Protein AF-A0A1B6BK45-F1 (afdb_monomer_lite)

Structure (mmCIF, N/CA/C/O backbone):
data_AF-A0A1B6BK45-F1
#
_entry.id   AF-A0A1B6BK45-F1
#
loop_
_atom_site.group_PDB
_atom_site.id
_atom_site.type_symbol
_atom_site.label_atom_id
_atom_site.label_alt_id
_atom_site.label_comp_id
_atom_site.label_asym_id
_atom_site.label_entity_id
_atom_site.label_seq_id
_atom_site.pdbx_PDB_ins_code
_atom_site.Cartn_x
_atom_site.Cartn_y
_atom_site.Cartn_z
_atom_site.occupancy
_atom_site.B_iso_or_equiv
_atom_site.auth_seq_id
_atom_site.auth_comp_id
_atom_site.auth_asym_id
_atom_site.auth_atom_id
_atom_site.pdbx_PDB_model_num
ATOM 1 N N . MET A 1 1 ? -14.363 -27.869 -18.174 1.00 28.81 1 MET A N 1
ATOM 2 C CA . MET A 1 1 ? -13.785 -28.587 -17.014 1.00 28.81 1 MET A CA 1
ATOM 3 C C . MET A 1 1 ? -13.002 -27.562 -16.216 1.00 28.81 1 MET A C 1
ATOM 5 O O . MET A 1 1 ? -12.400 -26.733 -16.872 1.00 28.81 1 MET A O 1
ATOM 9 N N . LYS A 1 2 ? -12.893 -27.568 -14.889 1.00 20.95 2 LYS A N 1
ATOM 10 C CA . LYS A 1 2 ? -13.693 -28.053 -13.742 1.00 20.95 2 LYS A CA 1
ATOM 11 C C . LYS A 1 2 ? -12.700 -27.973 -12.561 1.00 20.95 2 LYS A C 1
ATOM 13 O O . LYS A 1 2 ? -11.726 -28.710 -12.628 1.00 20.95 2 LYS A O 1
ATOM 18 N N . TYR A 1 3 ? -13.006 -27.188 -11.520 1.00 20.45 3 TYR A N 1
ATOM 19 C CA . TYR A 1 3 ? -12.281 -27.083 -10.230 1.00 20.45 3 TYR A CA 1
ATOM 20 C C . TYR A 1 3 ? -10.893 -26.404 -10.304 1.00 20.45 3 TYR A C 1
ATOM 22 O O . TYR A 1 3 ? -10.112 -26.717 -11.193 1.00 20.45 3 TYR A O 1
ATOM 30 N N . ASN A 1 4 ? -10.643 -25.300 -9.584 1.00 20.81 4 ASN A N 1
ATOM 31 C CA . ASN A 1 4 ? -10.573 -25.043 -8.122 1.00 20.81 4 ASN A CA 1
ATOM 32 C C . ASN A 1 4 ? -9.270 -25.557 -7.489 1.00 20.81 4 ASN A C 1
ATOM 34 O O . ASN A 1 4 ? -9.063 -26.766 -7.470 1.00 20.81 4 ASN A O 1
ATOM 38 N N . LEU A 1 5 ? -8.494 -24.657 -6.875 1.00 20.19 5 LEU A N 1
ATOM 39 C CA . LEU A 1 5 ? -8.232 -24.490 -5.425 1.00 20.19 5 LEU A CA 1
ATOM 40 C C . LEU A 1 5 ? -7.150 -23.366 -5.297 1.00 20.19 5 LEU A C 1
ATOM 42 O O . LEU A 1 5 ? -6.319 -23.261 -6.191 1.00 20.19 5 LEU A O 1
ATOM 46 N N . VAL A 1 6 ? -7.238 -22.357 -4.407 1.00 20.56 6 VAL A N 1
ATOM 47 C CA . VAL A 1 6 ? -7.077 -22.402 -2.925 1.00 20.56 6 VAL A CA 1
ATOM 48 C C . VAL A 1 6 ? -5.662 -22.879 -2.567 1.00 20.56 6 VAL A C 1
ATOM 50 O O . VAL A 1 6 ? -5.278 -23.938 -3.044 1.00 20.56 6 VAL A O 1
ATOM 53 N N . LYS A 1 7 ? -4.869 -22.226 -1.709 1.00 20.98 7 LYS A N 1
ATOM 54 C CA . LYS A 1 7 ? -4.953 -20.975 -0.912 1.00 20.98 7 LYS A CA 1
ATOM 55 C C . LYS A 1 7 ? -3.565 -20.808 -0.236 1.00 20.98 7 LYS A C 1
ATOM 57 O O . LYS A 1 7 ? -2.772 -21.736 -0.309 1.00 20.98 7 LYS A O 1
ATOM 62 N N . ILE A 1 8 ? -3.403 -19.750 0.568 1.00 21.64 8 ILE A N 1
ATOM 63 C CA . ILE A 1 8 ? -2.382 -19.594 1.626 1.00 21.64 8 ILE A CA 1
ATOM 64 C C . ILE A 1 8 ? -0.949 -19.334 1.095 1.00 21.64 8 ILE A C 1
ATOM 66 O O . ILE A 1 8 ? -0.512 -19.949 0.135 1.00 21.64 8 ILE A O 1
ATOM 70 N N . GLY A 1 9 ? -0.179 -18.425 1.690 1.00 22.20 9 GLY A N 1
ATOM 71 C CA . GLY A 1 9 ? -0.650 -17.379 2.594 1.00 22.20 9 GLY A CA 1
ATOM 72 C C . GLY A 1 9 ? 0.383 -16.848 3.564 1.00 22.20 9 GLY A C 1
ATOM 73 O O . GLY A 1 9 ? 0.785 -17.580 4.459 1.00 22.20 9 GLY A O 1
ATOM 74 N N . THR A 1 10 ? 0.584 -15.528 3.425 1.00 23.31 10 THR A N 1
ATOM 75 C CA . THR A 1 10 ? 0.557 -14.516 4.504 1.00 23.31 10 THR A CA 1
ATOM 76 C C . THR A 1 10 ? 1.711 -14.502 5.515 1.00 23.31 10 THR A C 1
ATOM 78 O O . THR A 1 10 ? 2.020 -15.552 6.012 1.00 23.31 10 THR A O 1
ATOM 81 N N . ILE A 1 11 ? 2.263 -13.331 5.916 1.00 25.47 11 ILE A N 1
ATOM 82 C CA . ILE A 1 11 ? 2.801 -13.077 7.286 1.00 25.47 11 ILE A CA 1
ATOM 83 C C . ILE A 1 11 ? 4.417 -12.996 7.532 1.00 25.47 11 ILE A C 1
ATOM 85 O O . ILE A 1 11 ? 5.167 -13.393 6.661 1.00 25.47 11 ILE A O 1
ATOM 89 N N . ALA A 1 12 ? 5.027 -12.444 8.637 1.00 26.62 12 ALA A N 1
ATOM 90 C CA . ALA A 1 12 ? 6.279 -11.604 8.896 1.00 26.62 12 ALA A CA 1
ATOM 91 C C . ALA A 1 12 ? 7.653 -12.000 9.672 1.00 26.62 12 ALA A C 1
ATOM 93 O O . ALA A 1 12 ? 8.203 -13.078 9.512 1.00 26.62 12 ALA A O 1
ATOM 94 N N . MET A 1 13 ? 8.275 -10.978 10.367 1.00 27.94 13 MET A N 1
ATOM 95 C CA . MET A 1 13 ? 9.056 -10.764 11.663 1.00 27.94 13 MET A CA 1
ATOM 96 C C . MET A 1 13 ? 10.599 -10.964 11.987 1.00 27.94 13 MET A C 1
ATOM 98 O O . MET A 1 13 ? 11.037 -12.064 12.289 1.00 27.94 13 MET A O 1
ATOM 102 N N . PHE A 1 14 ? 11.342 -9.820 12.107 1.00 29.84 14 PHE A N 1
ATOM 103 C CA . PHE A 1 14 ? 12.255 -9.230 13.176 1.00 29.84 14 PHE A CA 1
ATOM 104 C C . PHE A 1 14 ? 13.402 -10.024 13.926 1.00 29.84 14 PHE A C 1
ATOM 106 O O . PHE A 1 14 ? 13.420 -11.239 13.916 1.00 29.84 14 PHE A O 1
ATOM 113 N N . ILE A 1 15 ? 14.452 -9.463 14.594 1.00 26.89 15 ILE A N 1
ATOM 114 C CA . ILE A 1 15 ? 14.594 -8.310 15.544 1.00 26.89 15 ILE A CA 1
ATOM 115 C C . ILE A 1 15 ? 15.942 -7.521 15.482 1.00 26.89 15 ILE A C 1
ATOM 117 O O . ILE A 1 15 ? 16.993 -8.059 15.133 1.00 26.89 15 ILE A O 1
ATOM 121 N N . PHE A 1 16 ? 15.839 -6.244 15.914 1.00 26.55 16 PHE A N 1
ATOM 122 C CA . PHE A 1 16 ? 16.766 -5.105 16.186 1.00 26.55 16 PHE A CA 1
ATOM 123 C C . PHE A 1 16 ? 18.072 -5.262 16.997 1.00 26.55 16 PHE A C 1
ATOM 125 O O . PHE A 1 16 ? 18.047 -5.950 18.007 1.00 26.55 16 PHE A O 1
ATOM 132 N N . ILE A 1 17 ? 19.076 -4.401 16.692 1.00 29.70 17 ILE A N 1
ATOM 133 C CA . ILE A 1 17 ? 19.958 -3.552 17.576 1.00 29.70 17 ILE A CA 1
ATOM 134 C C . ILE A 1 17 ? 21.141 -2.987 16.722 1.00 29.70 17 ILE A C 1
ATOM 136 O O . ILE A 1 17 ? 21.536 -3.635 15.759 1.00 29.70 17 ILE A O 1
ATOM 140 N N . LEU A 1 18 ? 21.842 -1.864 16.986 1.00 25.73 18 LEU A N 1
ATOM 141 C CA . LEU A 1 18 ? 21.514 -0.467 17.369 1.00 25.73 18 LEU A CA 1
ATOM 142 C C . LEU A 1 18 ? 22.807 0.411 17.227 1.00 25.73 18 LEU A C 1
ATOM 144 O O . LEU A 1 18 ? 23.912 -0.128 17.212 1.00 25.73 18 LEU A O 1
ATOM 148 N N . SER A 1 19 ? 22.672 1.750 17.235 1.00 28.25 19 SER A N 1
ATOM 149 C CA . SER A 1 19 ? 23.725 2.779 17.505 1.00 28.25 19 SER A CA 1
ATOM 150 C C . SER A 1 19 ? 24.813 3.098 16.440 1.00 28.25 19 SER A C 1
ATOM 152 O O . SER A 1 19 ? 25.286 2.231 15.719 1.00 28.25 19 SER A O 1
ATOM 154 N N . GLY A 1 20 ? 25.299 4.349 16.306 1.00 24.94 20 GLY A N 1
ATOM 155 C CA . GLY A 1 20 ? 25.032 5.544 17.131 1.00 24.94 20 GLY A CA 1
ATOM 156 C C . GLY A 1 20 ? 25.509 6.897 16.552 1.00 24.94 20 GLY A C 1
ATOM 157 O O . GLY A 1 20 ? 25.990 6.992 15.424 1.00 24.94 20 GLY A O 1
ATOM 158 N N . CYS A 1 21 ? 25.317 7.960 17.341 1.00 26.02 21 CYS A N 1
ATOM 159 C CA . CYS A 1 21 ? 25.335 9.372 16.926 1.00 26.02 21 CYS A CA 1
ATOM 160 C C . CYS A 1 21 ? 26.730 10.022 16.797 1.00 26.02 21 CYS A C 1
ATOM 162 O O . CYS A 1 21 ? 27.668 9.661 17.505 1.00 26.02 21 CYS A O 1
ATOM 164 N N . ALA A 1 22 ? 26.821 11.102 16.006 1.00 25.75 22 ALA A N 1
ATOM 165 C CA . ALA A 1 22 ? 27.954 12.033 16.005 1.00 25.75 22 ALA A CA 1
ATOM 166 C C . ALA A 1 22 ? 27.498 13.474 16.311 1.00 25.75 22 ALA A C 1
ATOM 168 O O . ALA A 1 22 ? 26.665 14.044 15.608 1.00 25.75 22 ALA A O 1
ATOM 169 N N . VAL A 1 23 ? 28.066 14.071 17.363 1.00 27.42 23 VAL A N 1
ATOM 170 C CA . VAL A 1 23 ? 27.812 15.458 17.789 1.00 27.42 23 VAL A CA 1
ATOM 171 C C . VAL A 1 23 ? 28.772 16.407 17.071 1.00 27.42 23 VAL A C 1
ATOM 173 O O . VAL A 1 23 ? 29.982 16.203 17.119 1.00 27.42 23 VAL A O 1
ATOM 176 N N . ASN A 1 24 ? 28.254 17.488 16.479 1.00 27.80 24 ASN A N 1
ATOM 177 C CA . ASN A 1 24 ? 29.063 18.567 15.906 1.00 27.80 24 ASN A CA 1
ATOM 178 C C . ASN A 1 24 ? 28.808 19.892 16.640 1.00 27.80 24 ASN A C 1
ATOM 180 O O . ASN A 1 24 ? 27.716 20.449 16.563 1.00 27.80 24 ASN A O 1
ATOM 184 N N . ASN A 1 25 ? 29.845 20.428 17.289 1.00 27.45 25 ASN A N 1
ATOM 185 C CA . ASN A 1 25 ? 29.926 21.840 17.676 1.00 27.45 25 ASN A CA 1
ATOM 186 C C . ASN A 1 25 ? 30.940 22.551 16.755 1.00 27.45 25 ASN A C 1
ATOM 188 O O . ASN A 1 25 ? 31.936 21.936 16.367 1.00 27.45 25 ASN A O 1
ATOM 192 N N . PRO A 1 26 ? 30.709 23.820 16.372 1.00 34.16 26 PRO A N 1
ATOM 193 C CA . PRO A 1 26 ? 31.463 24.473 15.302 1.00 34.16 26 PRO A CA 1
ATOM 194 C C . PRO A 1 26 ? 32.881 24.906 15.724 1.00 34.16 26 PRO A C 1
ATOM 196 O O . PRO A 1 26 ? 33.112 25.230 16.893 1.00 34.16 26 PRO A O 1
ATOM 199 N N . PRO A 1 27 ? 33.836 24.984 14.776 1.00 31.58 27 PRO A N 1
ATOM 200 C CA . PRO A 1 27 ? 35.199 25.418 15.057 1.00 31.58 27 PRO A CA 1
ATOM 201 C C . PRO A 1 27 ? 35.276 26.933 15.268 1.00 31.58 27 PRO A C 1
ATOM 203 O O . PRO A 1 27 ? 34.609 27.709 14.580 1.00 31.58 27 PRO A O 1
ATOM 206 N N . LYS A 1 28 ? 36.168 27.362 16.166 1.00 30.86 28 LYS A N 1
ATOM 207 C CA . LYS A 1 28 ? 36.533 28.770 16.334 1.00 30.86 28 LYS A CA 1
ATOM 208 C C . LYS A 1 28 ? 38.042 28.946 16.167 1.00 30.86 28 LYS A C 1
ATOM 210 O O . LYS A 1 28 ? 38.810 28.329 16.890 1.00 30.86 28 LYS A O 1
ATOM 215 N N . GLU A 1 29 ? 38.380 29.750 15.162 1.00 30.11 29 GLU A N 1
ATOM 216 C CA . GLU A 1 29 ? 39.620 30.496 14.882 1.00 30.11 29 GLU A CA 1
ATOM 217 C C . GLU A 1 29 ? 40.942 30.025 15.521 1.00 30.11 29 GLU A C 1
ATOM 219 O O . GLU A 1 29 ? 41.124 30.004 16.735 1.00 30.11 29 GLU A O 1
ATOM 224 N N . ALA A 1 30 ? 41.920 29.749 14.655 1.00 30.23 30 ALA A N 1
ATOM 225 C CA . ALA A 1 30 ? 43.292 29.451 15.042 1.00 30.23 30 ALA A CA 1
ATOM 226 C C . ALA A 1 30 ? 44.105 30.727 15.308 1.00 30.23 30 ALA A C 1
ATOM 228 O O . ALA A 1 30 ? 44.138 31.609 14.455 1.00 30.23 30 ALA A O 1
ATOM 229 N N . GLU A 1 31 ? 44.878 30.749 16.398 1.00 28.31 31 GLU A N 1
ATOM 230 C CA . GLU A 1 31 ? 46.127 31.517 16.476 1.00 28.31 31 GLU A CA 1
ATOM 231 C C . GLU A 1 31 ? 47.049 30.999 17.603 1.00 28.31 31 GLU A C 1
ATOM 233 O O . GLU A 1 31 ? 46.638 30.914 18.755 1.00 28.31 31 GLU A O 1
ATOM 238 N N . GLY A 1 32 ? 48.320 30.725 17.276 1.00 26.19 32 GLY A N 1
ATOM 239 C CA . GLY A 1 32 ? 49.438 30.944 18.210 1.00 26.19 32 GLY A CA 1
ATOM 240 C C . GLY A 1 32 ? 50.064 29.766 18.989 1.00 26.19 32 GLY A C 1
ATOM 241 O O . GLY A 1 32 ? 49.486 29.232 19.923 1.00 26.19 32 GLY A O 1
ATOM 242 N N . SER A 1 33 ? 51.361 29.568 18.714 1.00 25.88 33 SER A N 1
ATOM 243 C CA . SER A 1 33 ? 52.445 29.223 19.666 1.00 25.88 33 SER A CA 1
ATOM 244 C C . SER A 1 33 ? 52.589 27.813 20.275 1.00 25.88 33 SER A C 1
ATOM 246 O O . SER A 1 33 ? 51.967 27.456 21.267 1.00 25.88 33 SER A O 1
ATOM 248 N N . ASP A 1 34 ? 53.645 27.160 19.778 1.00 27.89 34 ASP A N 1
ATOM 249 C CA . ASP A 1 34 ? 54.721 26.484 20.523 1.00 27.89 34 ASP A CA 1
ATOM 250 C C . ASP A 1 34 ? 54.531 25.115 21.201 1.00 27.89 34 ASP A C 1
ATOM 252 O O . ASP A 1 34 ? 53.542 24.764 21.835 1.00 27.89 34 ASP A O 1
ATOM 256 N N . ALA A 1 35 ? 55.600 24.328 21.066 1.00 27.38 35 ALA A N 1
ATOM 257 C CA . ALA A 1 35 ? 55.766 22.995 21.620 1.00 27.38 35 ALA A CA 1
ATOM 258 C C . ALA A 1 35 ? 56.380 23.040 23.029 1.00 27.38 35 ALA A C 1
ATOM 260 O O . ALA A 1 35 ? 57.292 23.834 23.255 1.00 27.38 35 ALA A O 1
ATOM 261 N N . ASN A 1 36 ? 56.036 22.080 23.903 1.00 28.48 36 ASN A N 1
ATOM 262 C CA . ASN A 1 36 ? 56.979 21.000 24.248 1.00 28.48 36 ASN A CA 1
ATOM 263 C C . ASN A 1 36 ? 56.386 19.878 25.130 1.00 28.48 36 ASN A C 1
ATOM 265 O O . ASN A 1 36 ? 55.528 20.113 25.966 1.00 28.48 36 ASN A O 1
ATOM 269 N N . SER A 1 37 ? 56.997 18.694 25.007 1.00 27.06 37 SER A N 1
ATOM 270 C CA . SER A 1 37 ? 57.306 17.735 26.086 1.00 27.06 37 SER A CA 1
ATOM 271 C C . SER A 1 37 ? 56.230 17.286 27.102 1.00 27.06 37 SER A C 1
ATOM 273 O O . SER A 1 37 ? 56.066 17.878 28.161 1.00 27.06 37 SER A O 1
ATOM 275 N N . ALA A 1 38 ? 55.711 16.081 26.852 1.00 26.66 38 ALA A N 1
ATOM 276 C CA . ALA A 1 38 ? 55.716 14.914 27.753 1.00 26.66 38 ALA A CA 1
ATOM 277 C C . ALA A 1 38 ? 55.313 15.021 29.251 1.00 26.66 38 ALA A C 1
ATOM 279 O O . ALA A 1 38 ? 56.015 15.597 30.077 1.00 26.66 38 ALA A O 1
ATOM 280 N N . SER A 1 39 ? 54.325 14.174 29.582 1.00 26.05 39 SER A N 1
ATOM 281 C CA . SER A 1 39 ? 54.153 13.395 30.827 1.00 26.05 39 SER A CA 1
ATOM 282 C C . SER A 1 39 ? 53.957 14.118 32.166 1.00 26.05 39 SER A C 1
ATOM 284 O O . SER A 1 39 ? 54.924 14.571 32.772 1.00 26.05 39 SER A O 1
ATOM 286 N N . GLN A 1 40 ? 52.758 13.961 32.739 1.00 28.08 40 GLN A N 1
ATOM 287 C CA . GLN A 1 40 ? 52.593 13.177 33.974 1.00 28.08 40 GLN A CA 1
ATOM 288 C C . GLN A 1 40 ? 51.152 12.664 34.141 1.00 28.08 40 GLN A C 1
ATOM 290 O O . GLN A 1 40 ? 50.224 13.194 33.538 1.00 28.08 40 GLN A O 1
ATOM 295 N N . GLU A 1 41 ? 51.006 11.577 34.898 1.00 27.55 41 GLU A N 1
ATOM 296 C CA . GLU A 1 41 ? 49.728 10.942 35.235 1.00 27.55 41 GLU A CA 1
ATOM 297 C C . GLU A 1 41 ? 48.952 11.804 36.240 1.00 27.55 41 GLU A C 1
ATOM 299 O O . GLU A 1 41 ? 49.529 12.242 37.236 1.00 27.55 41 GLU A O 1
ATOM 304 N N . GLU A 1 42 ? 47.640 11.957 36.054 1.00 27.14 42 GLU A N 1
ATOM 305 C CA . GLU A 1 42 ? 46.746 12.328 37.153 1.00 27.14 42 GLU A CA 1
ATOM 306 C C . GLU A 1 42 ? 45.534 11.392 37.185 1.00 27.14 42 GLU A C 1
ATOM 308 O O . GLU A 1 42 ? 44.868 11.148 36.180 1.00 27.14 42 GLU A O 1
ATOM 313 N N . VAL A 1 43 ? 45.306 10.811 38.362 1.00 35.34 43 VAL A N 1
ATOM 314 C CA . VAL A 1 43 ? 44.228 9.860 38.641 1.00 35.34 43 VAL A CA 1
ATOM 315 C C . VAL A 1 43 ? 42.931 10.637 38.827 1.00 35.34 43 VAL A C 1
ATOM 317 O O . VAL A 1 43 ? 42.827 11.428 39.763 1.00 35.34 43 VAL A O 1
ATOM 320 N N . ILE A 1 44 ? 41.925 10.370 37.994 1.00 28.12 44 ILE A N 1
ATOM 321 C CA . ILE A 1 44 ? 40.549 10.828 38.217 1.00 28.12 44 ILE A CA 1
ATOM 322 C C . ILE A 1 44 ? 39.618 9.616 38.138 1.00 28.12 44 ILE A C 1
ATOM 324 O O . ILE A 1 44 ? 39.799 8.734 37.300 1.00 28.12 44 ILE A O 1
ATOM 328 N N . ASN A 1 45 ? 38.680 9.553 39.085 1.00 26.62 45 ASN A N 1
ATOM 329 C CA . ASN A 1 45 ? 37.803 8.410 39.325 1.00 26.62 45 ASN A CA 1
ATOM 330 C C . ASN A 1 45 ? 37.031 7.977 38.073 1.00 26.62 45 ASN A C 1
ATOM 332 O O . ASN A 1 45 ? 36.468 8.811 37.366 1.00 26.62 45 ASN A O 1
ATOM 336 N N . GLN A 1 46 ? 36.892 6.660 37.902 1.00 26.55 46 GLN A N 1
ATOM 337 C CA . GLN A 1 46 ? 35.718 6.109 37.234 1.00 26.55 46 GLN A CA 1
ATOM 338 C C . GLN A 1 46 ? 34.509 6.392 38.127 1.00 26.55 46 GLN A C 1
ATOM 340 O O . GLN A 1 46 ? 34.301 5.725 39.138 1.00 26.55 46 GLN A O 1
ATOM 345 N N . GLU A 1 47 ? 33.749 7.419 37.773 1.00 28.92 47 GLU A N 1
ATOM 346 C CA . GLU A 1 47 ? 32.360 7.530 38.191 1.00 28.92 47 GLU A CA 1
ATOM 347 C C . GLU A 1 47 ? 31.566 6.628 37.238 1.00 28.92 47 GLU A C 1
ATOM 349 O O . GLU A 1 47 ? 31.669 6.772 36.017 1.00 28.92 47 GLU A O 1
ATOM 354 N N . GLU A 1 48 ? 30.865 5.632 37.784 1.00 33.22 48 GLU A N 1
ATOM 355 C CA . GLU A 1 48 ? 30.009 4.726 37.014 1.00 33.22 48 GLU A CA 1
ATOM 356 C C . GLU A 1 48 ? 28.821 5.522 36.462 1.00 33.22 48 GLU A C 1
ATOM 358 O O . GLU A 1 48 ? 27.752 5.583 37.066 1.00 33.22 48 GLU A O 1
ATOM 363 N N . ALA A 1 49 ? 29.012 6.146 35.299 1.00 27.16 49 ALA A N 1
ATOM 364 C CA . ALA A 1 49 ? 27.907 6.526 34.440 1.00 27.16 49 ALA A CA 1
ATOM 365 C C . ALA A 1 49 ? 27.286 5.228 33.919 1.00 27.16 49 ALA A C 1
ATOM 367 O O . ALA A 1 49 ? 27.749 4.646 32.939 1.00 2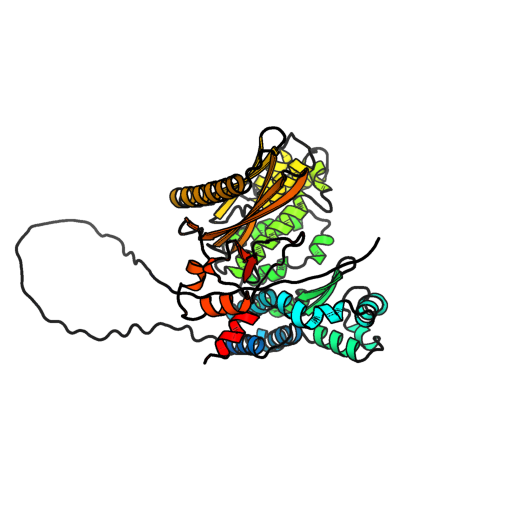7.16 49 ALA A O 1
ATOM 368 N N . SER A 1 50 ? 26.273 4.741 34.632 1.00 28.28 50 SER A N 1
ATOM 369 C CA . SER A 1 50 ? 25.354 3.754 34.095 1.00 28.28 50 SER A CA 1
ATOM 370 C C . SER A 1 50 ? 24.720 4.348 32.842 1.00 28.28 50 SER A C 1
ATOM 372 O O . SER A 1 50 ? 23.925 5.286 32.946 1.00 28.28 50 SER A O 1
ATOM 374 N N . ASP A 1 51 ? 25.062 3.793 31.680 1.00 28.00 51 ASP A N 1
ATOM 375 C CA . ASP A 1 51 ? 24.234 3.899 30.485 1.00 28.00 51 ASP A CA 1
ATOM 376 C C . ASP A 1 51 ? 22.902 3.202 30.799 1.00 28.00 51 ASP A C 1
ATOM 378 O O . ASP A 1 51 ? 22.699 2.021 30.515 1.00 28.00 51 ASP A O 1
ATOM 382 N N . GLU A 1 52 ? 22.000 3.927 31.465 1.00 30.83 52 GLU A N 1
ATOM 383 C CA . GLU A 1 52 ? 20.588 3.581 31.482 1.00 30.83 52 GLU A CA 1
ATOM 384 C C . GLU A 1 52 ? 20.101 3.725 30.042 1.00 30.83 52 GLU A C 1
ATOM 386 O O . GLU A 1 52 ? 19.794 4.823 29.569 1.00 30.83 52 GLU A O 1
ATOM 391 N N . GLU A 1 53 ? 20.065 2.594 29.334 1.00 33.47 53 GLU A N 1
ATOM 392 C CA . GLU A 1 53 ? 19.245 2.440 28.144 1.00 33.47 53 GLU A CA 1
ATOM 393 C C . GLU A 1 53 ? 17.869 3.021 28.461 1.00 33.47 53 GLU A C 1
ATOM 395 O O . GLU A 1 53 ? 17.129 2.483 29.290 1.00 33.47 53 GLU A O 1
ATOM 400 N N . VAL A 1 54 ? 17.517 4.126 27.801 1.00 30.73 54 VAL A N 1
ATOM 401 C CA . VAL A 1 54 ? 16.160 4.663 27.854 1.00 30.73 54 VAL A CA 1
ATOM 402 C C . VAL A 1 54 ? 15.285 3.719 27.037 1.00 30.73 54 VAL A C 1
ATOM 404 O O . VAL A 1 54 ? 14.926 3.997 25.893 1.00 30.73 54 VAL A O 1
ATOM 407 N N . GLN A 1 55 ? 14.952 2.575 27.637 1.00 35.12 55 GLN A N 1
ATOM 408 C CA . GLN A 1 55 ? 13.817 1.772 27.228 1.00 35.12 55 GLN A CA 1
ATOM 409 C C . GLN A 1 55 ? 12.614 2.706 27.288 1.00 35.12 55 GLN A C 1
ATOM 411 O O . GLN A 1 55 ? 12.163 3.087 28.371 1.00 35.12 55 GLN A O 1
ATOM 416 N N . GLN A 1 56 ? 12.123 3.121 26.118 1.00 44.53 56 GLN A N 1
ATOM 417 C CA . GLN A 1 56 ? 10.834 3.784 26.028 1.00 44.53 56 GLN A CA 1
ATOM 418 C C . GLN A 1 56 ? 9.810 2.822 26.620 1.00 44.53 56 GLN A C 1
ATOM 420 O O . GLN A 1 56 ? 9.492 1.790 26.028 1.00 44.53 56 GLN A O 1
ATOM 425 N N . VAL A 1 57 ? 9.342 3.140 27.826 1.00 53.72 57 VAL A N 1
ATOM 426 C CA . VAL A 1 57 ? 8.277 2.393 28.485 1.00 53.72 57 VAL A CA 1
ATOM 427 C C . VAL A 1 57 ? 7.054 2.535 27.589 1.00 53.72 57 VAL A C 1
ATOM 429 O O . VAL A 1 57 ? 6.476 3.619 27.514 1.00 53.72 57 VAL A O 1
ATOM 432 N N . LYS A 1 58 ? 6.710 1.462 26.863 1.00 67.50 58 LYS A N 1
ATOM 433 C CA . LYS A 1 58 ? 5.533 1.450 25.992 1.00 67.50 58 LYS A CA 1
ATOM 434 C C . LYS A 1 58 ? 4.308 1.858 26.801 1.00 67.50 58 LYS A C 1
ATOM 436 O O . LYS A 1 58 ? 4.146 1.447 27.952 1.00 67.50 58 LYS A O 1
ATOM 441 N N . SER A 1 59 ? 3.451 2.658 26.179 1.00 84.88 59 SER A N 1
ATOM 442 C CA . SER A 1 59 ? 2.194 3.074 26.785 1.00 84.88 59 SER A CA 1
ATOM 443 C C . SER A 1 59 ? 1.348 1.861 27.179 1.00 84.88 59 SER A C 1
ATOM 445 O O . SER A 1 59 ? 1.283 0.906 26.399 1.00 84.88 59 SER A O 1
ATOM 447 N N . PRO A 1 60 ? 0.650 1.884 28.331 1.00 86.12 60 PRO A N 1
ATOM 448 C CA . PRO A 1 60 ? -0.281 0.826 28.701 1.00 86.12 60 PRO A CA 1
ATOM 449 C C . PRO A 1 60 ? -1.346 0.546 27.633 1.00 86.12 60 PRO A C 1
ATOM 451 O O . PRO A 1 60 ? -1.754 -0.602 27.501 1.00 86.12 60 PRO A O 1
ATOM 454 N N . LEU A 1 61 ? -1.773 1.551 26.854 1.00 88.81 61 LEU A N 1
ATOM 455 C CA . LEU A 1 61 ? -2.746 1.366 25.766 1.00 88.81 61 LEU A CA 1
ATOM 456 C C . LEU A 1 61 ? -2.169 0.507 24.633 1.00 88.81 61 LEU A C 1
ATOM 458 O O . LEU A 1 61 ? -2.742 -0.520 24.275 1.00 88.81 61 LEU A O 1
ATOM 462 N N . ILE A 1 62 ? -0.985 0.871 24.134 1.00 89.31 62 ILE A N 1
ATOM 463 C CA . ILE A 1 62 ? -0.284 0.122 23.081 1.00 89.31 62 ILE A CA 1
ATOM 464 C C . ILE A 1 62 ? 0.113 -1.272 23.576 1.00 89.31 62 ILE A C 1
ATOM 466 O O . ILE A 1 62 ? -0.075 -2.256 22.870 1.00 89.31 62 ILE A O 1
ATOM 470 N N . GLN A 1 63 ? 0.594 -1.392 24.815 1.00 86.00 63 GLN A N 1
ATOM 471 C CA . GLN A 1 63 ? 0.955 -2.689 25.385 1.00 86.00 63 GLN A CA 1
ATOM 472 C C . GLN A 1 63 ? -0.266 -3.605 25.575 1.00 86.00 63 GLN A C 1
ATOM 474 O O . GLN A 1 63 ? -0.160 -4.808 25.351 1.00 86.00 63 GLN A O 1
ATOM 479 N N . ASN A 1 64 ? -1.430 -3.066 25.948 1.00 88.00 64 ASN A N 1
ATOM 480 C CA . ASN A 1 64 ? -2.669 -3.841 26.025 1.00 88.00 64 ASN A CA 1
ATOM 481 C C . ASN A 1 64 ? -3.174 -4.265 24.638 1.00 88.00 64 ASN A C 1
ATOM 483 O O . ASN A 1 64 ? -3.633 -5.395 24.499 1.00 88.00 64 ASN A O 1
ATOM 487 N N . LEU A 1 65 ? -3.041 -3.411 23.618 1.00 87.19 65 LEU A N 1
ATOM 488 C CA . LEU A 1 65 ? -3.345 -3.756 22.226 1.00 87.19 65 LEU A CA 1
ATOM 489 C C . LEU A 1 65 ? -2.415 -4.865 21.695 1.00 87.19 65 LEU A C 1
ATOM 491 O O . LEU A 1 65 ? -2.880 -5.826 21.088 1.00 87.19 65 LEU A O 1
ATOM 495 N N . GLU A 1 66 ? -1.115 -4.794 21.989 1.00 83.06 66 GLU A N 1
ATOM 496 C CA . GLU A 1 66 ? -0.155 -5.862 21.672 1.00 83.06 66 GLU A CA 1
ATOM 497 C C . GLU A 1 66 ? -0.487 -7.173 22.406 1.00 83.06 66 GLU A C 1
ATOM 499 O O . GLU A 1 66 ? -0.454 -8.244 21.799 1.00 83.06 66 GLU A O 1
ATOM 504 N N . ASN A 1 67 ? -0.867 -7.106 23.687 1.00 82.94 67 ASN A N 1
ATOM 505 C CA . ASN A 1 67 ? -1.321 -8.274 24.453 1.00 82.94 67 ASN A CA 1
ATOM 506 C C . ASN A 1 67 ? -2.611 -8.883 23.875 1.00 82.94 67 ASN A C 1
ATOM 508 O O . ASN A 1 67 ? -2.730 -10.102 23.807 1.00 82.94 67 ASN A O 1
ATOM 512 N N . LEU A 1 68 ? -3.549 -8.060 23.400 1.00 84.81 68 LEU A N 1
ATOM 513 C CA . LEU A 1 68 ? -4.786 -8.522 22.766 1.00 84.81 68 LEU A CA 1
ATOM 514 C C . LEU A 1 68 ? -4.500 -9.347 21.497 1.00 84.81 68 LEU A C 1
ATOM 516 O O . LEU A 1 68 ? -5.112 -10.392 21.287 1.00 84.81 68 LEU A O 1
ATOM 520 N N . LEU A 1 69 ? -3.524 -8.924 20.684 1.00 79.88 69 LEU A N 1
ATOM 521 C CA . LEU A 1 69 ? -3.074 -9.672 19.501 1.00 79.88 69 LEU A CA 1
ATOM 522 C C . LEU A 1 69 ? -2.416 -11.013 19.857 1.00 79.88 69 LEU A C 1
ATOM 524 O O . LEU A 1 69 ? -2.529 -11.976 19.092 1.00 79.88 69 LEU A O 1
ATOM 528 N N . LEU A 1 70 ? -1.731 -11.076 21.002 1.00 73.62 70 LEU A N 1
ATOM 529 C CA . LEU A 1 70 ? -1.109 -12.288 21.542 1.00 73.62 70 LEU A CA 1
ATOM 530 C C . LEU A 1 70 ? -2.160 -13.290 22.045 1.00 73.62 70 LEU A C 1
ATOM 532 O O . LEU A 1 70 ? -2.047 -14.475 21.735 1.00 73.62 70 LEU A O 1
ATOM 536 N N . ASP A 1 71 ? -3.222 -12.810 22.699 1.00 79.00 71 ASP A N 1
ATOM 537 C CA . ASP A 1 71 ? -4.358 -13.596 23.220 1.00 79.00 71 ASP A CA 1
ATOM 538 C C . ASP A 1 71 ? -5.345 -14.087 22.128 1.00 79.00 71 ASP A C 1
ATOM 540 O O . ASP A 1 71 ? -6.500 -14.416 22.400 1.00 79.00 71 ASP A O 1
ATOM 544 N N . ASP A 1 72 ? -4.877 -14.187 20.880 1.00 73.50 72 ASP A N 1
ATOM 545 C CA . ASP A 1 72 ? -5.601 -14.739 19.728 1.00 73.50 72 ASP A CA 1
ATOM 546 C C . ASP A 1 72 ? -6.891 -13.994 19.319 1.00 73.50 72 ASP A C 1
ATOM 548 O O . ASP A 1 72 ? -7.768 -14.570 18.671 1.00 73.50 72 ASP A O 1
ATOM 552 N N . ALA A 1 73 ? -6.974 -12.695 19.631 1.00 80.50 73 ALA A N 1
ATOM 553 C CA . ALA A 1 73 ? -8.067 -11.822 19.205 1.00 80.50 73 ALA A CA 1
ATOM 554 C C . ALA A 1 73 ? -8.227 -11.747 17.675 1.00 80.50 73 ALA A C 1
ATOM 556 O O . ALA A 1 73 ? -7.248 -11.756 16.925 1.00 80.50 73 ALA A O 1
ATOM 557 N N . ASP A 1 74 ? -9.475 -11.625 17.216 1.00 84.38 74 ASP A N 1
ATOM 558 C CA . ASP A 1 74 ? -9.807 -11.390 15.810 1.00 84.38 74 ASP A CA 1
ATOM 559 C C . ASP A 1 74 ? -9.764 -9.894 15.427 1.00 84.38 74 ASP A C 1
ATOM 561 O O . ASP A 1 74 ? -9.544 -9.008 16.258 1.00 84.38 74 ASP A O 1
ATOM 565 N N . SER A 1 75 ? -9.976 -9.597 14.141 1.00 84.06 75 SER A N 1
ATOM 566 C CA . SER A 1 75 ? -9.934 -8.225 13.617 1.00 84.06 75 SER A CA 1
ATOM 567 C C . SER A 1 75 ? -10.988 -7.299 14.235 1.00 84.06 75 SER A C 1
ATOM 569 O O . SER A 1 75 ? -10.736 -6.104 14.367 1.00 84.06 75 SER A O 1
ATOM 571 N N . VAL A 1 76 ? -12.156 -7.832 14.608 1.00 87.94 76 VAL A N 1
ATOM 572 C CA . VAL A 1 76 ? -13.265 -7.066 15.193 1.00 87.94 76 VAL A CA 1
ATOM 573 C C . VAL A 1 76 ? -12.940 -6.713 16.642 1.00 87.94 76 VAL A C 1
ATOM 575 O O . VAL A 1 76 ? -13.090 -5.561 17.035 1.00 87.94 76 VAL A O 1
ATOM 578 N N . MET A 1 77 ? -12.402 -7.659 17.418 1.00 90.25 77 MET A N 1
ATOM 579 C CA . MET A 1 77 ? -11.933 -7.411 18.787 1.00 90.25 77 MET A CA 1
ATOM 580 C C . MET A 1 77 ? -10.845 -6.328 18.843 1.00 90.25 77 MET A C 1
ATOM 582 O O . MET A 1 77 ? -10.879 -5.457 19.711 1.00 90.25 77 MET A O 1
ATOM 586 N N . VAL A 1 78 ? -9.896 -6.360 17.902 1.00 89.50 78 VAL A N 1
ATOM 587 C CA . VAL A 1 78 ? -8.829 -5.353 17.780 1.00 89.50 78 VAL A CA 1
ATOM 588 C C . VAL A 1 78 ? -9.409 -3.980 17.425 1.00 89.50 78 VAL A C 1
ATOM 590 O O . VAL A 1 78 ? -9.083 -2.992 18.080 1.00 89.50 78 VAL A O 1
ATOM 593 N N . ALA A 1 79 ? -10.316 -3.906 16.449 1.00 91.12 79 ALA A N 1
ATOM 594 C CA . ALA A 1 79 ? -10.954 -2.651 16.054 1.00 91.12 79 ALA A CA 1
ATOM 595 C C . ALA A 1 79 ? -11.896 -2.071 17.127 1.00 91.12 79 ALA A C 1
ATOM 597 O O . ALA A 1 79 ? -11.978 -0.853 17.271 1.00 91.12 79 ALA A O 1
ATOM 598 N N . ALA A 1 80 ? -12.573 -2.914 17.912 1.00 92.12 80 ALA A N 1
ATOM 599 C CA . ALA A 1 80 ? -13.374 -2.486 19.058 1.00 92.12 80 ALA A CA 1
ATOM 600 C C . ALA A 1 80 ? -12.488 -1.932 20.191 1.00 92.12 80 ALA A C 1
ATOM 602 O O . ALA A 1 80 ? -12.794 -0.888 20.764 1.00 92.12 80 ALA A O 1
ATOM 603 N N . TYR A 1 81 ? -11.330 -2.554 20.461 1.00 94.19 81 TYR A N 1
ATOM 604 C CA . TYR A 1 81 ? -10.355 -1.990 21.401 1.00 94.19 81 TYR A CA 1
ATOM 605 C C . TYR A 1 81 ? -9.896 -0.591 20.968 1.00 94.19 81 TYR A C 1
ATOM 607 O O . TYR A 1 81 ? -9.800 0.312 21.803 1.00 94.19 81 TYR A O 1
ATOM 615 N N . VAL A 1 82 ? -9.649 -0.398 19.667 1.00 92.81 82 VAL A N 1
ATOM 616 C CA . VAL A 1 82 ? -9.331 0.918 19.101 1.00 92.81 82 VAL A CA 1
ATOM 617 C C . VAL A 1 82 ? -10.472 1.909 19.341 1.00 92.81 82 VAL A C 1
ATOM 619 O O . VAL A 1 82 ? -10.220 2.964 19.920 1.00 92.81 82 VAL A O 1
ATOM 622 N N . GLN A 1 83 ? -11.711 1.560 18.980 1.00 92.44 83 GLN A N 1
ATOM 623 C CA . GLN A 1 83 ? -12.901 2.399 19.179 1.00 92.44 83 GLN A CA 1
ATOM 624 C C . GLN A 1 83 ? -13.034 2.919 20.620 1.00 92.44 83 GLN A C 1
ATOM 626 O O . GLN A 1 83 ? -13.244 4.117 20.841 1.00 92.44 83 GLN A O 1
ATOM 631 N N . ASP A 1 84 ? -12.883 2.018 21.592 1.00 93.50 84 ASP A N 1
ATOM 632 C CA . ASP A 1 84 ? -13.053 2.310 23.016 1.00 93.50 84 ASP A CA 1
ATOM 633 C C . ASP A 1 84 ? -11.967 3.249 23.570 1.00 93.50 84 ASP A C 1
ATOM 635 O O . ASP A 1 84 ? -12.263 4.100 24.411 1.00 93.50 84 ASP A O 1
ATOM 639 N N . HIS A 1 85 ? -10.717 3.122 23.105 1.00 94.00 85 HIS A N 1
ATOM 640 C CA . HIS A 1 85 ? -9.556 3.749 23.756 1.00 94.00 85 HIS A CA 1
ATOM 641 C C . HIS A 1 85 ? -8.915 4.895 22.964 1.00 94.00 85 HIS A C 1
ATOM 643 O O . HIS A 1 85 ? -8.191 5.700 23.550 1.00 94.00 85 HIS A O 1
ATOM 649 N N . ILE A 1 86 ? -9.178 5.032 21.660 1.00 93.06 86 ILE A N 1
ATOM 650 C CA . ILE A 1 86 ? -8.480 6.017 20.814 1.00 93.06 86 ILE A CA 1
ATOM 651 C C . ILE A 1 86 ? -8.697 7.469 21.270 1.00 93.06 86 ILE A C 1
ATOM 653 O O . ILE A 1 86 ? -7.817 8.303 21.106 1.00 93.06 86 ILE A O 1
ATOM 657 N N . LYS A 1 87 ? -9.829 7.788 21.916 1.00 92.50 87 LYS A N 1
ATOM 658 C CA . LYS A 1 87 ? -10.093 9.126 22.492 1.00 92.50 87 LYS A CA 1
ATOM 659 C C . LYS A 1 87 ? -9.262 9.446 23.744 1.00 92.50 87 LYS A C 1
ATOM 661 O O . LYS A 1 87 ? -9.233 10.606 24.153 1.00 92.50 87 LYS A O 1
ATOM 666 N N . GLU A 1 88 ? -8.649 8.443 24.370 1.00 92.75 88 GLU A N 1
ATOM 667 C CA . GLU A 1 88 ? -7.822 8.585 25.577 1.00 92.75 88 GLU A CA 1
ATOM 668 C C . GLU A 1 88 ? -6.314 8.593 25.267 1.00 92.75 88 GLU A C 1
ATOM 670 O O . GLU A 1 88 ? -5.516 8.980 26.123 1.00 92.75 88 GLU A O 1
ATOM 675 N N . ALA A 1 89 ? -5.940 8.195 24.049 1.00 92.06 89 ALA A N 1
ATOM 676 C CA . ALA A 1 89 ? -4.572 8.111 23.555 1.00 92.06 89 ALA A CA 1
ATOM 677 C C . ALA A 1 89 ? -3.944 9.492 23.266 1.00 92.06 89 ALA A C 1
ATOM 679 O O . ALA A 1 89 ? -4.636 10.462 22.939 1.00 92.06 89 ALA A O 1
ATOM 680 N N . SER A 1 90 ? -2.611 9.582 23.338 1.00 92.50 90 SER A N 1
ATOM 681 C CA . SER A 1 90 ? -1.857 10.679 22.711 1.00 92.50 90 SER A CA 1
ATOM 682 C C . SER A 1 90 ? -1.977 10.613 21.179 1.00 92.50 90 SER A C 1
ATOM 684 O O . SER A 1 90 ? -2.317 9.559 20.641 1.00 92.50 90 SER A O 1
ATOM 686 N N . PRO A 1 91 ? -1.659 11.692 20.441 1.00 92.19 91 PRO A N 1
ATOM 687 C CA . PRO A 1 91 ? -1.661 11.658 18.979 1.00 92.19 91 PRO A CA 1
ATOM 688 C C . PRO A 1 91 ? -0.773 10.561 18.388 1.00 92.19 91 PRO A C 1
ATOM 690 O O . PRO A 1 91 ? -1.183 9.851 17.479 1.00 92.19 91 PRO A O 1
ATOM 693 N N . GLU A 1 92 ? 0.422 10.377 18.942 1.00 90.25 92 GLU A N 1
ATOM 694 C CA . GLU A 1 92 ? 1.376 9.354 18.513 1.00 90.25 92 GLU A CA 1
ATOM 695 C C . GLU A 1 92 ? 0.904 7.935 18.866 1.00 90.25 92 GLU A C 1
ATOM 697 O O . GLU A 1 92 ? 1.167 6.992 18.123 1.00 90.25 92 GLU A O 1
ATOM 702 N N . GLU A 1 93 ? 0.191 7.775 19.983 1.00 91.31 93 GLU A N 1
ATOM 703 C CA . GLU A 1 93 ? -0.444 6.511 20.365 1.00 91.31 93 GLU A CA 1
ATOM 704 C C . GLU A 1 93 ? -1.651 6.199 19.462 1.00 91.31 93 GLU A C 1
ATOM 706 O O . GLU A 1 93 ? -1.805 5.061 19.029 1.00 91.31 93 GLU A O 1
ATOM 711 N N . ALA A 1 94 ? -2.477 7.192 19.117 1.00 92.44 94 ALA A N 1
ATOM 712 C CA . ALA A 1 94 ? -3.618 7.030 18.215 1.00 92.44 94 ALA A CA 1
ATOM 713 C C . ALA A 1 94 ? -3.175 6.649 16.790 1.00 92.44 94 ALA A C 1
ATOM 715 O O . ALA A 1 94 ? -3.729 5.711 16.213 1.00 92.44 94 ALA A O 1
ATOM 716 N N . ASP A 1 95 ? -2.136 7.309 16.262 1.00 90.69 95 ASP A N 1
ATOM 717 C CA . ASP A 1 95 ? -1.458 6.918 15.019 1.00 90.69 95 ASP A CA 1
ATOM 718 C C . ASP A 1 95 ? -1.029 5.434 15.074 1.00 90.69 95 ASP A C 1
ATOM 720 O O . ASP A 1 95 ? -1.361 4.658 14.176 1.00 90.69 95 ASP A O 1
ATOM 724 N N . GLN A 1 96 ? -0.343 5.016 16.150 1.00 88.81 96 GLN A N 1
ATOM 725 C CA . GLN A 1 96 ? 0.125 3.632 16.337 1.00 88.81 96 GLN A CA 1
ATOM 726 C C . GLN A 1 96 ? -1.020 2.618 16.452 1.00 88.81 96 GLN A C 1
ATOM 728 O O . GLN A 1 96 ? -0.909 1.504 15.945 1.00 88.81 96 GLN A O 1
ATOM 733 N N . MET A 1 97 ? -2.131 2.978 17.098 1.00 91.88 97 MET A N 1
ATOM 734 C CA . MET A 1 97 ? -3.303 2.106 17.218 1.00 91.88 97 MET A CA 1
ATOM 735 C C . MET A 1 97 ? -3.930 1.798 15.851 1.00 91.88 97 MET A C 1
ATOM 737 O O . MET A 1 97 ? -4.315 0.653 15.607 1.00 91.88 97 MET A O 1
ATOM 741 N N . ILE A 1 98 ? -3.991 2.781 14.943 1.00 90.25 98 ILE A N 1
ATOM 742 C CA . ILE A 1 98 ? -4.480 2.565 13.572 1.00 90.25 98 ILE A CA 1
ATOM 743 C C . ILE A 1 98 ? -3.432 1.871 12.695 1.00 90.25 98 ILE A C 1
ATOM 745 O O . ILE A 1 98 ? -3.796 0.982 11.929 1.00 90.25 98 ILE A O 1
ATOM 749 N N . GLU A 1 99 ? -2.144 2.193 12.839 1.00 87.25 99 GLU A N 1
ATOM 750 C CA . GLU A 1 99 ? -1.054 1.458 12.179 1.00 87.25 99 GLU A CA 1
ATOM 751 C C . GLU A 1 99 ? -1.122 -0.049 12.494 1.00 87.25 99 GLU A C 1
ATOM 753 O O . GLU A 1 99 ? -1.137 -0.877 11.581 1.00 87.25 99 GLU A O 1
ATOM 758 N N . ILE A 1 100 ? -1.247 -0.407 13.777 1.00 85.62 100 ILE A N 1
ATOM 759 C CA . ILE A 1 100 ? -1.385 -1.798 14.228 1.00 85.62 100 ILE A CA 1
ATOM 760 C C . ILE A 1 100 ? -2.662 -2.435 13.664 1.00 85.62 100 ILE A C 1
ATOM 762 O O . ILE A 1 100 ? -2.613 -3.569 13.182 1.00 85.62 100 ILE A O 1
ATOM 766 N N . LEU A 1 101 ? -3.797 -1.724 13.688 1.00 87.31 101 LEU A N 1
ATOM 767 C CA . LEU A 1 101 ? -5.050 -2.218 13.112 1.00 87.31 101 LEU A CA 1
ATOM 768 C C . LEU A 1 101 ? -4.872 -2.567 11.627 1.00 87.31 101 LEU A C 1
ATOM 770 O O . LEU A 1 101 ? -5.206 -3.680 11.231 1.00 87.31 101 LEU A O 1
ATOM 774 N N . LEU A 1 102 ? -4.305 -1.664 10.824 1.00 84.62 102 LEU A N 1
ATOM 775 C CA . LEU A 1 102 ? -4.130 -1.846 9.379 1.00 84.62 102 LEU A CA 1
ATOM 776 C C . LEU A 1 102 ? -3.136 -2.966 9.040 1.00 84.62 102 LEU A C 1
ATOM 778 O O . LEU A 1 102 ? -3.436 -3.817 8.203 1.00 84.62 102 LEU A O 1
ATOM 782 N N . GLN A 1 103 ? -1.987 -3.022 9.723 1.00 77.12 103 GLN A N 1
ATOM 783 C CA . GLN A 1 103 ? -0.978 -4.069 9.507 1.00 77.12 103 GLN A CA 1
ATOM 784 C C . GLN A 1 103 ? -1.514 -5.474 9.830 1.00 77.12 103 GLN A C 1
ATOM 786 O O . GLN A 1 103 ? -1.167 -6.447 9.156 1.00 77.12 103 GLN A O 1
ATOM 791 N N . MET A 1 104 ? -2.370 -5.589 10.851 1.00 75.12 104 MET A N 1
ATOM 792 C CA . MET A 1 104 ? -2.858 -6.875 11.357 1.00 75.12 104 MET A CA 1
ATOM 793 C C . MET A 1 104 ? -4.201 -7.302 10.754 1.00 75.12 104 MET A C 1
ATOM 795 O O . MET A 1 104 ? -4.475 -8.500 10.681 1.00 75.12 104 MET A O 1
ATOM 799 N N . GLN A 1 105 ? -5.032 -6.364 10.288 1.00 78.56 105 GLN A N 1
ATOM 800 C CA . GLN A 1 105 ? -6.384 -6.612 9.774 1.00 78.56 105 GLN A CA 1
ATOM 801 C C . GLN A 1 105 ? -6.433 -7.755 8.752 1.00 78.56 105 GLN A C 1
ATOM 803 O O . GLN A 1 105 ? -7.162 -8.723 8.964 1.00 78.56 105 GLN A O 1
ATOM 808 N N . THR A 1 106 ? -5.622 -7.704 7.690 1.00 72.25 106 THR A N 1
ATOM 809 C CA . THR A 1 106 ? -5.609 -8.736 6.634 1.00 72.25 106 THR A CA 1
ATOM 810 C C . THR A 1 106 ? -5.286 -10.129 7.183 1.00 72.25 106 THR A C 1
ATOM 812 O O . THR A 1 106 ? -5.957 -11.105 6.843 1.00 72.25 106 THR A O 1
ATOM 815 N N . ALA A 1 107 ? -4.290 -10.223 8.066 1.00 67.19 107 ALA A N 1
ATOM 816 C CA . ALA A 1 107 ? -3.877 -11.468 8.708 1.00 67.19 107 ALA A CA 1
ATOM 817 C C . ALA A 1 107 ? -4.990 -12.057 9.587 1.00 67.19 107 ALA A C 1
ATOM 819 O O . ALA A 1 107 ? -5.347 -13.233 9.475 1.00 67.19 107 ALA A O 1
ATOM 820 N N . LEU A 1 108 ? -5.581 -11.210 10.430 1.00 71.31 108 LEU A N 1
ATOM 821 C CA . LEU A 1 108 ? -6.646 -11.595 11.345 1.00 71.31 108 LEU A CA 1
ATOM 822 C C . LEU A 1 108 ? -7.910 -12.011 10.587 1.00 71.31 108 LEU A C 1
ATOM 824 O O . LEU A 1 108 ? -8.495 -13.039 10.925 1.00 71.31 108 LEU A O 1
ATOM 828 N N . ILE A 1 109 ? -8.297 -11.294 9.527 1.00 73.81 109 ILE A N 1
ATOM 829 C CA . ILE A 1 109 ? -9.427 -11.657 8.655 1.00 73.81 109 ILE A CA 1
ATOM 830 C C . ILE A 1 109 ? -9.197 -13.016 8.000 1.00 73.81 109 ILE A C 1
ATOM 832 O O . ILE A 1 109 ? -10.108 -13.845 7.996 1.00 73.81 109 ILE A O 1
ATOM 836 N N . GLN A 1 110 ? -7.996 -13.283 7.481 1.00 69.88 110 GLN A N 1
ATOM 837 C CA . GLN A 1 110 ? -7.693 -14.584 6.885 1.00 69.88 110 GLN A CA 1
ATOM 838 C C . GLN A 1 110 ? -7.817 -15.726 7.901 1.00 69.88 110 GLN A C 1
ATOM 840 O O . GLN A 1 110 ? -8.420 -16.756 7.600 1.00 69.88 110 GLN A O 1
ATOM 845 N N . LYS A 1 111 ? -7.332 -15.517 9.132 1.00 67.38 111 LYS A N 1
ATOM 846 C CA . LYS A 1 111 ? -7.426 -16.498 10.223 1.00 67.38 111 LYS A CA 1
ATOM 847 C C . LYS A 1 111 ? -8.861 -16.734 10.718 1.00 67.38 111 LYS A C 1
ATOM 849 O O . LYS A 1 111 ? -9.232 -17.879 10.970 1.00 67.38 111 LYS A O 1
ATOM 854 N N . SER A 1 112 ? -9.644 -15.670 10.908 1.00 65.00 112 SER A N 1
ATOM 855 C CA . SER A 1 112 ? -10.919 -15.710 11.652 1.00 65.00 112 SER A CA 1
ATOM 856 C C . SER A 1 112 ? -12.174 -15.640 10.777 1.00 65.00 112 SER A C 1
ATOM 858 O O . SER A 1 112 ? -13.193 -16.238 11.123 1.00 65.00 112 SER A O 1
ATOM 860 N N . HIS A 1 113 ? -12.112 -14.962 9.629 1.00 67.31 113 HIS A N 1
ATOM 861 C CA . HIS A 1 113 ? -13.298 -14.549 8.874 1.00 67.31 113 HIS A CA 1
ATOM 862 C C . HIS A 1 113 ? -13.355 -15.071 7.434 1.00 67.31 113 HIS A C 1
ATOM 864 O O . HIS A 1 113 ? -14.456 -15.229 6.916 1.00 67.31 113 HIS A O 1
ATOM 870 N N . GLU A 1 114 ? -12.241 -15.427 6.788 1.00 69.31 114 GLU A N 1
ATOM 871 C CA . GLU A 1 114 ? -12.238 -15.831 5.368 1.00 69.31 114 GLU A CA 1
ATOM 872 C C . GLU A 1 114 ? -13.229 -16.969 5.055 1.00 69.31 114 GLU A C 1
ATOM 874 O O . GLU A 1 114 ? -13.913 -16.941 4.039 1.00 69.31 114 GLU A O 1
ATOM 879 N N . GLY A 1 115 ? -13.359 -17.964 5.940 1.00 71.06 115 GLY A N 1
ATOM 880 C CA . GLY A 1 115 ? -14.336 -19.048 5.772 1.00 71.06 115 GLY A CA 1
ATOM 881 C C . GLY A 1 115 ? -15.799 -18.631 5.980 1.00 71.06 115 GLY A C 1
ATOM 882 O O . GLY A 1 115 ? -16.687 -19.259 5.411 1.00 71.06 115 GLY A O 1
ATOM 883 N N . LEU A 1 116 ? -16.048 -17.589 6.779 1.00 77.56 116 LEU A N 1
ATOM 884 C CA . LEU A 1 116 ? -17.385 -17.075 7.100 1.00 77.56 116 LEU A CA 1
ATOM 885 C C . LEU A 1 116 ? -17.888 -16.100 6.030 1.00 77.56 116 LEU A C 1
ATOM 887 O O . LEU A 1 116 ? -19.048 -16.171 5.639 1.00 77.56 116 LEU A O 1
ATOM 891 N N . LEU A 1 117 ? -17.016 -15.231 5.512 1.00 77.19 117 LEU A N 1
ATOM 892 C CA . LEU A 1 117 ? -17.383 -14.202 4.531 1.00 77.19 117 LEU A CA 1
ATOM 893 C C . LEU A 1 117 ? -17.875 -14.789 3.198 1.00 77.19 117 LEU A C 1
ATOM 895 O O . LEU A 1 117 ? -18.747 -14.203 2.563 1.00 77.19 117 LEU A O 1
ATOM 899 N N . TYR A 1 118 ? -17.367 -15.960 2.797 1.00 80.06 118 TYR A N 1
ATOM 900 C CA . TYR A 1 118 ? -17.837 -16.685 1.609 1.00 80.06 118 TYR A CA 1
ATOM 901 C C . TYR A 1 118 ? -19.000 -17.657 1.883 1.00 80.06 118 TYR A C 1
ATOM 903 O O . TYR A 1 118 ? -19.472 -18.310 0.947 1.00 80.06 118 TYR A O 1
ATOM 911 N N . ASP A 1 119 ? -19.481 -17.785 3.126 1.00 87.75 119 ASP A N 1
ATOM 912 C CA . ASP A 1 119 ? -20.685 -18.571 3.400 1.00 87.75 119 ASP A CA 1
ATOM 913 C C . ASP A 1 119 ? -21.929 -17.863 2.841 1.00 87.75 119 ASP A C 1
ATOM 915 O O . ASP A 1 119 ? -22.099 -16.643 2.938 1.00 87.75 119 ASP A O 1
ATOM 919 N N . SER A 1 120 ? -22.828 -18.654 2.251 1.00 87.31 120 SER A N 1
ATOM 920 C CA . SER A 1 120 ? -24.037 -18.154 1.595 1.00 87.31 120 SER A CA 1
ATOM 921 C C . SER A 1 120 ? -24.911 -17.283 2.496 1.00 87.31 120 SER A C 1
ATOM 923 O O . SER A 1 120 ? -25.470 -16.312 2.005 1.00 87.31 120 SER A O 1
ATOM 925 N N . ALA A 1 121 ? -25.022 -17.574 3.796 1.00 90.12 121 ALA A N 1
ATOM 926 C CA . ALA A 1 121 ? -25.892 -16.811 4.687 1.00 90.12 121 ALA A CA 1
ATOM 927 C C . ALA A 1 121 ? -25.343 -15.403 4.975 1.00 90.12 121 ALA A C 1
ATOM 929 O O . ALA A 1 121 ? -26.121 -14.459 5.109 1.00 90.12 121 ALA A O 1
ATOM 930 N N . TYR A 1 122 ? -24.016 -15.254 5.028 1.00 90.12 122 TYR A N 1
ATOM 931 C CA . TYR A 1 122 ? -23.349 -13.963 5.200 1.00 90.12 122 TYR A CA 1
ATOM 932 C C . TYR A 1 122 ? -23.423 -13.150 3.903 1.00 90.12 122 TYR A C 1
ATOM 934 O O . TYR A 1 122 ? -23.898 -12.014 3.913 1.00 90.12 122 TYR A O 1
ATOM 942 N N . MET A 1 123 ? -23.081 -13.758 2.760 1.00 88.25 123 MET A N 1
ATOM 943 C CA . MET A 1 123 ? -23.196 -13.091 1.458 1.00 88.25 123 MET A CA 1
ATOM 944 C C . MET A 1 123 ? -24.638 -12.704 1.102 1.00 88.25 123 MET A C 1
ATOM 946 O O . MET A 1 123 ? -24.860 -11.619 0.568 1.00 88.25 123 MET A O 1
ATOM 950 N N . GLU A 1 124 ? -25.637 -13.541 1.396 1.00 90.25 124 GLU A N 1
ATOM 951 C CA . GLU A 1 124 ? -27.046 -13.196 1.167 1.00 90.25 124 GLU A CA 1
ATOM 952 C C . GLU A 1 124 ? -27.512 -12.049 2.071 1.00 90.25 124 GLU A C 1
ATOM 954 O O . GLU A 1 124 ? -28.241 -11.182 1.593 1.00 90.25 124 GLU A O 1
ATOM 959 N N . ALA A 1 125 ? -27.063 -11.984 3.329 1.00 91.69 125 ALA A N 1
ATOM 960 C CA . ALA A 1 125 ? -27.355 -10.854 4.209 1.00 91.69 125 ALA A CA 1
ATOM 961 C C . ALA A 1 125 ? -26.725 -9.547 3.688 1.00 91.69 125 ALA A C 1
ATOM 963 O O . ALA A 1 125 ? -27.422 -8.541 3.543 1.00 91.69 125 ALA A O 1
ATOM 964 N N . LEU A 1 126 ? -25.438 -9.559 3.324 1.00 90.25 126 LEU A N 1
ATOM 965 C CA . LEU A 1 126 ? -24.777 -8.382 2.751 1.00 90.25 126 LEU A CA 1
ATOM 966 C C . LEU A 1 126 ? -25.456 -7.925 1.453 1.00 90.25 126 LEU A C 1
ATOM 968 O O . LEU A 1 126 ? -25.755 -6.743 1.294 1.00 90.25 126 LEU A O 1
ATOM 972 N N . ASN A 1 127 ? -25.747 -8.849 0.538 1.00 88.50 127 ASN A N 1
ATOM 973 C CA . ASN A 1 127 ? -26.224 -8.512 -0.803 1.00 88.50 127 ASN A CA 1
ATOM 974 C C . ASN A 1 127 ? -27.723 -8.207 -0.856 1.00 88.50 127 ASN A C 1
ATOM 976 O O . ASN A 1 127 ? -28.117 -7.191 -1.426 1.00 88.50 127 ASN A O 1
ATOM 980 N N . ASN A 1 128 ? -28.559 -9.077 -0.285 1.00 89.00 128 ASN A N 1
ATOM 981 C CA . ASN A 1 128 ? -30.014 -9.000 -0.442 1.00 89.00 128 ASN A CA 1
ATOM 982 C C . ASN A 1 128 ? -30.670 -8.110 0.616 1.00 89.00 128 ASN A C 1
ATOM 984 O O . ASN A 1 128 ? -31.681 -7.477 0.319 1.00 89.00 128 ASN A O 1
ATOM 988 N N . THR A 1 129 ? -30.116 -8.072 1.833 1.00 90.25 129 THR A N 1
ATOM 989 C CA . THR A 1 129 ? -30.621 -7.212 2.910 1.00 90.25 129 THR A CA 1
ATOM 990 C C . THR A 1 129 ? -29.959 -5.841 2.834 1.00 90.25 129 THR A C 1
ATOM 992 O O . THR A 1 129 ? -30.650 -4.838 2.679 1.00 90.25 129 THR A O 1
ATOM 995 N N . MET A 1 130 ? -28.624 -5.777 2.884 1.00 91.00 130 MET A N 1
ATOM 996 C CA . MET A 1 130 ? -27.914 -4.500 3.055 1.00 91.00 130 MET A CA 1
ATOM 997 C C . MET A 1 130 ? -27.606 -3.770 1.734 1.00 91.00 130 MET A C 1
ATOM 999 O O . MET A 1 130 ? -27.665 -2.541 1.696 1.00 91.00 130 MET A O 1
ATOM 1003 N N . GLY A 1 131 ? -27.444 -4.501 0.625 1.00 87.38 131 GLY A N 1
ATOM 1004 C CA . GLY A 1 131 ? -27.255 -3.949 -0.725 1.00 87.38 131 GLY A CA 1
ATOM 1005 C C . GLY A 1 131 ? -25.812 -3.990 -1.242 1.00 87.38 131 GLY A C 1
ATOM 1006 O O . GLY A 1 131 ? -25.476 -3.249 -2.162 1.00 87.38 131 GLY A O 1
ATOM 1007 N N . GLY A 1 132 ? -24.961 -4.840 -0.660 1.00 86.88 132 GLY A N 1
ATOM 1008 C CA . GLY A 1 132 ? -23.546 -5.003 -1.016 1.00 86.88 132 GLY A CA 1
ATOM 1009 C C . GLY A 1 132 ? -22.574 -4.180 -0.162 1.00 86.88 132 GLY A C 1
ATOM 1010 O O . GLY A 1 132 ? -21.366 -4.309 -0.330 1.00 86.88 132 GLY A O 1
ATOM 1011 N N . VAL A 1 133 ? -23.079 -3.368 0.765 1.00 89.44 133 VAL A N 1
ATOM 1012 C CA . VAL A 1 133 ? -22.303 -2.612 1.762 1.00 89.44 133 VAL A CA 1
ATOM 1013 C C . VAL A 1 133 ? -22.974 -2.807 3.118 1.00 89.44 133 VAL A C 1
ATOM 1015 O O . VAL A 1 133 ? -24.195 -2.950 3.168 1.00 89.44 133 VAL A O 1
ATOM 1018 N N . LEU A 1 134 ? -22.198 -2.849 4.200 1.00 90.56 134 LEU A N 1
ATOM 1019 C CA . LEU A 1 134 ? -22.705 -2.929 5.567 1.00 90.56 134 LEU A CA 1
ATOM 1020 C C . LEU A 1 134 ? -23.631 -1.745 5.868 1.00 90.56 134 LEU A C 1
ATOM 1022 O O . LEU A 1 134 ? -23.217 -0.591 5.800 1.00 90.56 134 LEU A O 1
ATOM 1026 N N . ASP A 1 135 ? -24.879 -2.046 6.220 1.00 92.38 135 ASP A N 1
ATOM 1027 C CA . ASP A 1 135 ? -25.892 -1.050 6.559 1.00 92.38 135 ASP A CA 1
ATOM 1028 C C . ASP A 1 135 ? -26.417 -1.315 7.981 1.00 92.38 135 ASP A C 1
ATOM 1030 O O . ASP A 1 135 ? -27.231 -2.230 8.171 1.00 92.38 135 ASP A O 1
ATOM 1034 N N . PRO A 1 136 ? -25.972 -0.530 8.985 1.00 92.00 136 PRO A N 1
ATOM 1035 C CA . PRO A 1 136 ? -26.396 -0.682 10.374 1.00 92.00 136 PRO A CA 1
ATOM 1036 C C . PRO A 1 136 ? -27.915 -0.647 10.575 1.00 92.00 136 PRO A C 1
ATOM 1038 O O . PRO A 1 136 ? -28.431 -1.332 11.461 1.00 92.00 136 PRO A O 1
ATOM 1041 N N . GLU A 1 137 ? -28.656 0.110 9.756 1.00 94.25 137 GLU A N 1
ATOM 1042 C CA . GLU A 1 137 ? -30.110 0.238 9.906 1.00 94.25 137 GLU A CA 1
ATOM 1043 C C . GLU A 1 137 ? -30.832 -1.077 9.572 1.00 94.25 137 GLU A C 1
ATOM 1045 O O . GLU A 1 137 ? -31.889 -1.368 10.141 1.00 94.25 137 GLU A O 1
ATOM 1050 N N . LYS A 1 138 ? -30.238 -1.908 8.703 1.00 95.06 138 LYS A N 1
ATOM 1051 C CA . LYS A 1 138 ? -30.846 -3.145 8.191 1.00 95.06 138 LYS A CA 1
ATOM 1052 C C . LYS A 1 138 ? -30.366 -4.434 8.865 1.00 95.06 138 LYS A C 1
ATOM 1054 O O . LYS A 1 138 ? -30.924 -5.495 8.592 1.00 95.06 138 LYS A O 1
ATOM 1059 N N . ILE A 1 139 ? -29.399 -4.388 9.787 1.00 93.06 139 ILE A N 1
ATOM 1060 C CA . ILE A 1 139 ? -28.900 -5.592 10.494 1.00 93.06 139 ILE A CA 1
ATOM 1061 C C . ILE A 1 139 ? -30.032 -6.354 11.203 1.00 93.06 139 ILE A C 1
ATOM 1063 O O . ILE A 1 139 ? -30.079 -7.584 11.181 1.00 93.06 139 ILE A O 1
ATOM 1067 N N . ASN A 1 140 ? -31.004 -5.634 11.767 1.00 93.94 140 ASN A N 1
ATOM 1068 C CA . ASN A 1 140 ? -32.163 -6.229 12.438 1.00 93.94 140 ASN A CA 1
ATOM 1069 C C . ASN A 1 140 ? -33.099 -7.019 11.495 1.00 93.94 140 ASN A C 1
ATOM 1071 O O . ASN A 1 140 ? -33.911 -7.811 11.975 1.00 93.94 140 ASN A O 1
ATOM 1075 N N . GLU A 1 141 ? -32.989 -6.836 10.176 1.00 95.06 141 GLU A N 1
ATOM 1076 C CA . GLU A 1 141 ? -33.762 -7.571 9.165 1.00 95.06 141 GLU A CA 1
ATOM 1077 C C . GLU A 1 141 ? -33.150 -8.949 8.834 1.00 95.06 141 GLU A C 1
ATOM 1079 O O . GLU A 1 141 ? -33.829 -9.812 8.280 1.00 95.06 141 GLU A O 1
ATOM 1084 N N . ILE A 1 142 ? -31.886 -9.193 9.207 1.00 94.25 142 ILE A N 1
ATOM 1085 C CA . ILE A 1 142 ? -31.188 -10.469 8.992 1.00 94.25 142 ILE A CA 1
ATOM 1086 C C . ILE A 1 142 ? -31.811 -11.541 9.895 1.00 94.25 142 ILE A C 1
ATOM 1088 O O . ILE A 1 142 ? -31.732 -11.432 11.117 1.00 94.25 142 ILE A O 1
ATOM 1092 N N . GLU A 1 143 ? -32.418 -12.594 9.335 1.00 92.62 143 GLU A N 1
ATOM 1093 C CA . GLU A 1 143 ? -33.109 -13.634 10.125 1.00 92.62 143 GLU A CA 1
ATOM 1094 C C . GLU A 1 143 ? -32.162 -14.538 10.938 1.00 92.62 143 GLU A C 1
ATOM 1096 O O . GLU A 1 143 ? -32.522 -14.992 12.027 1.00 92.62 143 GLU A O 1
ATOM 1101 N N . ASN A 1 144 ? -30.964 -14.820 10.416 1.00 94.69 144 ASN A N 1
ATOM 1102 C CA . ASN A 1 144 ? -29.995 -15.712 11.052 1.00 94.69 144 ASN A CA 1
ATOM 1103 C C . ASN A 1 144 ? -29.237 -14.982 12.171 1.00 94.69 144 ASN A C 1
ATOM 1105 O O . ASN A 1 144 ? -28.433 -14.094 11.897 1.00 94.69 144 ASN A O 1
ATOM 1109 N N . GLU A 1 145 ? -29.454 -15.401 13.420 1.00 94.62 145 GLU A N 1
ATOM 1110 C CA . GLU A 1 145 ? -28.851 -14.781 14.605 1.00 94.62 145 GLU A CA 1
ATOM 1111 C C . GLU A 1 145 ? -27.317 -14.746 14.555 1.00 94.62 145 GLU A C 1
ATOM 1113 O O . GLU A 1 145 ? -26.740 -13.719 14.877 1.00 94.62 145 GLU A O 1
ATOM 1118 N N . ALA A 1 146 ? -26.641 -15.805 14.095 1.00 92.50 146 ALA A N 1
ATOM 1119 C CA . ALA A 1 146 ? -25.173 -15.824 14.050 1.00 92.50 146 ALA A CA 1
ATOM 1120 C C . ALA A 1 146 ? -24.607 -14.818 13.031 1.00 92.50 146 ALA A C 1
ATOM 1122 O O . ALA A 1 146 ? -23.593 -14.170 13.285 1.00 92.50 146 ALA A O 1
ATOM 1123 N N . VAL A 1 147 ? -25.297 -14.655 11.898 1.00 92.56 147 VAL A N 1
ATOM 1124 C CA . VAL A 1 147 ? -24.953 -13.668 10.863 1.00 92.56 147 VAL A CA 1
ATOM 1125 C C . VAL A 1 147 ? -25.247 -12.254 11.369 1.00 92.56 147 VAL A C 1
ATOM 1127 O O . VAL A 1 147 ? -24.409 -11.366 11.234 1.00 92.56 147 VAL A O 1
ATOM 1130 N N . ARG A 1 148 ? -26.400 -12.056 12.024 1.00 95.00 148 ARG A N 1
ATOM 1131 C CA . ARG A 1 148 ? -26.791 -10.790 12.657 1.00 95.00 148 ARG A CA 1
ATOM 1132 C C . ARG A 1 148 ? -25.791 -10.358 13.731 1.00 95.00 148 ARG A C 1
ATOM 1134 O O . ARG A 1 148 ? -25.328 -9.227 13.682 1.00 95.00 148 ARG A O 1
ATOM 1141 N N . SER A 1 149 ? -25.441 -11.239 14.673 1.00 93.62 149 SER A N 1
ATOM 1142 C CA . SER A 1 149 ? -24.485 -10.939 15.747 1.00 93.62 149 SER A CA 1
ATOM 1143 C C . SER A 1 149 ? -23.107 -10.575 15.199 1.00 93.62 149 SER A C 1
ATOM 1145 O O . SER A 1 149 ? -22.489 -9.645 15.701 1.00 93.62 149 SER A O 1
ATOM 1147 N N . PHE A 1 150 ? -22.648 -11.262 14.149 1.00 91.75 150 PHE A N 1
ATOM 1148 C CA . PHE A 1 150 ? -21.393 -10.925 13.485 1.00 91.75 150 PHE A CA 1
ATOM 1149 C C . PHE A 1 150 ? -21.444 -9.534 12.837 1.00 91.75 150 PHE A C 1
ATOM 1151 O O . PHE A 1 150 ? -20.606 -8.694 13.152 1.00 91.75 150 PHE A O 1
ATOM 1158 N N . TYR A 1 151 ? -22.449 -9.236 12.007 1.00 92.94 151 TYR A N 1
ATOM 1159 C CA . TYR A 1 151 ? -22.559 -7.901 11.405 1.00 92.94 151 TYR A CA 1
ATOM 1160 C C . TYR A 1 151 ? -22.740 -6.792 12.442 1.00 92.94 151 TYR A C 1
ATOM 1162 O O . TYR A 1 151 ? -22.173 -5.717 12.274 1.00 92.94 151 TYR A O 1
ATOM 1170 N N . GLN A 1 152 ? -23.460 -7.065 13.533 1.00 94.44 152 GLN A N 1
ATOM 1171 C CA . GLN A 1 152 ? -23.558 -6.141 14.657 1.00 94.44 152 GLN A CA 1
ATOM 1172 C C . GLN A 1 152 ? -22.185 -5.903 15.298 1.00 94.44 152 GLN A C 1
ATOM 1174 O O . GLN A 1 152 ? -21.826 -4.754 15.499 1.00 94.44 152 GLN A O 1
ATOM 1179 N N . SER A 1 153 ? -21.376 -6.946 15.526 1.00 92.44 153 SER A N 1
ATOM 1180 C CA . SER A 1 153 ? -20.016 -6.768 16.058 1.00 92.44 153 SER A CA 1
ATOM 1181 C C . SER A 1 153 ? -19.090 -5.982 15.123 1.00 92.44 153 SER A C 1
ATOM 1183 O O . SER A 1 153 ? -18.254 -5.233 15.609 1.00 92.44 153 SER A O 1
ATOM 1185 N N . VAL A 1 154 ? -19.267 -6.082 13.798 1.00 91.75 154 VAL A N 1
ATOM 1186 C CA . VAL A 1 154 ? -18.528 -5.241 12.838 1.00 91.75 154 VAL A CA 1
ATOM 1187 C C . VAL A 1 154 ? -18.951 -3.772 12.970 1.00 91.75 154 VAL A C 1
ATOM 1189 O O . VAL A 1 154 ? -18.082 -2.909 12.996 1.00 91.75 154 VAL A O 1
ATOM 1192 N N . VAL A 1 155 ? -20.252 -3.484 13.115 1.00 90.69 155 VAL A N 1
ATOM 1193 C CA . VAL A 1 155 ? -20.771 -2.121 13.368 1.00 90.69 155 VAL A CA 1
ATOM 1194 C C . VAL A 1 155 ? -20.341 -1.565 14.727 1.00 90.69 155 VAL A C 1
ATOM 1196 O O . VAL A 1 155 ? -20.060 -0.374 14.836 1.00 90.69 155 VAL A O 1
ATOM 1199 N N . ASP A 1 156 ? -20.251 -2.418 15.743 1.00 89.94 156 ASP A N 1
ATOM 1200 C CA . ASP A 1 156 ? -19.764 -2.092 17.087 1.00 89.94 156 ASP A CA 1
ATOM 1201 C C . ASP A 1 156 ? -18.211 -2.097 17.145 1.00 89.94 156 ASP A C 1
ATOM 1203 O O . ASP A 1 156 ? -17.615 -2.469 18.157 1.00 89.94 156 ASP A O 1
ATOM 1207 N N . SER A 1 157 ? -17.552 -1.745 16.032 1.00 88.94 157 SER A N 1
ATOM 1208 C CA . SER A 1 157 ? -16.095 -1.639 15.886 1.00 88.94 157 SER A CA 1
ATOM 1209 C C . SER A 1 157 ? -15.723 -0.603 14.810 1.00 88.94 157 SER A C 1
ATOM 1211 O O . SER A 1 157 ? -16.573 -0.189 14.024 1.00 88.94 157 SER A O 1
ATOM 1213 N N . GLU A 1 158 ? -14.449 -0.206 14.697 1.00 88.50 158 GLU A N 1
ATOM 1214 C CA . GLU A 1 158 ? -13.970 0.673 13.603 1.00 88.50 158 GLU A CA 1
ATOM 1215 C C . GLU A 1 158 ? -13.815 -0.057 12.239 1.00 88.50 158 GLU A C 1
ATOM 1217 O O . GLU A 1 158 ? -12.917 0.252 11.452 1.00 88.50 158 GLU A O 1
ATOM 1222 N N . LEU A 1 159 ? -14.671 -1.043 11.938 1.00 90.62 159 LEU A N 1
ATOM 1223 C CA . LEU A 1 159 ? -14.667 -1.810 10.685 1.00 90.62 159 LEU A CA 1
ATOM 1224 C C . LEU A 1 159 ? -15.953 -1.616 9.870 1.00 90.62 159 LEU A C 1
ATOM 1226 O O . LEU A 1 159 ? -17.003 -1.221 10.369 1.00 90.62 159 LEU A O 1
ATOM 1230 N N . THR A 1 160 ? -15.865 -1.911 8.578 1.00 90.88 160 THR A N 1
ATOM 1231 C CA . THR A 1 160 ? -16.991 -1.953 7.644 1.00 90.88 160 THR A CA 1
ATOM 1232 C C . THR A 1 160 ? -16.857 -3.143 6.698 1.00 90.88 160 THR A C 1
ATOM 1234 O O . THR A 1 160 ? -15.803 -3.772 6.616 1.00 90.88 160 THR A O 1
ATOM 1237 N N . MET A 1 161 ? -17.929 -3.480 5.982 1.00 88.06 161 MET A N 1
ATOM 1238 C CA . MET A 1 161 ? -17.900 -4.536 4.974 1.00 88.06 161 MET A CA 1
ATOM 1239 C C . MET A 1 161 ? -18.421 -4.041 3.635 1.00 88.06 161 MET A C 1
ATOM 1241 O O . MET A 1 161 ? -19.549 -3.557 3.543 1.00 88.06 161 MET A O 1
ATOM 1245 N N . VAL A 1 162 ? -17.616 -4.216 2.593 1.00 85.62 162 VAL A N 1
ATOM 1246 C CA . VAL A 1 162 ? -17.904 -3.760 1.231 1.00 85.62 162 VAL A CA 1
ATOM 1247 C C . VAL A 1 162 ? -17.719 -4.925 0.266 1.00 85.62 162 VAL A C 1
ATOM 1249 O O . VAL A 1 162 ? -16.725 -5.647 0.318 1.00 85.62 162 VAL A O 1
ATOM 1252 N N . ARG A 1 163 ? -18.683 -5.135 -0.634 1.00 82.38 163 ARG A N 1
ATOM 1253 C CA . ARG A 1 163 ? -18.555 -6.084 -1.743 1.00 82.38 163 ARG A CA 1
ATOM 1254 C C . ARG A 1 163 ? -17.922 -5.392 -2.946 1.00 82.38 163 ARG A C 1
ATOM 1256 O O . ARG A 1 163 ? -18.602 -4.691 -3.696 1.00 82.38 163 ARG A O 1
ATOM 1263 N N . TYR A 1 164 ? -16.637 -5.653 -3.157 1.00 80.38 164 TYR A N 1
ATOM 1264 C CA . TYR A 1 164 ? -15.931 -5.283 -4.378 1.00 80.38 164 TYR A CA 1
ATOM 1265 C C . TYR A 1 164 ? -16.167 -6.367 -5.436 1.00 80.38 164 TYR A C 1
ATOM 1267 O O . TYR A 1 164 ? -15.727 -7.506 -5.290 1.00 80.38 164 TYR A O 1
ATOM 1275 N N . GLU A 1 165 ? -16.910 -6.017 -6.487 1.00 75.88 165 GLU A N 1
ATOM 1276 C CA . GLU A 1 165 ? -17.410 -6.944 -7.513 1.00 75.88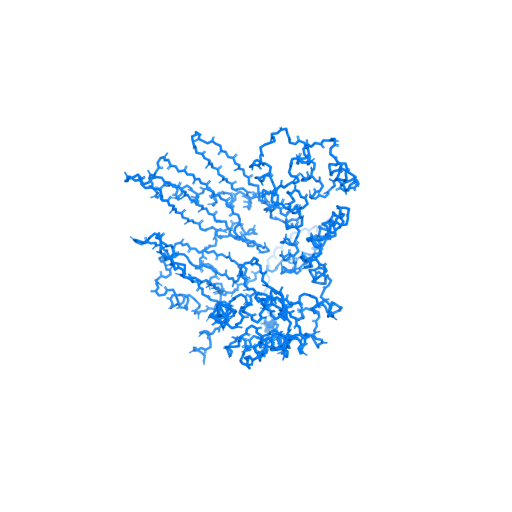 165 GLU A CA 1
ATOM 1277 C C . GLU A 1 165 ? -18.173 -8.140 -6.924 1.00 75.88 165 GLU A C 1
ATOM 1279 O O . GLU A 1 165 ? -19.338 -7.988 -6.577 1.00 75.88 165 GLU A O 1
ATOM 1284 N N . GLU A 1 166 ? -17.545 -9.313 -6.810 1.00 71.06 166 GLU A N 1
ATOM 1285 C CA . GLU A 1 166 ? -18.121 -10.537 -6.231 1.00 71.06 166 GLU A CA 1
ATOM 1286 C C . GLU A 1 166 ? -17.539 -10.887 -4.847 1.00 71.06 166 GLU A C 1
ATOM 1288 O O . GLU A 1 166 ? -18.001 -11.834 -4.212 1.00 71.06 166 GLU A O 1
ATOM 1293 N N . THR A 1 167 ? -16.559 -10.122 -4.361 1.00 77.19 167 THR A N 1
ATOM 1294 C CA . THR A 1 167 ? -15.786 -10.429 -3.152 1.00 77.19 167 THR A CA 1
ATOM 1295 C C . THR A 1 167 ? -16.194 -9.518 -1.989 1.00 77.19 167 THR A C 1
ATOM 1297 O O . THR A 1 167 ? -15.981 -8.307 -2.072 1.00 77.19 167 THR A O 1
ATOM 1300 N N . PRO A 1 168 ? -16.757 -10.052 -0.889 1.00 81.69 168 PRO A N 1
ATOM 1301 C CA . PRO A 1 168 ? -16.927 -9.294 0.346 1.00 81.69 168 PRO A CA 1
ATOM 1302 C C . PRO A 1 168 ? -15.569 -9.087 1.029 1.00 81.69 168 PRO A C 1
ATOM 1304 O O . PRO A 1 168 ? -14.847 -10.047 1.302 1.00 81.69 168 PRO A O 1
ATOM 1307 N N . VAL A 1 169 ? -15.239 -7.835 1.331 1.00 83.69 169 VAL A N 1
ATOM 1308 C CA . VAL A 1 169 ? -14.033 -7.430 2.056 1.00 83.69 169 VAL A CA 1
ATOM 1309 C C . VAL A 1 169 ? -14.455 -6.771 3.364 1.00 83.69 169 VAL A C 1
ATOM 1311 O O . VAL A 1 169 ? -15.327 -5.903 3.376 1.00 83.69 169 VAL A O 1
ATOM 1314 N N . LEU A 1 170 ? -13.858 -7.223 4.465 1.00 86.12 170 LEU A N 1
ATOM 1315 C CA . LEU A 1 170 ? -13.926 -6.580 5.775 1.00 86.12 170 LEU A CA 1
ATOM 1316 C C . LEU A 1 170 ? -12.729 -5.623 5.858 1.00 86.12 170 LEU A C 1
ATOM 1318 O O . LEU A 1 170 ? -11.596 -6.056 5.679 1.00 86.12 170 LEU A O 1
ATOM 1322 N N . GLU A 1 171 ? -12.975 -4.336 6.066 1.00 86.81 171 GLU A N 1
ATOM 1323 C CA . GLU A 1 171 ? -11.950 -3.285 5.991 1.00 86.81 171 GLU A CA 1
ATOM 1324 C C . GLU A 1 171 ? -12.182 -2.201 7.046 1.00 86.81 171 GLU A C 1
ATOM 1326 O O . GLU A 1 171 ? -13.201 -2.188 7.737 1.00 86.81 171 GLU A O 1
ATOM 1331 N N . THR A 1 172 ? -11.218 -1.298 7.204 1.00 88.50 172 THR A N 1
ATOM 1332 C CA . THR A 1 172 ? -11.285 -0.209 8.185 1.00 88.50 172 THR A CA 1
ATOM 1333 C C . THR A 1 172 ? -12.346 0.826 7.807 1.00 88.50 172 THR A C 1
ATOM 1335 O O . THR A 1 172 ? -12.394 1.303 6.673 1.00 88.50 172 THR A O 1
ATOM 1338 N N . ASN A 1 173 ? -13.184 1.223 8.767 1.00 88.94 173 ASN A N 1
ATOM 1339 C CA . ASN A 1 173 ? -14.214 2.238 8.562 1.00 88.94 173 ASN A CA 1
ATOM 1340 C C . ASN A 1 173 ? -13.630 3.655 8.679 1.00 88.94 173 ASN A C 1
ATOM 1342 O O . ASN A 1 173 ? -13.707 4.302 9.724 1.00 88.94 173 ASN A O 1
ATOM 1346 N N . TRP A 1 174 ? -13.054 4.149 7.583 1.00 86.88 174 TRP A N 1
ATOM 1347 C CA . TRP A 1 174 ? -12.449 5.482 7.522 1.00 86.88 174 TRP A CA 1
ATOM 1348 C C . TRP A 1 174 ? -13.424 6.634 7.828 1.00 86.88 174 TRP A C 1
ATOM 1350 O O . TRP A 1 174 ? -13.005 7.630 8.415 1.00 86.88 174 TRP A O 1
ATOM 1360 N N . GLU A 1 175 ? -14.718 6.495 7.511 1.00 84.75 175 GLU A N 1
ATOM 1361 C CA . GLU A 1 175 ? -15.748 7.494 7.855 1.00 84.75 175 GLU A CA 1
ATOM 1362 C C . GLU A 1 175 ? -15.953 7.582 9.378 1.00 84.75 175 GLU A C 1
ATOM 1364 O O . GLU A 1 175 ? -16.043 8.678 9.934 1.00 84.75 175 GLU A O 1
ATOM 1369 N N . SER A 1 176 ? -15.944 6.440 10.073 1.00 87.06 176 SER A N 1
ATOM 1370 C CA . SER A 1 176 ? -15.974 6.398 11.540 1.00 87.06 176 SER A CA 1
ATOM 1371 C C . SER A 1 176 ? -14.683 6.963 12.148 1.00 87.06 176 SER A C 1
ATOM 1373 O O . SER A 1 176 ? -14.743 7.839 13.016 1.00 87.06 176 SER A O 1
ATOM 1375 N N . ILE A 1 177 ? -13.511 6.583 11.619 1.00 88.94 177 ILE A N 1
ATOM 1376 C CA . ILE A 1 177 ? -12.208 7.117 12.057 1.00 88.94 177 ILE A CA 1
ATOM 1377 C C . ILE A 1 177 ? -12.125 8.646 11.902 1.00 88.94 177 ILE A C 1
ATOM 1379 O O . ILE A 1 177 ? -11.538 9.319 12.755 1.00 88.94 177 ILE A O 1
ATOM 1383 N N . GLN A 1 178 ? -12.758 9.230 10.880 1.00 88.56 178 GLN A N 1
ATOM 1384 C CA . GLN A 1 178 ? -12.780 10.683 10.683 1.00 88.56 178 GLN A CA 1
ATOM 1385 C C . GLN A 1 178 ? -13.406 11.440 11.872 1.00 88.56 178 GLN A C 1
ATOM 1387 O O . GLN A 1 178 ? -12.992 12.561 12.173 1.00 88.56 178 GLN A O 1
ATOM 1392 N N . ALA A 1 179 ? -14.314 10.822 12.638 1.00 88.38 179 ALA A N 1
ATOM 1393 C CA . ALA A 1 179 ? -14.862 11.417 13.863 1.00 88.38 179 ALA A CA 1
ATOM 1394 C C . ALA A 1 179 ? -13.807 11.650 14.969 1.00 88.38 179 ALA A C 1
ATOM 1396 O O . ALA A 1 179 ? -14.047 12.426 15.899 1.00 88.38 179 ALA A O 1
ATOM 1397 N N . TYR A 1 180 ? -12.641 11.006 14.865 1.00 89.94 180 TYR A N 1
ATOM 1398 C CA . TYR A 1 180 ? -11.510 11.116 15.787 1.00 89.94 180 TYR A CA 1
ATOM 1399 C C . TYR A 1 180 ? -10.336 11.911 15.203 1.00 89.94 180 TYR A C 1
ATOM 1401 O O . TYR A 1 180 ? -9.295 11.989 15.848 1.00 89.94 180 TYR A O 1
ATOM 1409 N N . GLN A 1 181 ? -10.479 12.522 14.018 1.00 89.06 181 GLN A N 1
ATOM 1410 C CA . GLN A 1 181 ? -9.386 13.188 13.296 1.00 89.06 181 GLN A CA 1
ATOM 1411 C C . GLN A 1 181 ? -8.532 14.099 14.199 1.00 89.06 181 GLN A C 1
ATOM 1413 O O . GLN A 1 181 ? -7.312 14.000 14.202 1.00 89.06 181 GLN A O 1
ATOM 1418 N N . ALA A 1 182 ? -9.161 14.928 15.036 1.00 89.81 182 ALA A N 1
ATOM 1419 C CA . ALA A 1 182 ? -8.464 15.864 15.923 1.00 89.81 182 ALA A CA 1
ATOM 1420 C C . ALA A 1 182 ? -7.566 15.215 17.003 1.00 89.81 182 ALA A C 1
ATOM 1422 O O . ALA A 1 182 ? -6.818 15.938 17.663 1.00 89.81 182 ALA A O 1
ATOM 1423 N N . THR A 1 183 ? -7.643 13.896 17.206 1.00 92.88 183 THR A N 1
ATOM 1424 C CA . THR A 1 183 ? -6.750 13.145 18.097 1.00 92.88 183 THR A CA 1
ATOM 1425 C C . THR A 1 183 ? -5.389 12.880 17.452 1.00 92.88 183 THR A C 1
ATOM 1427 O O . THR A 1 183 ? -4.385 12.949 18.145 1.00 92.88 183 THR A O 1
ATOM 1430 N N . PHE A 1 184 ? -5.342 12.590 16.149 1.00 91.50 184 PHE A N 1
ATOM 1431 C CA . PHE A 1 184 ? -4.151 12.100 15.439 1.00 91.50 184 PHE A CA 1
ATOM 1432 C C . PHE A 1 184 ? -3.069 13.164 15.212 1.00 91.50 184 PHE A C 1
ATOM 1434 O O . PHE A 1 184 ? -3.331 14.366 15.322 1.00 91.50 184 PHE A O 1
ATOM 1441 N N . THR A 1 185 ? -1.859 12.747 14.821 1.00 90.06 185 THR A N 1
ATOM 1442 C CA . THR A 1 185 ? -0.821 13.695 14.378 1.00 90.06 185 THR A CA 1
ATOM 1443 C C . THR A 1 185 ? -1.185 14.349 13.037 1.00 90.06 185 THR A C 1
ATOM 1445 O O . THR A 1 185 ? -1.899 13.768 12.223 1.00 90.06 185 THR A O 1
ATOM 1448 N N . GLU A 1 186 ? -0.678 15.559 12.761 1.00 87.06 186 GLU A N 1
ATOM 1449 C CA . GLU A 1 186 ? -0.962 16.296 11.512 1.00 87.06 186 GLU A CA 1
ATOM 1450 C C . GLU A 1 186 ? -0.718 15.466 10.224 1.00 87.06 186 GLU A C 1
ATOM 1452 O O . GLU A 1 186 ? -1.586 15.485 9.352 1.00 87.06 186 GLU A O 1
ATOM 1457 N N . PRO A 1 187 ? 0.374 14.681 10.073 1.00 82.19 187 PRO A N 1
ATOM 1458 C CA . PRO A 1 187 ? 0.531 13.776 8.930 1.00 82.19 187 PRO A CA 1
ATOM 1459 C C . PRO A 1 187 ? -0.571 12.717 8.799 1.00 82.19 187 PRO A C 1
ATOM 1461 O O . PRO A 1 187 ? -1.016 12.435 7.688 1.00 82.19 187 PRO A O 1
ATOM 1464 N N . PHE A 1 188 ? -1.018 12.134 9.913 1.00 86.94 188 PHE A N 1
ATOM 1465 C CA . PHE A 1 188 ? -1.995 11.044 9.921 1.00 86.94 188 PHE A CA 1
ATOM 1466 C C . PHE A 1 188 ? -3.434 11.562 9.748 1.00 86.94 188 PHE A C 1
ATOM 1468 O O . PHE A 1 188 ? -4.237 10.941 9.054 1.00 86.94 188 PHE A O 1
ATOM 1475 N N . GLN A 1 189 ? -3.738 12.766 10.250 1.00 88.06 189 GLN A N 1
ATOM 1476 C CA . GLN A 1 189 ? -4.983 13.485 9.941 1.00 88.06 189 GLN A CA 1
ATOM 1477 C C . GLN A 1 189 ? -5.225 13.604 8.434 1.00 88.06 189 GLN A C 1
ATOM 1479 O O . GLN A 1 189 ? -6.369 13.507 7.990 1.00 88.06 189 GLN A O 1
ATOM 1484 N N . MET A 1 190 ? -4.155 13.774 7.652 1.00 80.31 190 MET A N 1
ATOM 1485 C CA . MET A 1 190 ? -4.257 13.882 6.199 1.00 80.31 190 MET A CA 1
ATOM 1486 C C . MET A 1 190 ? -4.360 12.519 5.507 1.00 80.31 190 MET A C 1
ATOM 1488 O O . MET A 1 190 ? -5.065 12.425 4.509 1.00 80.31 190 MET A O 1
ATOM 1492 N N . VAL A 1 191 ? -3.770 11.443 6.052 1.00 85.38 191 VAL A N 1
ATOM 1493 C CA . VAL A 1 191 ? -4.081 10.066 5.599 1.00 85.38 191 VAL A CA 1
ATOM 1494 C C . VAL A 1 191 ? -5.593 9.828 5.668 1.00 85.38 191 VAL A C 1
ATOM 1496 O O . VAL A 1 191 ? -6.188 9.387 4.689 1.00 85.38 191 VAL A O 1
ATOM 1499 N N . ILE A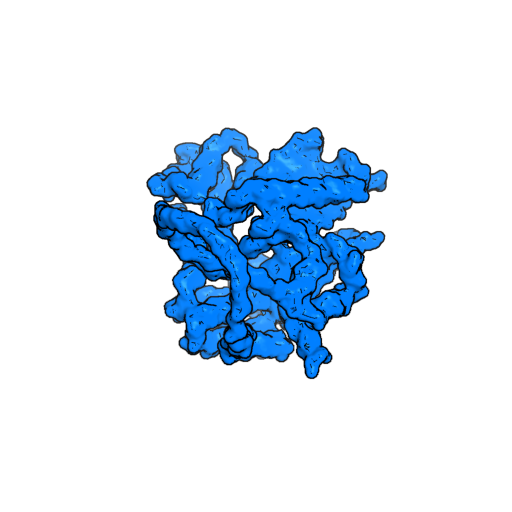 1 192 ? -6.225 10.212 6.781 1.00 85.88 192 ILE A N 1
ATOM 1500 C CA . ILE A 1 192 ? -7.675 10.082 6.990 1.00 85.88 192 ILE A CA 1
ATOM 1501 C C . ILE A 1 192 ? -8.474 10.932 5.979 1.00 85.88 192 ILE A C 1
ATOM 1503 O O . ILE A 1 192 ? -9.415 10.423 5.376 1.00 85.88 192 ILE A O 1
ATOM 1507 N N . ASP A 1 193 ? -8.081 12.187 5.716 1.00 80.62 193 ASP A N 1
ATOM 1508 C CA . ASP A 1 193 ? -8.748 13.059 4.721 1.00 80.62 193 ASP A CA 1
ATOM 1509 C C . ASP A 1 193 ? -8.628 12.579 3.258 1.00 80.62 193 ASP A C 1
ATOM 1511 O O . ASP A 1 193 ? -9.436 12.963 2.396 1.00 80.62 193 ASP A O 1
ATOM 1515 N N . PHE A 1 194 ? -7.596 11.785 2.953 1.00 77.94 194 PHE A N 1
ATOM 1516 C CA . PHE A 1 194 ? -7.320 11.263 1.612 1.00 77.94 194 PHE A CA 1
ATOM 1517 C C . PHE A 1 194 ? -7.790 9.813 1.398 1.00 77.94 194 PHE A C 1
ATOM 1519 O O . PHE A 1 194 ? -7.958 9.421 0.246 1.00 77.94 194 PHE A O 1
ATOM 1526 N N . GLN A 1 195 ? -8.075 9.044 2.456 1.00 77.56 195 GLN A N 1
ATOM 1527 C CA . GLN A 1 195 ? -8.557 7.652 2.363 1.00 77.56 195 GLN A CA 1
ATOM 1528 C C . GLN A 1 195 ? -10.013 7.491 1.877 1.00 77.56 195 GLN A C 1
ATOM 1530 O O . GLN A 1 195 ? -10.501 6.371 1.728 1.00 77.56 195 GLN A O 1
ATOM 1535 N N . ASP A 1 196 ? -10.729 8.578 1.568 1.00 67.44 196 ASP A N 1
ATOM 1536 C CA . ASP A 1 196 ? -12.068 8.493 0.971 1.00 67.44 196 ASP A CA 1
ATOM 1537 C C . ASP A 1 196 ? -12.022 8.082 -0.517 1.00 67.44 196 ASP A C 1
ATOM 1539 O O . ASP A 1 196 ? -12.173 8.878 -1.457 1.00 67.44 196 ASP A O 1
ATOM 1543 N N . TYR A 1 197 ? -11.853 6.776 -0.721 1.00 52.47 197 TYR A N 1
ATOM 1544 C CA . TYR A 1 197 ? -11.862 6.118 -2.024 1.00 52.47 197 TYR A CA 1
ATOM 1545 C C . TYR A 1 197 ? -13.219 6.229 -2.748 1.00 52.47 197 TYR A C 1
ATOM 1547 O O . TYR A 1 197 ? -13.291 6.189 -3.980 1.00 52.47 197 TYR A O 1
ATOM 1555 N N . ASN A 1 198 ? -14.319 6.430 -2.017 1.00 47.44 198 ASN A N 1
ATOM 1556 C CA . ASN A 1 198 ? -15.642 6.591 -2.618 1.00 47.44 198 ASN A CA 1
ATOM 1557 C C . ASN A 1 198 ? -15.820 7.976 -3.252 1.00 47.44 198 ASN A C 1
ATOM 1559 O O . ASN A 1 198 ? -16.439 8.085 -4.315 1.00 47.44 198 ASN A O 1
ATOM 1563 N N . ASN A 1 199 ? -15.233 9.025 -2.670 1.00 50.53 199 ASN A N 1
ATOM 1564 C CA . ASN A 1 199 ? -15.158 10.333 -3.316 1.00 50.53 199 ASN A CA 1
ATOM 1565 C C . ASN A 1 199 ? -14.213 10.332 -4.530 1.00 50.53 199 ASN A C 1
ATOM 1567 O O . ASN A 1 199 ? -14.544 10.961 -5.533 1.00 50.53 199 ASN A O 1
ATOM 1571 N N . LEU A 1 200 ? -13.121 9.555 -4.530 1.00 52.66 200 LEU A N 1
ATOM 1572 C CA . LEU A 1 200 ? -12.266 9.350 -5.718 1.00 52.66 200 LEU A CA 1
ATOM 1573 C C . LEU A 1 200 ? -13.034 8.824 -6.947 1.00 52.66 200 LEU A C 1
ATOM 1575 O O . LEU A 1 200 ? -12.753 9.220 -8.079 1.00 52.66 200 LEU A O 1
ATOM 1579 N N . LEU A 1 201 ? -14.010 7.933 -6.742 1.00 47.41 201 LEU A N 1
ATOM 1580 C CA . LEU A 1 201 ? -14.852 7.392 -7.817 1.00 47.41 201 LEU A CA 1
ATOM 1581 C C . LEU A 1 201 ? -15.953 8.362 -8.281 1.00 47.41 201 LEU A C 1
ATOM 1583 O O . LEU A 1 201 ? -16.501 8.178 -9.369 1.00 47.41 201 LEU A O 1
ATOM 1587 N N . ARG A 1 202 ? -16.280 9.376 -7.469 1.00 45.69 202 ARG A N 1
ATOM 1588 C CA . ARG A 1 202 ? -17.360 10.356 -7.695 1.00 45.69 202 ARG A CA 1
ATOM 1589 C C . ARG A 1 202 ? -16.863 11.758 -8.059 1.00 45.69 202 ARG A C 1
ATOM 1591 O O . ARG A 1 202 ? -17.676 12.609 -8.410 1.00 45.69 202 ARG A O 1
ATOM 1598 N N . ALA A 1 203 ? -15.559 12.010 -7.975 1.00 51.81 203 ALA A N 1
ATOM 1599 C CA . ALA A 1 203 ? -14.951 13.295 -8.290 1.00 51.81 203 ALA A CA 1
ATOM 1600 C C . ALA A 1 203 ? -15.041 13.598 -9.797 1.00 51.81 203 ALA A C 1
ATOM 1602 O O . ALA A 1 203 ? -14.214 13.162 -10.597 1.00 51.81 203 ALA A O 1
ATOM 1603 N N . GLU A 1 204 ? -16.063 14.366 -10.183 1.00 55.94 204 GLU A N 1
ATOM 1604 C CA . GLU A 1 204 ? -16.237 14.857 -11.556 1.00 55.94 204 GLU A CA 1
ATOM 1605 C C . GLU A 1 204 ? -15.294 16.025 -11.901 1.00 55.94 204 GLU A C 1
ATOM 1607 O O . GLU A 1 204 ? -15.130 16.341 -13.087 1.00 55.94 204 GLU A O 1
ATOM 1612 N N . ASP A 1 205 ? -14.660 16.661 -10.902 1.00 75.06 205 ASP A N 1
ATOM 1613 C CA . ASP A 1 205 ? -13.698 17.737 -11.139 1.00 75.06 205 ASP A CA 1
ATOM 1614 C C . ASP A 1 205 ? -12.235 17.326 -10.971 1.00 75.06 205 ASP A C 1
ATOM 1616 O O . ASP A 1 205 ? -11.803 16.741 -9.980 1.00 75.06 205 ASP A O 1
ATOM 1620 N N . VAL A 1 206 ? -11.467 17.692 -11.991 1.00 78.25 206 VAL A N 1
ATOM 1621 C CA . VAL A 1 206 ? -10.032 17.444 -12.111 1.00 78.25 206 VAL A CA 1
ATOM 1622 C C . VAL A 1 206 ? -9.258 18.397 -11.206 1.00 78.25 206 VAL A C 1
ATOM 1624 O O . VAL A 1 206 ? -8.249 17.999 -10.638 1.00 78.25 206 VAL A O 1
ATOM 1627 N N . GLU A 1 207 ? -9.738 19.633 -11.044 1.00 81.94 207 GLU A N 1
ATOM 1628 C CA . GLU A 1 207 ? -9.064 20.661 -10.244 1.00 81.94 207 GLU A CA 1
ATOM 1629 C C . GLU A 1 207 ? -8.961 20.243 -8.767 1.00 81.94 207 GLU A C 1
ATOM 1631 O O . GLU A 1 207 ? -7.870 20.257 -8.201 1.00 81.94 207 GLU A O 1
ATOM 1636 N N . ASP A 1 208 ? -10.052 19.749 -8.172 1.00 79.94 208 ASP A N 1
ATOM 1637 C CA . ASP A 1 208 ? -10.059 19.234 -6.794 1.00 79.94 208 ASP A CA 1
ATOM 1638 C C . ASP A 1 208 ? -9.127 18.025 -6.611 1.00 79.94 208 ASP A C 1
ATOM 1640 O O . ASP A 1 208 ? -8.411 17.937 -5.612 1.00 79.94 208 ASP A O 1
ATOM 1644 N N . LEU A 1 209 ? -9.098 17.098 -7.575 1.00 81.06 209 LEU A N 1
ATOM 1645 C CA . LEU A 1 209 ? -8.209 15.933 -7.528 1.00 81.06 209 LEU A CA 1
ATOM 1646 C C . LEU A 1 209 ? -6.730 16.334 -7.608 1.00 81.06 209 LEU A C 1
ATOM 1648 O O . LEU A 1 209 ? -5.915 15.818 -6.845 1.00 81.06 209 LEU A O 1
ATOM 1652 N N . VAL A 1 210 ? -6.386 17.277 -8.487 1.00 86.56 210 VAL A N 1
ATOM 1653 C CA . VAL A 1 210 ? -5.017 17.793 -8.632 1.00 86.56 210 VAL A CA 1
ATOM 1654 C C . VAL A 1 210 ? -4.590 18.597 -7.397 1.00 86.56 210 VAL A C 1
ATOM 1656 O O . VAL A 1 210 ? -3.485 18.399 -6.892 1.00 86.56 210 VAL A O 1
ATOM 1659 N N . ASN A 1 211 ? -5.481 19.411 -6.826 1.00 84.81 211 ASN A N 1
ATOM 1660 C CA . ASN A 1 211 ? -5.227 20.124 -5.571 1.00 84.81 211 ASN A CA 1
ATOM 1661 C C . ASN A 1 211 ? -4.963 19.161 -4.397 1.00 84.81 211 ASN A C 1
ATOM 1663 O O . ASN A 1 211 ? -4.055 19.401 -3.598 1.00 84.81 211 ASN A O 1
ATOM 1667 N N . ARG A 1 212 ? -5.700 18.041 -4.312 1.00 84.25 212 ARG A N 1
ATOM 1668 C CA . ARG A 1 212 ? -5.432 16.971 -3.331 1.00 84.25 212 ARG A CA 1
ATOM 1669 C C . ARG A 1 212 ? -4.060 16.327 -3.546 1.00 84.25 212 ARG A C 1
ATOM 1671 O O . ARG A 1 212 ? -3.346 16.107 -2.571 1.00 84.25 212 ARG A O 1
ATOM 1678 N N . VAL A 1 213 ? -3.657 16.086 -4.797 1.00 86.69 213 VAL A N 1
ATOM 1679 C CA . VAL A 1 213 ? -2.307 15.589 -5.115 1.00 86.69 213 VAL A CA 1
ATOM 1680 C C . VAL A 1 213 ? -1.230 16.556 -4.625 1.00 86.69 213 VAL A C 1
ATOM 1682 O O . VAL A 1 213 ? -0.326 16.123 -3.916 1.00 86.69 213 VAL A O 1
ATOM 1685 N N . TYR A 1 214 ? -1.345 17.859 -4.893 1.00 86.69 214 TYR A N 1
ATOM 1686 C CA . TYR A 1 214 ? -0.368 18.842 -4.402 1.00 86.69 214 TYR A CA 1
ATOM 1687 C C . TYR A 1 214 ? -0.320 18.953 -2.874 1.00 86.69 214 TYR A C 1
ATOM 1689 O O . TYR A 1 214 ? 0.766 19.089 -2.309 1.00 86.69 214 TYR A O 1
ATOM 1697 N N . ALA A 1 215 ? -1.459 18.828 -2.191 1.00 84.81 215 ALA A N 1
ATOM 1698 C CA . ALA A 1 215 ? -1.486 18.763 -0.732 1.00 84.81 215 ALA A CA 1
ATOM 1699 C C . ALA A 1 215 ? -0.750 17.515 -0.195 1.00 84.81 215 ALA A C 1
ATOM 1701 O O . ALA A 1 215 ? 0.024 17.629 0.757 1.00 84.81 215 ALA A O 1
ATOM 1702 N N . MET A 1 216 ? -0.903 16.348 -0.837 1.00 85.12 216 MET A N 1
ATOM 1703 C CA . MET A 1 216 ? -0.122 15.148 -0.501 1.00 85.12 216 MET A CA 1
ATOM 1704 C C . MET A 1 216 ? 1.381 15.338 -0.755 1.00 85.12 216 MET A C 1
ATOM 1706 O O . MET A 1 216 ? 2.186 14.977 0.102 1.00 85.12 216 MET A O 1
ATOM 1710 N N . GLU A 1 217 ? 1.781 15.953 -1.874 1.00 82.69 217 GLU A N 1
ATOM 1711 C CA . GLU A 1 217 ? 3.193 16.258 -2.164 1.00 82.69 217 GLU A CA 1
ATOM 1712 C C . GLU A 1 217 ? 3.835 17.142 -1.082 1.00 82.69 217 GLU A C 1
ATOM 1714 O O . GLU A 1 217 ? 4.928 16.847 -0.591 1.00 82.69 217 GLU A O 1
ATOM 1719 N N . GLU A 1 218 ? 3.139 18.203 -0.662 1.00 82.81 218 GLU A N 1
ATOM 1720 C CA . GLU A 1 218 ? 3.596 19.071 0.423 1.00 82.81 218 GLU A CA 1
ATOM 1721 C C . GLU A 1 218 ? 3.769 18.331 1.755 1.00 82.81 218 GLU A C 1
ATOM 1723 O O . GLU A 1 218 ? 4.634 18.702 2.551 1.00 82.81 218 GLU A O 1
ATOM 1728 N N . MET A 1 219 ? 2.957 17.306 2.018 1.00 80.25 219 MET A N 1
ATOM 1729 C CA . MET A 1 219 ? 3.010 16.527 3.256 1.00 80.25 219 MET A CA 1
ATOM 1730 C C . MET A 1 219 ? 4.054 15.419 3.233 1.00 80.25 219 MET A C 1
ATOM 1732 O O . MET A 1 219 ? 4.719 15.201 4.245 1.00 80.25 219 MET A O 1
ATOM 1736 N N . LEU A 1 220 ? 4.286 14.781 2.085 1.00 79.50 220 LEU A N 1
ATOM 1737 C CA . LEU A 1 220 ? 5.374 13.813 1.907 1.00 79.50 220 LEU A CA 1
ATOM 1738 C C . LEU A 1 220 ? 6.757 14.441 2.164 1.00 79.50 220 LEU A C 1
ATOM 1740 O O . LEU A 1 220 ? 7.667 13.755 2.636 1.00 79.50 220 LEU A O 1
ATOM 1744 N N . LEU A 1 221 ? 6.886 15.751 1.922 1.00 74.88 221 LEU A N 1
ATOM 1745 C CA . LEU A 1 221 ? 8.059 16.567 2.255 1.00 74.88 221 LEU A CA 1
ATOM 1746 C C . LEU A 1 221 ? 8.182 16.935 3.745 1.00 74.88 221 LEU A C 1
ATOM 1748 O O . LEU A 1 221 ? 9.290 17.197 4.209 1.00 74.88 221 LEU A O 1
ATOM 1752 N N . LYS A 1 222 ? 7.069 16.997 4.489 1.00 75.81 222 LYS A N 1
ATOM 1753 C CA . LYS A 1 222 ? 7.027 17.423 5.904 1.00 75.81 222 LYS A CA 1
ATOM 1754 C C . LYS A 1 222 ? 6.995 16.245 6.885 1.00 75.81 222 LYS A C 1
ATOM 1756 O O . LYS A 1 222 ? 7.443 16.395 8.018 1.00 75.81 222 LYS A O 1
ATOM 1761 N N . SER A 1 223 ? 6.452 15.096 6.476 1.00 71.69 223 SER A N 1
ATOM 1762 C CA . SER A 1 223 ? 6.212 13.958 7.366 1.00 71.69 223 SER A CA 1
ATOM 1763 C C . SER A 1 223 ? 7.502 13.239 7.769 1.00 71.69 223 SER A C 1
ATOM 1765 O O . SER A 1 223 ? 8.250 12.739 6.924 1.00 71.69 223 SER A O 1
ATOM 1767 N N . SER A 1 224 ? 7.712 13.140 9.082 1.00 67.88 224 SER A N 1
ATOM 1768 C CA . SER A 1 224 ? 8.720 12.293 9.728 1.00 67.88 224 SER A CA 1
ATOM 1769 C C . SER A 1 224 ? 8.163 10.948 10.215 1.00 67.88 224 SER A C 1
ATOM 1771 O O . SER A 1 224 ? 8.949 10.053 10.522 1.00 67.88 224 SER A O 1
ATOM 1773 N N . ASN A 1 225 ? 6.834 10.778 10.277 1.00 71.50 225 ASN A N 1
ATOM 1774 C CA . ASN A 1 225 ? 6.204 9.497 10.599 1.00 71.50 225 ASN A CA 1
ATOM 1775 C C . ASN A 1 225 ? 6.310 8.579 9.366 1.00 71.50 225 ASN A C 1
ATOM 1777 O O . ASN A 1 225 ? 5.712 8.855 8.323 1.00 71.50 225 ASN A O 1
ATOM 1781 N N . GLY A 1 226 ? 7.092 7.500 9.487 1.00 71.00 226 GLY A N 1
ATOM 1782 C CA . GLY A 1 226 ? 7.366 6.561 8.396 1.00 71.00 226 GLY A CA 1
ATOM 1783 C C . GLY A 1 226 ? 6.119 5.843 7.877 1.00 71.00 226 GLY A C 1
ATOM 1784 O O . GLY A 1 226 ? 5.974 5.709 6.663 1.00 71.00 226 GLY A O 1
ATOM 1785 N N . PHE A 1 227 ? 5.198 5.459 8.766 1.00 75.62 227 PHE A N 1
ATOM 1786 C CA . PHE A 1 227 ? 3.943 4.812 8.386 1.00 75.62 227 PHE A CA 1
ATOM 1787 C C . PHE A 1 227 ? 3.027 5.788 7.641 1.00 75.62 227 PHE A C 1
ATOM 1789 O O . PHE A 1 227 ? 2.681 5.544 6.488 1.00 75.62 227 PHE A O 1
ATOM 1796 N N . ALA A 1 228 ? 2.745 6.960 8.222 1.00 78.50 228 ALA A N 1
ATOM 1797 C CA . ALA A 1 228 ? 1.922 7.977 7.559 1.00 78.50 228 ALA A CA 1
ATOM 1798 C C . ALA A 1 228 ? 2.527 8.433 6.214 1.00 78.50 228 ALA A C 1
ATOM 1800 O O . ALA A 1 228 ? 1.803 8.692 5.258 1.00 78.50 228 ALA A O 1
ATOM 1801 N N . LYS A 1 229 ? 3.863 8.492 6.097 1.00 77.75 229 LYS A N 1
ATOM 1802 C CA . LYS A 1 229 ? 4.558 8.776 4.828 1.00 77.75 229 LYS A CA 1
ATOM 1803 C C . LYS A 1 229 ? 4.401 7.643 3.802 1.00 77.75 229 LYS A C 1
ATOM 1805 O O . LYS A 1 229 ? 4.346 7.935 2.607 1.00 77.75 229 LYS A O 1
ATOM 1810 N N . SER A 1 230 ? 4.321 6.385 4.242 1.00 76.25 230 SER A N 1
ATOM 1811 C CA . SER A 1 230 ? 4.022 5.228 3.386 1.00 76.25 230 SER A CA 1
ATOM 1812 C C . SER A 1 230 ? 2.593 5.306 2.846 1.00 76.25 230 SER A C 1
ATOM 1814 O O . SER A 1 230 ? 2.415 5.359 1.630 1.00 76.25 230 SER A O 1
ATOM 1816 N N . GLU A 1 231 ? 1.601 5.448 3.729 1.00 80.25 231 GLU A N 1
ATOM 1817 C CA . GLU A 1 231 ? 0.181 5.582 3.365 1.00 80.25 231 GLU A CA 1
ATOM 1818 C C . GLU A 1 231 ? -0.054 6.765 2.411 1.00 80.25 231 GLU A C 1
ATOM 1820 O O . GLU A 1 231 ? -0.644 6.606 1.344 1.00 80.25 231 GLU A O 1
ATOM 1825 N N . LEU A 1 232 ? 0.499 7.948 2.717 1.00 81.31 232 LEU A N 1
ATOM 1826 C CA . LEU A 1 232 ? 0.436 9.111 1.821 1.00 81.31 232 LEU A CA 1
ATOM 1827 C C . LEU A 1 232 ? 1.128 8.865 0.468 1.00 81.31 232 LEU A C 1
ATOM 1829 O O . LEU A 1 232 ? 0.730 9.466 -0.528 1.00 81.31 232 LEU A O 1
ATOM 1833 N N . THR A 1 233 ? 2.151 8.005 0.399 1.00 78.25 233 THR A N 1
ATOM 1834 C CA . THR A 1 233 ? 2.820 7.658 -0.870 1.00 78.25 233 THR A CA 1
ATOM 1835 C C . THR A 1 233 ? 1.949 6.723 -1.712 1.00 78.25 233 THR A C 1
ATOM 1837 O O . THR A 1 233 ? 1.881 6.889 -2.931 1.00 78.25 233 THR A O 1
ATOM 1840 N N . GLU A 1 234 ? 1.258 5.767 -1.088 1.00 77.69 234 GLU A N 1
ATOM 1841 C CA . GLU A 1 234 ? 0.317 4.870 -1.767 1.00 77.69 234 GLU A CA 1
ATOM 1842 C C . GLU A 1 234 ? -0.938 5.614 -2.247 1.00 77.69 234 GLU A C 1
ATOM 1844 O O . GLU A 1 234 ? -1.348 5.464 -3.404 1.00 77.69 234 GLU A O 1
ATOM 1849 N N . LEU A 1 235 ? -1.480 6.505 -1.413 1.00 81.56 235 LEU A N 1
ATOM 1850 C CA . LEU A 1 235 ? -2.561 7.420 -1.778 1.00 81.56 235 LEU A CA 1
ATOM 1851 C C . LEU A 1 235 ? -2.142 8.337 -2.932 1.00 81.56 235 LEU A C 1
ATOM 1853 O O . LEU A 1 235 ? -2.829 8.370 -3.952 1.00 81.56 235 LEU A O 1
ATOM 1857 N N . TYR A 1 236 ? -0.981 8.998 -2.848 1.00 82.56 236 TYR A N 1
ATOM 1858 C CA . TYR A 1 236 ? -0.431 9.800 -3.949 1.00 82.56 236 TYR A CA 1
ATOM 1859 C C . TYR A 1 236 ? -0.342 8.984 -5.248 1.00 82.56 236 TYR A C 1
ATOM 1861 O O . TYR A 1 236 ? -0.892 9.393 -6.268 1.00 82.56 236 TYR A O 1
ATOM 1869 N N . SER A 1 237 ? 0.265 7.792 -5.202 1.00 77.81 237 SER A N 1
ATOM 1870 C CA . SER A 1 237 ? 0.396 6.883 -6.353 1.00 77.81 237 SER A CA 1
ATOM 1871 C C . SER A 1 237 ? -0.962 6.507 -6.963 1.00 77.81 237 SER A C 1
ATOM 1873 O O . SER A 1 237 ? -1.125 6.489 -8.187 1.00 77.81 237 SER A O 1
ATOM 1875 N N . THR A 1 238 ? -1.967 6.273 -6.116 1.00 78.44 238 THR A N 1
ATOM 1876 C CA . THR A 1 238 ? -3.341 5.942 -6.517 1.00 78.44 238 THR A CA 1
ATOM 1877 C C . THR A 1 238 ? -4.051 7.128 -7.168 1.00 78.44 238 THR A C 1
ATOM 1879 O O . THR A 1 238 ? -4.612 6.978 -8.255 1.00 78.44 238 THR A O 1
ATOM 1882 N N . TYR A 1 239 ? -3.991 8.318 -6.561 1.00 82.00 239 TYR A N 1
ATOM 1883 C CA . TYR A 1 239 ? -4.573 9.544 -7.115 1.00 82.00 239 TYR A CA 1
ATOM 1884 C C . TYR A 1 239 ? -3.911 9.927 -8.446 1.00 82.00 239 TYR A C 1
ATOM 1886 O O . TYR A 1 239 ? -4.614 10.157 -9.429 1.00 82.00 239 TYR A O 1
ATOM 1894 N N . VAL A 1 240 ? -2.575 9.933 -8.516 1.00 82.88 240 VAL A N 1
ATOM 1895 C CA . VAL A 1 240 ? -1.818 10.221 -9.747 1.00 82.88 240 VAL A CA 1
ATOM 1896 C C . VAL A 1 240 ? -2.191 9.241 -10.855 1.00 82.88 240 VAL A C 1
ATOM 1898 O O . VAL A 1 240 ? -2.564 9.669 -11.946 1.00 82.88 240 VAL A O 1
ATOM 1901 N N . SER A 1 241 ? -2.188 7.935 -10.571 1.00 78.56 241 SER A N 1
ATOM 1902 C CA . SER A 1 241 ? -2.620 6.913 -11.531 1.00 78.56 241 SER A CA 1
ATOM 1903 C C . SER A 1 241 ? -4.059 7.148 -12.001 1.00 78.56 241 SER A C 1
ATOM 1905 O O . SER A 1 241 ? -4.345 7.103 -13.198 1.00 78.56 241 SER A O 1
ATOM 1907 N N . ARG A 1 242 ? -4.977 7.491 -11.088 1.00 80.06 242 ARG A N 1
ATOM 1908 C CA . ARG A 1 242 ? -6.384 7.743 -11.423 1.00 80.06 242 ARG A CA 1
ATOM 1909 C C . ARG A 1 242 ? -6.585 8.997 -12.274 1.00 80.06 242 ARG A C 1
ATOM 1911 O O . ARG A 1 242 ? -7.456 8.979 -13.140 1.00 80.06 242 ARG A O 1
ATOM 1918 N N . ILE A 1 243 ? -5.799 10.052 -12.067 1.00 84.31 243 ILE A N 1
ATOM 1919 C CA . ILE A 1 243 ? -5.858 11.282 -12.870 1.00 84.31 243 ILE A CA 1
ATOM 1920 C C . ILE A 1 243 ? -5.174 11.070 -14.232 1.00 84.31 243 ILE A C 1
ATOM 1922 O O . ILE A 1 243 ? -5.709 11.472 -15.259 1.00 84.31 243 ILE A O 1
ATOM 1926 N N . LEU A 1 244 ? -4.028 10.387 -14.289 1.00 83.88 244 LEU A N 1
ATOM 1927 C CA . LEU A 1 244 ? -3.305 10.203 -15.552 1.00 83.88 244 LEU A CA 1
ATOM 1928 C C . LEU A 1 244 ? -3.922 9.116 -16.447 1.00 83.88 244 LEU A C 1
ATOM 1930 O O . LEU A 1 244 ? -4.076 9.316 -17.653 1.00 83.88 244 LEU A O 1
ATOM 1934 N N . ALA A 1 245 ? -4.307 7.974 -15.877 1.00 81.56 245 ALA A N 1
ATOM 1935 C CA . ALA A 1 245 ? -4.884 6.863 -16.628 1.00 81.56 245 ALA A CA 1
ATOM 1936 C C . ALA A 1 245 ? -6.416 6.911 -16.704 1.00 81.56 245 ALA A C 1
ATOM 1938 O O . ALA A 1 245 ? -6.986 6.553 -17.735 1.00 81.56 245 ALA A O 1
ATOM 1939 N N . GLY A 1 246 ? -7.101 7.370 -15.655 1.00 77.69 246 GLY A N 1
ATOM 1940 C CA . GLY A 1 246 ? -8.558 7.249 -15.546 1.00 77.69 246 GLY A CA 1
ATOM 1941 C C . GLY A 1 246 ? -9.029 5.806 -15.303 1.00 77.69 246 GLY A C 1
ATOM 1942 O O . GLY A 1 246 ? -8.220 4.877 -15.229 1.00 77.69 246 GLY A O 1
ATOM 1943 N N . PRO A 1 247 ? -10.351 5.577 -15.184 1.00 74.56 247 PRO A N 1
ATOM 1944 C CA . PRO A 1 247 ? -10.903 4.224 -15.188 1.00 74.56 247 PRO A CA 1
ATOM 1945 C C . PRO A 1 247 ? -10.484 3.486 -16.467 1.00 74.56 247 PRO A C 1
ATOM 1947 O O . PRO A 1 247 ? -10.633 4.036 -17.559 1.00 74.56 247 PRO A O 1
ATOM 1950 N N . GLU A 1 248 ? -9.946 2.270 -16.329 1.00 71.38 248 GLU A N 1
ATOM 1951 C CA . GLU A 1 248 ? -9.535 1.387 -17.440 1.00 71.38 248 GLU A CA 1
ATOM 1952 C C . GLU A 1 248 ? -8.579 2.035 -18.475 1.00 71.38 248 GLU A C 1
ATOM 1954 O O . GLU A 1 248 ? -8.539 1.637 -19.637 1.00 71.38 248 GLU A O 1
ATOM 1959 N N . GLY A 1 249 ? -7.801 3.054 -18.085 1.00 75.75 249 GLY A N 1
ATOM 1960 C CA . GLY A 1 249 ? -6.901 3.764 -19.006 1.00 75.75 249 GLY A CA 1
ATOM 1961 C C . GLY A 1 249 ? -7.601 4.754 -19.956 1.00 75.75 249 GLY A C 1
ATOM 1962 O O . GLY A 1 249 ? -6.991 5.235 -20.914 1.00 75.75 249 GLY A O 1
ATOM 1963 N N . SER A 1 250 ? -8.876 5.078 -19.711 1.00 81.31 250 SER A N 1
ATOM 1964 C CA . SER A 1 250 ? -9.703 5.946 -20.569 1.00 81.31 250 SER A CA 1
ATOM 1965 C C . SER A 1 250 ? -9.199 7.388 -20.748 1.00 81.31 250 SER A C 1
ATOM 1967 O O . SER A 1 250 ? -9.621 8.059 -21.694 1.00 81.31 250 SER A O 1
ATOM 1969 N N . TYR A 1 251 ? -8.302 7.888 -19.891 1.00 84.38 251 TYR A N 1
ATOM 1970 C CA . TYR A 1 251 ? -7.742 9.244 -19.988 1.00 84.38 251 TYR A CA 1
ATOM 1971 C C . TYR A 1 251 ? -6.389 9.304 -20.713 1.00 84.38 251 TYR A C 1
ATOM 1973 O O . TYR A 1 251 ? -6.044 10.367 -21.233 1.00 84.38 251 TYR A O 1
ATOM 1981 N N . LEU A 1 252 ? -5.681 8.176 -20.866 1.00 81.44 252 LEU A N 1
ATOM 1982 C CA . LEU A 1 252 ? -4.340 8.116 -21.474 1.00 81.44 252 LEU A CA 1
ATOM 1983 C C . LEU A 1 252 ? -4.298 8.761 -22.872 1.00 81.44 252 LEU A C 1
ATOM 1985 O O . LEU A 1 252 ? -3.422 9.565 -23.179 1.00 81.44 252 LEU A O 1
ATOM 1989 N N . TYR A 1 253 ? -5.292 8.470 -23.716 1.00 78.94 253 TYR A N 1
ATOM 1990 C CA . TYR A 1 253 ? -5.394 9.060 -25.057 1.00 78.94 253 TYR A CA 1
ATOM 1991 C C . TYR A 1 253 ? -5.822 10.532 -25.059 1.00 78.94 253 TYR A C 1
ATOM 1993 O O . TYR A 1 253 ? -5.471 11.266 -25.982 1.00 78.94 253 TYR A O 1
ATOM 2001 N N . ARG A 1 254 ? -6.560 10.964 -24.032 1.00 86.06 254 ARG A N 1
ATOM 2002 C CA . ARG A 1 254 ? -7.099 12.326 -23.897 1.00 86.06 254 ARG A CA 1
ATOM 2003 C C . ARG A 1 254 ? -6.007 13.311 -23.486 1.00 86.06 254 ARG A C 1
ATOM 2005 O O . ARG A 1 254 ? -5.956 14.417 -24.010 1.00 86.06 254 ARG A O 1
ATOM 2012 N N . LEU A 1 255 ? -5.082 12.876 -22.627 1.00 82.62 255 LEU A N 1
ATOM 2013 C CA . LEU A 1 255 ? -3.854 13.611 -22.293 1.00 82.62 255 LEU A CA 1
ATOM 2014 C C . LEU A 1 255 ? -2.896 13.783 -23.479 1.00 82.62 255 LEU A C 1
ATOM 2016 O O . LEU A 1 255 ? -2.079 14.696 -23.471 1.00 82.62 255 LEU A O 1
ATOM 2020 N N . GLY A 1 256 ? -3.016 12.951 -24.515 1.00 77.56 256 GLY A N 1
ATOM 2021 C CA . GLY A 1 256 ? -2.269 13.111 -25.759 1.00 77.56 256 GLY A CA 1
ATOM 2022 C C . GLY A 1 256 ? -2.935 14.033 -26.790 1.00 77.56 256 GLY A C 1
ATOM 2023 O O . GLY A 1 256 ? -2.374 14.209 -27.872 1.00 77.56 256 GLY A O 1
ATOM 2024 N N . ASP A 1 257 ? -4.131 14.579 -26.545 1.00 84.62 257 ASP A N 1
ATOM 2025 C CA . ASP A 1 257 ? -4.866 15.401 -27.517 1.00 84.62 257 ASP A CA 1
ATOM 2026 C C . ASP A 1 257 ? -5.112 16.818 -26.985 1.00 84.62 257 ASP A C 1
ATOM 2028 O O . ASP A 1 257 ? -6.036 17.066 -26.213 1.00 84.62 257 ASP A O 1
ATOM 2032 N N . ALA A 1 258 ? -4.329 17.779 -27.483 1.00 85.81 258 ALA A N 1
ATOM 2033 C CA . ALA A 1 258 ? -4.452 19.196 -27.136 1.00 85.81 258 ALA A CA 1
ATOM 2034 C C . ALA A 1 258 ? -5.824 19.828 -27.470 1.00 85.81 258 ALA A C 1
ATOM 2036 O O . ALA A 1 258 ? -6.103 20.960 -27.063 1.00 85.81 258 ALA A O 1
ATOM 2037 N N . SER A 1 259 ? -6.682 19.131 -28.223 1.00 86.56 259 SER A N 1
ATOM 2038 C CA . SER A 1 259 ? -8.056 19.544 -28.505 1.00 86.56 259 SER A CA 1
ATOM 2039 C C . SER A 1 259 ? -9.100 18.981 -27.530 1.00 86.56 259 SER A C 1
ATOM 2041 O O . SER A 1 259 ? -10.199 19.541 -27.481 1.00 86.56 259 SER A O 1
ATOM 2043 N N . ASP A 1 260 ? -8.775 17.972 -26.710 1.00 89.44 260 ASP A N 1
ATOM 2044 C CA . ASP A 1 260 ? -9.663 17.439 -25.664 1.00 89.44 260 ASP A CA 1
ATOM 2045 C C . ASP A 1 260 ? -9.799 18.444 -24.503 1.00 89.44 260 ASP A C 1
ATOM 2047 O O . ASP A 1 260 ? -8.878 19.191 -24.165 1.00 89.44 260 ASP A O 1
ATOM 2051 N N . ASP A 1 261 ? -10.973 18.497 -23.879 1.00 89.50 261 ASP A N 1
ATOM 2052 C CA . ASP A 1 261 ? -11.216 19.360 -22.722 1.00 89.50 261 ASP A CA 1
ATOM 2053 C C . ASP A 1 261 ? -10.506 18.857 -21.454 1.00 89.50 261 ASP A C 1
ATOM 2055 O O . ASP A 1 261 ? -10.156 19.666 -20.596 1.00 89.50 261 ASP A O 1
ATOM 2059 N N . TYR A 1 262 ? -10.212 17.555 -21.355 1.00 87.88 262 TYR A N 1
ATOM 2060 C CA . TYR A 1 262 ? -9.404 16.977 -20.278 1.00 87.88 262 TYR A CA 1
ATOM 2061 C C . TYR A 1 262 ? -7.964 17.487 -20.320 1.00 87.88 262 TYR A C 1
ATOM 2063 O O . TYR A 1 262 ? -7.448 17.944 -19.305 1.00 87.88 262 TYR A O 1
ATOM 2071 N N . TYR A 1 263 ? -7.352 17.504 -21.510 1.00 89.88 263 TYR A N 1
ATOM 2072 C CA . TYR A 1 263 ? -6.032 18.095 -21.721 1.00 89.88 263 TYR A CA 1
ATOM 2073 C C . TYR A 1 263 ? -6.000 19.552 -21.253 1.00 89.88 263 TYR A C 1
ATOM 2075 O O . TYR A 1 263 ? -5.123 19.944 -20.490 1.00 89.88 263 TYR A O 1
ATOM 2083 N N . LYS A 1 264 ? -6.985 20.360 -21.671 1.00 91.00 264 LYS A N 1
ATOM 2084 C CA . LYS A 1 264 ? -7.057 21.788 -21.314 1.00 91.00 264 LYS A CA 1
ATOM 2085 C C . LYS A 1 264 ? -7.236 21.991 -19.811 1.00 91.00 264 LYS A C 1
ATOM 2087 O O . LYS A 1 264 ? -6.549 22.838 -19.249 1.00 91.00 264 LYS A O 1
ATOM 2092 N N . LYS A 1 265 ? -8.116 21.210 -19.166 1.00 90.69 265 LYS A N 1
ATOM 2093 C CA . LYS A 1 265 ? -8.270 21.204 -17.702 1.00 90.69 265 LYS A CA 1
ATOM 2094 C C . LYS A 1 265 ? -6.944 20.881 -17.015 1.00 90.69 265 LYS A C 1
ATOM 2096 O O . LYS A 1 265 ? -6.538 21.616 -16.127 1.00 90.69 265 LYS A O 1
ATOM 2101 N N . MET A 1 266 ? -6.250 19.838 -17.467 1.00 90.12 266 MET A N 1
ATOM 2102 C CA . MET A 1 266 ? -4.965 19.427 -16.903 1.00 90.12 266 MET A CA 1
ATOM 2103 C C . MET A 1 266 ? -3.861 20.471 -17.102 1.00 90.12 266 MET A C 1
ATOM 2105 O O . MET A 1 266 ? -3.111 20.719 -16.168 1.00 90.12 266 MET A O 1
ATOM 2109 N N . VAL A 1 267 ? -3.784 21.142 -18.259 1.00 91.06 267 VAL A N 1
ATOM 2110 C CA . VAL A 1 267 ? -2.826 22.245 -18.479 1.00 91.06 267 VAL A CA 1
ATOM 2111 C C . VAL A 1 267 ? -3.057 23.396 -17.500 1.00 91.06 267 VAL A C 1
ATOM 2113 O O . VAL A 1 267 ? -2.088 23.928 -16.970 1.00 91.06 267 VAL A O 1
ATOM 2116 N N . VAL A 1 268 ? -4.317 23.762 -17.240 1.00 91.44 268 VAL A N 1
ATOM 2117 C CA . VAL A 1 268 ? -4.658 24.799 -16.250 1.00 91.44 268 VAL A CA 1
ATOM 2118 C C . VAL A 1 268 ? -4.347 24.323 -14.830 1.00 91.44 268 VAL A C 1
ATOM 2120 O O . VAL A 1 268 ? -3.757 25.067 -14.057 1.00 91.44 268 VAL A O 1
ATOM 2123 N N . ALA A 1 269 ? -4.688 23.076 -14.495 1.00 89.31 269 ALA A N 1
ATOM 2124 C CA . ALA A 1 269 ? -4.497 22.524 -13.155 1.00 89.31 269 ALA A CA 1
ATOM 2125 C C . ALA A 1 269 ? -3.016 22.404 -12.743 1.00 89.31 269 ALA A C 1
ATOM 2127 O O . ALA A 1 269 ? -2.726 22.435 -11.553 1.00 89.31 269 ALA A O 1
ATOM 2128 N N . ILE A 1 270 ? -2.084 22.295 -13.702 1.00 90.25 270 ILE A N 1
ATOM 2129 C CA . ILE A 1 270 ? -0.634 22.251 -13.430 1.00 90.25 270 ILE A CA 1
ATOM 2130 C C . ILE A 1 270 ? 0.086 23.607 -13.574 1.00 90.25 270 ILE A C 1
ATOM 2132 O O . ILE A 1 270 ? 1.295 23.685 -13.333 1.00 90.25 270 ILE A O 1
ATOM 2136 N N . GLU A 1 271 ? -0.613 24.674 -13.978 1.00 89.50 271 GLU A N 1
ATOM 2137 C CA . GLU A 1 271 ? -0.031 26.011 -14.1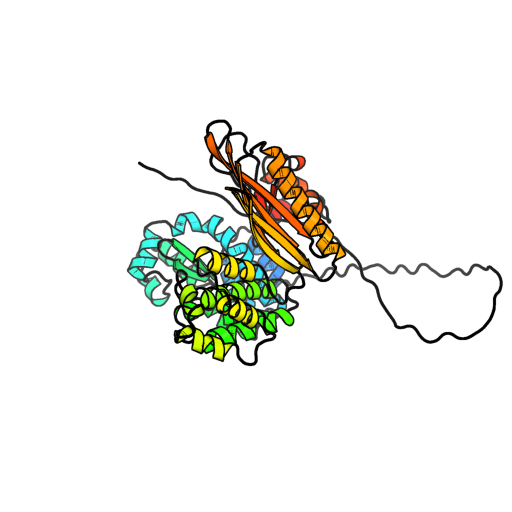66 1.00 89.50 271 GLU A CA 1
ATOM 2138 C C . GLU A 1 271 ? 0.365 26.632 -12.812 1.00 89.50 271 GLU A C 1
ATOM 2140 O O . GLU A 1 271 ? -0.422 26.660 -11.870 1.00 89.50 271 GLU A O 1
ATOM 2145 N N . GLY A 1 272 ? 1.604 27.122 -12.682 1.00 84.25 272 GLY A N 1
ATOM 2146 C CA . GLY A 1 272 ? 2.148 27.636 -11.417 1.00 84.25 272 GLY A CA 1
ATOM 2147 C C . GLY A 1 272 ? 2.664 26.562 -10.448 1.00 84.25 272 GLY A C 1
ATOM 2148 O O . GLY A 1 272 ? 3.265 26.902 -9.424 1.00 84.25 272 GLY A O 1
ATOM 2149 N N . HIS A 1 273 ? 2.489 25.280 -10.780 1.00 85.62 273 HIS A N 1
ATOM 2150 C CA . HIS A 1 273 ? 2.958 24.133 -10.000 1.00 85.62 273 HIS A CA 1
ATOM 2151 C C . HIS A 1 273 ? 4.137 23.406 -10.675 1.00 85.62 273 HIS A C 1
ATOM 2153 O O . HIS A 1 273 ? 4.407 22.253 -10.372 1.00 85.62 273 HIS A O 1
ATOM 2159 N N . GLU A 1 274 ? 4.919 24.047 -11.553 1.00 82.31 274 GLU A N 1
ATOM 2160 C CA . GLU A 1 274 ? 5.904 23.375 -12.433 1.00 82.31 274 GLU A CA 1
ATOM 2161 C C . GLU A 1 274 ? 7.070 22.687 -11.692 1.00 82.31 274 GLU A C 1
ATOM 2163 O O . GLU A 1 274 ? 7.838 21.915 -12.271 1.00 82.31 274 GLU A O 1
ATOM 2168 N N . LYS A 1 275 ? 7.234 22.970 -10.396 1.00 77.62 275 LYS A N 1
ATOM 2169 C CA . LYS A 1 275 ? 8.194 22.277 -9.525 1.00 77.62 275 LYS A CA 1
ATOM 2170 C C . LYS A 1 275 ? 7.666 20.966 -8.955 1.00 77.62 275 LYS A C 1
ATOM 2172 O O . LYS A 1 275 ? 8.491 20.200 -8.456 1.00 77.62 275 LYS A O 1
ATOM 2177 N N . SER A 1 276 ? 6.361 20.719 -9.041 1.00 82.25 276 SER A N 1
ATOM 2178 C CA . SER A 1 276 ? 5.712 19.499 -8.573 1.00 82.25 276 SER A CA 1
ATOM 2179 C C . SER A 1 276 ? 6.291 18.250 -9.251 1.00 82.25 276 SER A C 1
ATOM 2181 O O . SER A 1 276 ? 6.883 18.334 -10.332 1.00 82.25 276 SER A O 1
ATOM 2183 N N . GLY A 1 277 ? 6.173 17.090 -8.609 1.00 78.00 277 GLY A N 1
ATOM 2184 C CA . GLY A 1 277 ? 6.365 15.802 -9.261 1.00 78.00 277 GLY A CA 1
ATOM 2185 C C . GLY A 1 277 ? 5.276 15.572 -10.297 1.00 78.00 277 GLY A C 1
ATOM 2186 O O . GLY A 1 277 ? 5.550 15.603 -11.497 1.00 78.00 277 GLY A O 1
ATOM 2187 N N . PHE A 1 278 ? 4.032 15.501 -9.832 1.00 84.88 278 PHE A N 1
ATOM 2188 C CA . PHE A 1 278 ? 2.837 15.319 -10.647 1.00 84.88 278 PHE A CA 1
ATOM 2189 C C . PHE A 1 278 ? 2.729 16.289 -11.841 1.00 84.88 278 PHE A C 1
ATOM 2191 O O . PHE A 1 278 ? 2.341 15.888 -12.942 1.00 84.88 278 PHE A O 1
ATOM 2198 N N . ALA A 1 279 ? 3.112 17.563 -11.678 1.00 86.62 279 ALA A N 1
ATOM 2199 C CA . ALA A 1 279 ? 3.116 18.511 -12.797 1.00 86.62 279 ALA A CA 1
ATOM 2200 C C . ALA A 1 279 ? 4.121 18.123 -13.899 1.00 86.62 279 ALA A C 1
ATOM 2202 O O . ALA A 1 279 ? 3.795 18.215 -15.083 1.00 86.62 279 ALA A O 1
ATOM 2203 N N . LYS A 1 280 ? 5.324 17.655 -13.535 1.00 80.00 280 LYS A N 1
ATOM 2204 C CA . LYS A 1 280 ? 6.331 17.178 -14.502 1.00 80.00 280 LYS A CA 1
ATOM 2205 C C . LYS A 1 280 ? 5.885 15.883 -15.172 1.00 80.00 280 LYS A C 1
ATOM 2207 O O . LYS A 1 280 ? 6.051 15.744 -16.377 1.00 80.00 280 LYS A O 1
ATOM 2212 N N . GLU A 1 281 ? 5.295 14.965 -14.411 1.00 78.25 281 GLU A N 1
ATOM 2213 C CA . GLU A 1 281 ? 4.747 13.699 -14.917 1.00 78.25 281 GLU A CA 1
ATOM 2214 C C . GLU A 1 281 ? 3.649 13.956 -15.955 1.00 78.25 281 GLU A C 1
ATOM 2216 O O . GLU A 1 281 ? 3.695 13.430 -17.069 1.00 78.25 281 GLU A O 1
ATOM 2221 N N . THR A 1 282 ? 2.721 14.864 -15.636 1.00 85.81 282 THR A N 1
ATOM 2222 C CA . THR A 1 282 ? 1.680 15.331 -16.560 1.00 85.81 282 THR A CA 1
ATOM 2223 C C . THR A 1 282 ? 2.291 15.957 -17.818 1.00 85.81 282 THR A C 1
ATOM 2225 O O . THR A 1 282 ? 1.860 15.645 -18.927 1.00 85.81 282 THR A O 1
ATOM 2228 N N . GLN A 1 283 ? 3.323 16.800 -17.681 1.00 85.81 283 GLN A N 1
ATOM 2229 C CA . GLN A 1 283 ? 4.017 17.408 -18.825 1.00 85.81 283 GLN A CA 1
ATOM 2230 C C . GLN A 1 283 ? 4.712 16.372 -19.718 1.00 85.81 283 GLN A C 1
ATOM 2232 O O . GLN A 1 283 ? 4.659 16.511 -20.939 1.00 85.81 283 GLN A O 1
ATOM 2237 N N . VAL A 1 284 ? 5.325 15.329 -19.147 1.00 79.50 284 VAL A N 1
ATOM 2238 C CA . VAL A 1 284 ? 5.925 14.228 -19.922 1.00 79.50 284 VAL A CA 1
ATOM 2239 C C . VAL A 1 284 ? 4.843 13.444 -20.665 1.00 79.50 284 VAL A C 1
ATOM 2241 O O . VAL A 1 284 ? 4.963 13.258 -21.874 1.00 79.50 284 VAL A O 1
ATOM 2244 N N . MET A 1 285 ? 3.748 13.078 -19.993 1.00 79.62 285 MET A N 1
ATOM 2245 C CA . MET A 1 285 ? 2.600 12.401 -20.616 1.00 79.62 285 MET A CA 1
ATOM 2246 C C . MET A 1 285 ? 1.981 13.214 -21.767 1.00 79.62 285 MET A C 1
ATOM 2248 O O . MET A 1 285 ? 1.629 12.650 -22.800 1.00 79.62 285 MET A O 1
ATOM 2252 N N . MET A 1 286 ? 1.878 14.539 -21.620 1.00 84.81 286 MET A N 1
ATOM 2253 C CA . MET A 1 286 ? 1.382 15.444 -22.667 1.00 84.81 286 MET A CA 1
ATOM 2254 C C . MET A 1 286 ? 2.360 15.632 -23.837 1.00 84.81 286 MET A C 1
ATOM 2256 O O . MET A 1 286 ? 1.928 15.928 -24.952 1.00 84.81 286 MET A O 1
ATOM 2260 N N . ALA A 1 287 ? 3.665 15.498 -23.590 1.00 81.56 287 ALA A N 1
ATOM 2261 C CA . ALA A 1 287 ? 4.714 15.651 -24.597 1.00 81.56 287 ALA A CA 1
ATOM 2262 C C . ALA A 1 287 ? 5.016 14.356 -25.377 1.00 81.56 287 ALA A C 1
ATOM 2264 O O . ALA A 1 287 ? 5.721 14.409 -26.384 1.00 81.56 287 ALA A O 1
ATOM 2265 N N . GLU A 1 288 ? 4.505 13.206 -24.930 1.00 76.50 288 GLU A N 1
ATOM 2266 C CA . GLU A 1 288 ? 4.807 11.901 -25.516 1.00 76.50 288 GLU A CA 1
ATOM 2267 C C . GLU A 1 288 ? 4.187 11.732 -26.918 1.00 76.50 288 GLU A C 1
ATOM 2269 O O . GLU A 1 288 ? 2.968 11.660 -27.108 1.00 76.50 288 GLU A O 1
ATOM 2274 N N . GLU A 1 289 ? 5.048 11.627 -27.934 1.00 62.56 289 GLU A N 1
ATOM 2275 C CA . GLU A 1 289 ? 4.632 11.407 -29.324 1.00 62.56 289 GLU A CA 1
ATOM 2276 C C . GLU A 1 289 ? 4.172 9.950 -29.565 1.00 62.56 289 GLU A C 1
ATOM 2278 O O . GLU A 1 289 ? 3.376 9.682 -30.474 1.00 62.56 289 GLU A O 1
ATOM 2283 N N . THR A 1 290 ? 4.624 8.998 -28.738 1.00 60.28 290 THR A N 1
ATOM 2284 C CA . THR A 1 290 ? 4.455 7.548 -28.929 1.00 60.28 290 THR A CA 1
ATOM 2285 C C . THR A 1 290 ? 3.187 7.008 -28.254 1.00 60.28 290 THR A C 1
ATOM 2287 O O . THR A 1 290 ? 3.211 6.368 -27.205 1.00 60.28 290 THR A O 1
ATOM 2290 N N . LYS A 1 291 ? 2.031 7.222 -28.889 1.00 63.09 291 LYS A N 1
ATOM 2291 C CA . LYS A 1 291 ? 0.690 6.957 -28.315 1.00 63.09 291 LYS A CA 1
ATOM 2292 C C . LYS A 1 291 ? 0.242 5.483 -28.293 1.00 63.09 291 LYS A C 1
ATOM 2294 O O . LYS A 1 291 ? -0.890 5.178 -28.677 1.00 63.09 291 LYS A O 1
ATOM 2299 N N . THR A 1 292 ? 1.091 4.545 -27.872 1.00 66.75 292 THR A N 1
ATOM 2300 C CA . THR A 1 292 ? 0.619 3.174 -27.582 1.00 66.75 292 THR A CA 1
ATOM 2301 C C . THR A 1 292 ? 0.118 3.086 -26.141 1.00 66.75 292 THR A C 1
ATOM 2303 O O . THR A 1 292 ? 0.730 3.649 -25.239 1.00 66.75 292 THR A O 1
ATOM 2306 N N . PHE A 1 293 ? -0.993 2.376 -25.921 1.00 66.81 293 PHE A N 1
ATOM 2307 C CA . PHE A 1 293 ? -1.605 2.218 -24.595 1.00 66.81 293 PHE A CA 1
ATOM 2308 C C . PHE A 1 293 ? -0.607 1.671 -23.564 1.00 66.81 293 PHE A C 1
ATOM 2310 O O . PHE A 1 293 ? -0.459 2.230 -22.483 1.00 66.81 293 PHE A O 1
ATOM 2317 N N . ASN A 1 294 ? 0.147 0.637 -23.949 1.00 66.69 294 ASN A N 1
ATOM 2318 C CA . ASN A 1 294 ? 1.132 -0.010 -23.086 1.00 66.69 294 ASN A CA 1
ATOM 2319 C C . ASN A 1 294 ? 2.299 0.922 -22.721 1.00 66.69 294 ASN A C 1
ATOM 2321 O O . ASN A 1 294 ? 2.741 0.883 -21.583 1.00 66.69 294 ASN A O 1
ATOM 2325 N N . HIS A 1 295 ? 2.770 1.773 -23.644 1.00 67.25 295 HIS A N 1
ATOM 2326 C CA . HIS A 1 295 ? 3.823 2.764 -23.357 1.00 67.25 295 HIS A CA 1
ATOM 2327 C C . HIS A 1 295 ? 3.339 3.830 -22.371 1.00 67.25 295 HIS A C 1
ATOM 2329 O O . HIS A 1 295 ? 4.031 4.145 -21.412 1.00 67.25 295 HIS A O 1
ATOM 2335 N N . LEU A 1 296 ? 2.113 4.329 -22.558 1.00 68.00 296 LEU A N 1
ATOM 2336 C CA . LEU A 1 296 ? 1.505 5.306 -21.651 1.00 68.00 296 LEU A CA 1
ATOM 2337 C C . LEU A 1 296 ? 1.248 4.717 -20.248 1.00 68.00 296 LEU A C 1
ATOM 2339 O O . LEU A 1 296 ? 1.417 5.423 -19.259 1.00 68.00 296 LEU A O 1
ATOM 2343 N N . ILE A 1 297 ? 0.912 3.424 -20.144 1.00 72.12 297 ILE A N 1
ATOM 2344 C CA . ILE A 1 297 ? 0.866 2.706 -18.858 1.00 72.12 297 ILE A CA 1
ATOM 2345 C C . ILE A 1 297 ? 2.268 2.515 -18.270 1.00 72.12 297 ILE A C 1
ATOM 2347 O O . ILE A 1 297 ? 2.458 2.817 -17.097 1.00 72.12 297 ILE A O 1
ATOM 2351 N N . ASP A 1 298 ? 3.255 2.070 -19.056 1.00 67.44 298 ASP A N 1
ATOM 2352 C CA . ASP A 1 298 ? 4.633 1.879 -18.578 1.00 67.44 298 ASP A CA 1
ATOM 2353 C C . ASP A 1 298 ? 5.229 3.203 -18.037 1.00 67.44 298 ASP A C 1
ATOM 2355 O O . ASP A 1 298 ? 5.962 3.167 -17.048 1.00 67.44 298 ASP A O 1
ATOM 2359 N N . ILE A 1 299 ? 4.856 4.365 -18.602 1.00 66.31 299 ILE A N 1
ATOM 2360 C CA . ILE A 1 299 ? 5.181 5.700 -18.061 1.00 66.31 299 ILE A CA 1
ATOM 2361 C C . ILE A 1 299 ? 4.478 5.952 -16.716 1.00 66.31 299 ILE A C 1
ATOM 2363 O O . ILE A 1 299 ? 5.143 6.312 -15.743 1.00 66.31 299 ILE A O 1
ATOM 2367 N N . VAL A 1 300 ? 3.156 5.756 -16.628 1.00 69.88 300 VAL A N 1
ATOM 2368 C CA . VAL A 1 300 ? 2.405 5.948 -15.370 1.00 69.88 300 VAL A CA 1
ATOM 2369 C C . VAL A 1 300 ? 2.945 5.036 -14.264 1.00 69.88 300 VAL A C 1
ATOM 2371 O O . VAL A 1 300 ? 3.182 5.507 -13.155 1.00 69.88 300 VAL A O 1
ATOM 2374 N N . ASP A 1 301 ? 3.223 3.763 -14.549 1.00 67.31 301 ASP A N 1
ATOM 2375 C CA . ASP A 1 301 ? 3.785 2.823 -13.573 1.00 67.31 301 ASP A CA 1
ATOM 2376 C C . ASP A 1 301 ? 5.231 3.164 -13.174 1.00 67.31 301 ASP A C 1
ATOM 2378 O O . ASP A 1 301 ? 5.593 3.032 -12.001 1.00 67.31 301 ASP A O 1
ATOM 2382 N N . ALA A 1 302 ? 6.056 3.659 -14.105 1.00 63.34 302 ALA A N 1
ATOM 2383 C CA . ALA A 1 302 ? 7.381 4.181 -13.772 1.00 63.34 302 ALA A CA 1
ATOM 2384 C C . ALA A 1 302 ? 7.286 5.360 -12.787 1.00 63.34 302 ALA A C 1
ATOM 2386 O O . ALA A 1 302 ? 8.069 5.430 -11.835 1.00 63.34 302 ALA A O 1
ATOM 2387 N N . TYR A 1 303 ? 6.296 6.242 -12.941 1.00 64.94 303 TYR A N 1
ATOM 2388 C CA . TYR A 1 303 ? 6.066 7.339 -12.000 1.00 64.94 303 TYR A CA 1
ATOM 2389 C C . TYR A 1 303 ? 5.450 6.887 -10.674 1.00 64.94 303 TYR A C 1
ATOM 2391 O O . TYR A 1 303 ? 5.949 7.280 -9.626 1.00 64.94 303 TYR A O 1
ATOM 2399 N N . ARG A 1 304 ? 4.511 5.933 -10.670 1.00 62.69 304 ARG A N 1
ATOM 2400 C CA . ARG A 1 304 ? 4.019 5.287 -9.434 1.00 62.69 304 ARG A CA 1
ATOM 2401 C C . ARG A 1 304 ? 5.143 4.694 -8.576 1.00 62.69 304 ARG A C 1
ATOM 2403 O O . ARG A 1 304 ? 5.030 4.680 -7.351 1.00 62.69 304 ARG A O 1
ATOM 2410 N N . SER A 1 305 ? 6.228 4.210 -9.192 1.00 55.28 305 SER A N 1
ATOM 2411 C CA . SER A 1 305 ? 7.413 3.724 -8.466 1.00 55.28 305 SER A CA 1
ATOM 2412 C C . SER A 1 305 ? 8.361 4.829 -7.966 1.00 55.28 305 SER A C 1
ATOM 2414 O O . SER A 1 305 ? 9.095 4.597 -6.996 1.00 55.28 305 SER A O 1
ATOM 2416 N N . ASN A 1 306 ? 8.306 6.024 -8.563 1.00 54.38 306 ASN A N 1
ATOM 2417 C CA . ASN A 1 306 ? 9.085 7.208 -8.207 1.00 54.38 306 ASN A CA 1
ATOM 2418 C C . ASN A 1 306 ? 8.269 8.162 -7.331 1.00 54.38 306 ASN A C 1
ATOM 2420 O O . ASN A 1 306 ? 7.599 9.043 -7.852 1.00 54.38 306 ASN A O 1
ATOM 2424 N N . ASN A 1 307 ? 8.401 8.083 -6.003 1.00 55.62 307 ASN A N 1
ATOM 2425 C CA . ASN A 1 307 ? 8.019 9.230 -5.177 1.00 55.62 307 ASN A CA 1
ATOM 2426 C C . ASN A 1 307 ? 8.984 10.388 -5.531 1.00 55.62 307 ASN A C 1
ATOM 2428 O O . ASN A 1 307 ? 10.182 10.267 -5.251 1.00 55.62 307 ASN A O 1
ATOM 2432 N N . PRO A 1 308 ? 8.515 11.497 -6.136 1.00 52.22 308 PRO A N 1
ATOM 2433 C CA . PRO A 1 308 ? 9.394 12.546 -6.658 1.00 52.22 308 PRO A CA 1
ATOM 2434 C C . PRO A 1 308 ? 10.060 13.385 -5.553 1.00 52.22 308 PRO A C 1
ATOM 2436 O O . PRO A 1 308 ? 10.921 14.216 -5.847 1.00 52.22 308 PRO A O 1
ATOM 2439 N N . TYR A 1 309 ? 9.695 13.129 -4.293 1.00 53.62 309 TYR A N 1
ATOM 2440 C CA . TYR A 1 309 ? 10.215 13.750 -3.075 1.00 53.62 309 TYR A CA 1
ATOM 2441 C C . TYR A 1 309 ? 10.836 12.741 -2.101 1.00 53.62 309 TYR A C 1
ATOM 2443 O O . TYR A 1 309 ? 11.178 13.092 -0.972 1.00 53.62 309 TYR A O 1
ATOM 2451 N N . GLY A 1 310 ? 10.968 11.477 -2.511 1.00 56.78 310 GLY A N 1
ATOM 2452 C CA . GLY A 1 310 ? 11.691 10.479 -1.738 1.00 56.78 310 GLY A CA 1
ATOM 2453 C C . GLY A 1 310 ? 13.204 10.682 -1.837 1.00 56.78 310 GLY A C 1
ATOM 2454 O O . GLY A 1 310 ? 13.736 10.933 -2.917 1.00 56.78 310 GLY A O 1
ATOM 2455 N N . GLU A 1 311 ? 13.910 10.436 -0.731 1.00 62.56 311 GLU A N 1
ATOM 2456 C CA . GLU A 1 311 ? 15.378 10.255 -0.687 1.00 62.56 311 GLU A CA 1
ATOM 2457 C C . GLU A 1 311 ? 15.849 9.051 -1.542 1.00 62.56 311 GLU A C 1
ATOM 2459 O O . GLU A 1 311 ? 17.042 8.846 -1.773 1.00 62.56 311 GLU A O 1
ATOM 2464 N N . HIS A 1 312 ? 14.887 8.262 -2.031 1.00 73.06 312 HIS A N 1
ATOM 2465 C CA . HIS A 1 312 ? 15.024 7.002 -2.746 1.00 73.06 312 HIS A CA 1
ATOM 2466 C C . HIS A 1 312 ? 14.140 7.016 -4.003 1.00 73.06 312 HIS A C 1
ATOM 2468 O O . HIS A 1 312 ? 12.918 6.854 -3.905 1.00 73.06 312 HIS A O 1
ATOM 2474 N N . ARG A 1 313 ? 14.746 7.197 -5.181 1.00 74.81 313 ARG A N 1
ATOM 2475 C CA . ARG A 1 313 ? 14.064 7.193 -6.488 1.00 74.81 313 ARG A CA 1
ATOM 2476 C C . ARG A 1 313 ? 14.405 5.927 -7.283 1.00 74.81 313 ARG A C 1
ATOM 2478 O O . ARG A 1 313 ? 15.444 5.305 -7.060 1.00 74.81 313 ARG A O 1
ATOM 2485 N N . TRP A 1 314 ? 13.510 5.534 -8.186 1.00 78.75 314 TRP A N 1
ATOM 2486 C CA . TRP A 1 314 ? 13.484 4.235 -8.865 1.00 78.75 314 TRP A CA 1
ATOM 2487 C C . TRP A 1 314 ? 13.125 4.387 -10.346 1.00 78.75 314 TRP A C 1
ATOM 2489 O O . TRP A 1 314 ? 11.960 4.355 -10.733 1.00 78.75 314 TRP A O 1
ATOM 2499 N N . GLU A 1 315 ? 14.122 4.537 -11.208 1.00 76.62 315 GLU A N 1
ATOM 2500 C CA . GLU A 1 315 ? 13.915 4.634 -12.652 1.00 76.62 315 GLU A CA 1
ATOM 2501 C C . GLU A 1 315 ? 13.637 3.243 -13.252 1.00 76.62 315 GLU A C 1
ATOM 2503 O O . GLU A 1 315 ? 14.501 2.362 -13.239 1.00 76.62 315 GLU A O 1
ATOM 2508 N N . LYS A 1 316 ? 12.424 3.038 -13.783 1.00 77.25 316 LYS A N 1
ATOM 2509 C CA . LYS A 1 316 ? 12.043 1.856 -14.573 1.00 77.25 316 LYS A CA 1
ATOM 2510 C C . LYS A 1 316 ? 12.424 2.105 -16.032 1.00 77.25 316 LYS A C 1
ATOM 2512 O O . LYS A 1 316 ? 11.922 3.043 -16.644 1.00 77.25 316 LYS A O 1
ATOM 2517 N N . SER A 1 317 ? 13.272 1.256 -16.610 1.00 76.94 317 SER A N 1
ATOM 2518 C CA . SER A 1 317 ? 13.622 1.312 -18.033 1.00 76.94 317 SER A CA 1
ATOM 2519 C C . SER A 1 317 ? 13.196 0.036 -18.750 1.00 76.94 317 SER A C 1
ATOM 2521 O O . SER A 1 317 ? 13.575 -1.061 -18.333 1.00 76.94 317 SER A O 1
ATOM 2523 N N . VAL A 1 318 ? 12.471 0.184 -19.856 1.00 76.38 318 VAL A N 1
ATOM 2524 C CA . VAL A 1 318 ? 12.082 -0.915 -20.747 1.00 76.38 318 VAL A CA 1
ATOM 2525 C C . VAL A 1 318 ? 13.028 -0.952 -21.946 1.00 76.38 318 VAL A C 1
ATOM 2527 O O . VAL A 1 318 ? 13.295 0.081 -22.561 1.00 76.38 318 VAL A O 1
ATOM 2530 N N . LYS A 1 319 ? 13.535 -2.138 -22.292 1.00 77.44 319 LYS A N 1
ATOM 2531 C CA . LYS A 1 319 ? 14.351 -2.381 -23.489 1.00 77.44 319 LYS A CA 1
ATOM 2532 C C . LYS A 1 319 ? 13.855 -3.613 -24.231 1.00 77.44 319 LYS A C 1
ATOM 2534 O O . LYS A 1 319 ? 13.436 -4.587 -23.612 1.00 77.44 319 LYS A O 1
ATOM 2539 N N . GLU A 1 320 ? 13.953 -3.572 -25.553 1.00 74.31 320 GLU A N 1
ATOM 2540 C CA . GLU A 1 320 ? 13.773 -4.736 -26.419 1.00 74.31 320 GLU A CA 1
ATOM 2541 C C . GLU A 1 320 ? 15.161 -5.228 -26.853 1.00 74.31 320 GLU A C 1
ATOM 2543 O O . GLU A 1 320 ? 15.894 -4.526 -27.554 1.00 74.31 320 GLU A O 1
ATOM 2548 N N . GLU A 1 321 ? 15.552 -6.419 -26.399 1.00 69.12 321 GLU A N 1
ATOM 2549 C CA . GLU A 1 321 ? 16.843 -7.046 -26.707 1.00 69.12 321 GLU A CA 1
ATOM 2550 C C . GLU A 1 321 ? 16.624 -8.224 -27.672 1.00 69.12 321 GLU A C 1
ATOM 2552 O O . GLU A 1 321 ? 16.713 -9.396 -27.316 1.00 69.12 321 GLU A O 1
ATOM 2557 N N . GLY A 1 322 ? 16.289 -7.899 -28.925 1.00 71.44 322 GLY A N 1
ATOM 2558 C CA . GLY A 1 322 ? 15.828 -8.878 -29.915 1.00 71.44 322 GLY A CA 1
ATOM 2559 C C . GLY A 1 322 ? 14.324 -9.113 -29.776 1.00 71.44 322 GLY A C 1
ATOM 2560 O O . GLY A 1 322 ? 13.568 -8.149 -29.742 1.00 71.44 322 GLY A O 1
ATOM 2561 N N . ASP A 1 323 ? 13.900 -10.373 -29.665 1.00 66.56 323 ASP A N 1
ATOM 2562 C CA . ASP A 1 323 ? 12.493 -10.743 -29.422 1.00 66.56 323 ASP A CA 1
ATOM 2563 C C . ASP A 1 323 ? 12.110 -10.693 -27.919 1.00 66.56 323 ASP A C 1
ATOM 2565 O O . ASP A 1 323 ? 11.031 -11.135 -27.526 1.00 66.56 323 ASP A O 1
ATOM 2569 N N . VAL A 1 324 ? 13.000 -10.172 -27.063 1.00 68.75 324 VAL A N 1
ATOM 2570 C CA . VAL A 1 324 ? 12.901 -10.196 -25.595 1.00 68.75 324 VAL A CA 1
ATOM 2571 C C . VAL A 1 324 ? 12.580 -8.809 -25.029 1.00 68.75 324 VAL A C 1
ATOM 2573 O O . VAL A 1 324 ? 13.353 -7.871 -25.227 1.00 68.75 324 VAL A O 1
ATOM 2576 N N . LYS A 1 325 ? 11.498 -8.686 -24.239 1.00 76.44 325 LYS A N 1
ATOM 2577 C CA . LYS A 1 325 ? 11.276 -7.522 -23.357 1.00 76.44 325 LYS A CA 1
ATOM 2578 C C . LYS A 1 325 ? 12.130 -7.690 -22.092 1.00 76.44 325 LYS A C 1
ATOM 2580 O O . LYS A 1 325 ? 12.005 -8.682 -21.375 1.00 76.44 325 LYS A O 1
ATOM 2585 N N . VAL A 1 326 ? 12.978 -6.707 -21.805 1.00 80.88 326 VAL A N 1
ATOM 2586 C CA . VAL A 1 326 ? 13.724 -6.588 -20.547 1.00 80.88 326 VAL A CA 1
ATOM 2587 C C . VAL A 1 326 ? 13.254 -5.322 -19.845 1.00 80.88 326 VAL A C 1
ATOM 2589 O O . VAL A 1 326 ? 13.503 -4.211 -20.316 1.00 80.88 326 VAL A O 1
ATOM 2592 N N . VAL A 1 327 ? 12.585 -5.475 -18.707 1.00 81.12 327 VAL A N 1
ATOM 2593 C CA . VAL A 1 327 ? 12.306 -4.366 -17.792 1.00 81.12 327 VAL A CA 1
ATOM 2594 C C . VAL A 1 327 ? 13.352 -4.404 -16.685 1.00 81.12 327 VAL A C 1
ATOM 2596 O O . VAL A 1 327 ? 13.574 -5.439 -16.060 1.00 81.12 327 VAL A O 1
ATOM 2599 N N . THR A 1 328 ? 14.030 -3.282 -16.454 1.00 85.00 328 THR A N 1
ATOM 2600 C CA . THR A 1 328 ? 14.996 -3.142 -15.358 1.00 85.00 328 THR A CA 1
ATOM 2601 C C . THR A 1 328 ? 14.683 -1.932 -14.503 1.00 85.00 328 THR A C 1
ATOM 2603 O O . THR A 1 328 ? 14.298 -0.890 -15.030 1.00 85.00 328 THR A O 1
ATOM 2606 N N . LEU A 1 329 ? 14.959 -2.045 -13.206 1.00 84.81 329 LEU A N 1
ATOM 2607 C CA . LEU A 1 329 ? 14.994 -0.913 -12.288 1.00 84.81 329 LEU A CA 1
ATOM 2608 C C . LEU A 1 329 ? 16.426 -0.445 -12.035 1.00 84.81 329 LEU A C 1
ATOM 2610 O O . LEU A 1 329 ? 17.334 -1.263 -11.858 1.00 84.81 329 LEU A O 1
ATOM 2614 N N . SER A 1 330 ? 16.593 0.871 -11.937 1.00 87.31 330 SER A N 1
ATOM 2615 C CA . SER A 1 330 ? 17.765 1.512 -11.348 1.00 87.31 330 SER A CA 1
ATOM 2616 C C . SER A 1 330 ? 17.380 2.447 -10.209 1.00 87.31 330 SER A C 1
ATOM 2618 O O . SER A 1 330 ? 16.401 3.181 -10.287 1.00 87.31 330 SER A O 1
ATOM 2620 N N . TYR A 1 331 ? 18.175 2.424 -9.145 1.00 88.31 331 TYR A N 1
ATOM 2621 C CA . TYR A 1 331 ? 17.988 3.259 -7.963 1.00 88.31 331 TYR A CA 1
ATOM 2622 C C . TYR A 1 331 ? 18.829 4.541 -8.041 1.00 88.31 331 TYR A C 1
ATOM 2624 O O . TYR A 1 331 ? 20.019 4.486 -8.369 1.00 88.31 331 TYR A O 1
ATOM 2632 N N . GLU A 1 332 ? 18.237 5.672 -7.667 1.00 84.50 332 GLU A N 1
ATOM 2633 C CA . GLU A 1 332 ? 18.905 6.965 -7.506 1.00 84.50 332 GLU A CA 1
ATOM 2634 C C . GLU A 1 332 ? 18.565 7.551 -6.124 1.00 84.50 332 GLU A C 1
ATOM 2636 O O . GLU A 1 332 ? 17.449 8.010 -5.881 1.00 84.50 332 GLU A O 1
ATOM 2641 N N . GLY A 1 333 ? 19.535 7.538 -5.212 1.00 80.31 333 GLY A N 1
ATOM 2642 C CA . GLY A 1 333 ? 19.471 8.224 -3.919 1.00 80.31 333 GLY A CA 1
ATOM 2643 C C . GLY A 1 333 ? 20.482 9.367 -3.828 1.00 80.31 333 GLY A C 1
ATOM 2644 O O . GLY A 1 333 ? 21.288 9.567 -4.739 1.00 80.31 333 GLY A O 1
ATOM 2645 N N . GLU A 1 334 ? 20.468 10.107 -2.718 1.00 81.69 334 GLU A N 1
ATOM 2646 C CA . GLU A 1 334 ? 21.330 11.290 -2.539 1.00 81.69 334 GLU A CA 1
ATOM 2647 C C . GLU A 1 334 ? 22.835 10.979 -2.635 1.00 81.69 334 GLU A C 1
ATOM 2649 O O . GLU A 1 334 ? 23.596 11.727 -3.255 1.00 81.69 334 GLU A O 1
ATOM 2654 N N . ASP A 1 335 ? 23.281 9.853 -2.064 1.00 87.00 335 ASP A N 1
ATOM 2655 C CA . ASP A 1 335 ? 24.658 9.385 -2.215 1.00 87.00 335 ASP A CA 1
ATOM 2656 C C . ASP A 1 335 ? 24.809 8.534 -3.491 1.00 87.00 335 ASP A C 1
ATOM 2658 O O . ASP A 1 335 ? 24.333 7.397 -3.603 1.00 87.00 335 ASP A O 1
ATOM 2662 N N . ALA A 1 336 ? 25.560 9.061 -4.459 1.00 90.69 336 ALA A N 1
ATOM 2663 C CA . ALA A 1 336 ? 25.933 8.355 -5.683 1.00 90.69 336 ALA A CA 1
ATOM 2664 C C . ALA A 1 336 ? 26.732 7.057 -5.416 1.00 90.69 336 ALA A C 1
ATOM 2666 O O . ALA A 1 336 ? 26.701 6.127 -6.225 1.00 90.69 336 ALA A O 1
ATOM 2667 N N . SER A 1 337 ? 27.443 6.963 -4.287 1.00 92.38 337 SER A N 1
ATOM 2668 C CA . SER A 1 337 ? 28.181 5.772 -3.858 1.00 92.38 337 SER A CA 1
ATOM 2669 C C . SER A 1 337 ? 27.239 4.653 -3.405 1.00 92.38 337 SER A C 1
ATOM 2671 O O . SER A 1 337 ? 27.421 3.505 -3.820 1.00 92.38 337 SER A O 1
ATOM 2673 N N . VAL A 1 338 ? 26.221 4.987 -2.603 1.00 92.00 338 VAL A N 1
ATOM 2674 C CA . VAL A 1 338 ? 25.120 4.098 -2.196 1.00 92.00 338 VAL A CA 1
ATOM 2675 C C . VAL A 1 338 ? 24.351 3.652 -3.433 1.00 92.00 338 VAL A C 1
ATOM 2677 O O . VAL A 1 338 ? 24.185 2.453 -3.664 1.00 92.00 338 VAL A O 1
ATOM 2680 N N . SER A 1 339 ? 24.011 4.605 -4.303 1.00 92.69 339 SER A N 1
ATOM 2681 C CA . SER A 1 339 ? 23.281 4.334 -5.539 1.00 92.69 339 SER A CA 1
ATOM 2682 C C . SER A 1 339 ? 24.026 3.365 -6.453 1.00 92.69 339 SER A C 1
ATOM 2684 O O . SER A 1 339 ? 23.446 2.419 -6.987 1.00 92.69 339 SER A O 1
ATOM 2686 N N . LYS A 1 340 ? 25.347 3.523 -6.585 1.00 95.31 340 LYS A N 1
ATOM 2687 C CA . LYS A 1 340 ? 26.186 2.585 -7.336 1.00 95.31 340 LYS A CA 1
ATOM 2688 C C . LYS A 1 340 ? 26.212 1.180 -6.716 1.00 95.31 340 LYS A C 1
ATOM 2690 O O . LYS A 1 340 ? 26.249 0.212 -7.473 1.00 95.31 340 LYS A O 1
ATOM 2695 N N . ARG A 1 341 ? 26.203 1.050 -5.381 1.00 95.94 341 ARG A N 1
ATOM 2696 C CA . ARG A 1 341 ? 26.165 -0.260 -4.699 1.00 95.94 341 ARG A CA 1
ATOM 2697 C C . ARG A 1 341 ? 24.840 -0.977 -4.942 1.00 95.94 341 ARG A C 1
ATOM 2699 O O . ARG A 1 341 ? 24.863 -2.117 -5.389 1.00 95.94 341 ARG A O 1
ATOM 2706 N N . ILE A 1 342 ? 23.712 -0.295 -4.743 1.00 95.62 342 ILE A N 1
ATOM 2707 C CA . ILE A 1 342 ? 22.371 -0.862 -4.959 1.00 95.62 342 ILE A CA 1
ATOM 2708 C C . ILE A 1 342 ? 22.189 -1.305 -6.413 1.00 95.62 342 ILE A C 1
ATOM 2710 O O . ILE A 1 342 ? 21.823 -2.450 -6.667 1.00 95.62 342 ILE A O 1
ATOM 2714 N N . ASN A 1 343 ? 22.543 -0.454 -7.380 1.00 95.62 343 ASN A N 1
ATOM 2715 C CA . ASN A 1 343 ? 22.482 -0.830 -8.792 1.00 95.62 343 ASN A CA 1
ATOM 2716 C C . ASN A 1 343 ? 23.387 -2.027 -9.126 1.00 95.62 343 ASN A C 1
ATOM 2718 O O . ASN A 1 343 ? 22.992 -2.883 -9.914 1.00 95.62 343 ASN A O 1
ATOM 2722 N N . ALA A 1 344 ? 24.574 -2.130 -8.519 1.00 96.00 344 ALA A N 1
ATOM 2723 C CA . ALA A 1 344 ? 25.441 -3.291 -8.706 1.00 96.00 344 ALA A CA 1
ATOM 2724 C C . ALA A 1 344 ? 24.826 -4.577 -8.127 1.00 96.00 344 ALA A C 1
ATOM 2726 O O . ALA A 1 344 ? 24.862 -5.601 -8.800 1.00 96.00 344 ALA A O 1
ATOM 2727 N N . ILE A 1 345 ? 24.214 -4.520 -6.936 1.00 96.00 345 ILE A N 1
ATOM 2728 C CA . ILE A 1 345 ? 23.487 -5.651 -6.333 1.00 96.00 345 ILE A CA 1
ATOM 2729 C C . ILE A 1 345 ? 22.366 -6.121 -7.269 1.00 96.00 345 ILE A C 1
ATOM 2731 O O . ILE A 1 345 ? 22.279 -7.307 -7.572 1.00 96.00 345 ILE A O 1
ATOM 2735 N N . LEU A 1 346 ? 21.557 -5.192 -7.784 1.00 94.62 346 LEU A N 1
ATOM 2736 C CA . LEU A 1 346 ? 20.437 -5.491 -8.681 1.00 94.62 346 LEU A CA 1
ATOM 2737 C C . LEU A 1 346 ? 20.885 -6.117 -10.010 1.00 94.62 346 LEU A C 1
ATOM 2739 O O . LEU A 1 346 ? 20.279 -7.086 -10.466 1.00 94.62 346 LEU A O 1
ATOM 2743 N N . GLN A 1 347 ? 21.962 -5.612 -10.625 1.00 93.44 347 GLN A N 1
ATOM 2744 C CA . GLN A 1 347 ? 22.499 -6.225 -11.845 1.00 93.44 347 GLN A CA 1
ATOM 2745 C C . GLN A 1 347 ? 23.109 -7.610 -11.581 1.00 93.44 347 GLN A C 1
ATOM 2747 O O . GLN A 1 347 ? 22.927 -8.495 -12.415 1.00 93.44 347 GLN A O 1
ATOM 2752 N N . SER A 1 348 ? 23.775 -7.823 -10.439 1.00 93.50 348 SER A N 1
ATOM 2753 C CA . SER A 1 348 ? 24.291 -9.144 -10.049 1.00 93.50 348 SER A CA 1
ATOM 2754 C C . SER A 1 348 ? 23.162 -10.143 -9.801 1.00 93.50 348 SER A C 1
ATOM 2756 O O . SER A 1 348 ? 23.173 -11.217 -10.389 1.00 93.50 348 SER A O 1
ATOM 2758 N N . ALA A 1 349 ? 22.140 -9.772 -9.022 1.00 91.56 349 ALA A N 1
ATOM 2759 C CA . ALA A 1 349 ? 21.004 -10.642 -8.722 1.00 91.56 349 ALA A CA 1
ATOM 2760 C C . ALA A 1 349 ? 20.244 -11.070 -9.989 1.00 91.56 349 ALA A C 1
ATOM 2762 O O . ALA A 1 349 ? 19.886 -12.242 -10.114 1.00 91.56 349 ALA A O 1
ATOM 2763 N N . LYS A 1 350 ? 20.063 -10.144 -10.945 1.00 90.19 350 LYS A N 1
ATOM 2764 C CA . LYS A 1 350 ? 19.509 -10.434 -12.275 1.00 90.19 350 LYS A CA 1
ATOM 2765 C C . LYS A 1 350 ? 20.414 -11.372 -13.082 1.00 90.19 350 LYS A C 1
ATOM 2767 O O . LYS A 1 350 ? 19.915 -12.306 -13.695 1.00 90.19 350 LYS A O 1
ATOM 2772 N N . ALA A 1 351 ? 21.727 -11.127 -13.108 1.00 89.56 351 ALA A N 1
ATOM 2773 C CA . ALA A 1 351 ? 22.671 -11.960 -13.856 1.00 89.56 351 ALA A CA 1
ATOM 2774 C C . ALA A 1 351 ? 22.729 -13.398 -13.314 1.00 89.56 351 ALA A C 1
ATOM 2776 O O . ALA A 1 351 ? 22.675 -14.335 -14.102 1.00 89.56 351 ALA A O 1
ATOM 2777 N N . GLU A 1 352 ? 22.753 -13.561 -11.988 1.00 88.19 352 GLU A N 1
ATOM 2778 C CA . GLU A 1 352 ? 22.683 -14.862 -11.311 1.00 88.19 352 GLU A CA 1
ATOM 2779 C C . GLU A 1 352 ? 21.415 -15.638 -11.695 1.00 88.19 352 GLU A C 1
ATOM 2781 O O . GLU A 1 352 ? 21.505 -16.825 -11.993 1.00 88.19 352 GLU A O 1
ATOM 2786 N N . LEU A 1 353 ? 20.254 -14.967 -11.733 1.00 85.88 353 LEU A N 1
ATOM 2787 C CA . LEU A 1 353 ? 18.973 -15.586 -12.096 1.00 85.88 353 LEU A CA 1
ATOM 2788 C C . LEU A 1 353 ? 18.889 -15.946 -13.592 1.00 85.88 353 LEU A C 1
ATOM 2790 O O . LEU A 1 353 ? 18.248 -16.919 -13.956 1.00 85.88 353 LEU A O 1
ATOM 2794 N N . ILE A 1 354 ? 19.556 -15.202 -14.481 1.00 84.44 354 ILE A N 1
ATOM 2795 C CA . ILE A 1 354 ? 19.679 -15.599 -15.896 1.00 84.44 354 ILE A CA 1
ATOM 2796 C C . ILE A 1 354 ? 20.606 -16.817 -16.033 1.00 84.44 354 ILE A C 1
ATOM 2798 O O . ILE A 1 354 ? 20.321 -17.736 -16.800 1.00 84.44 354 ILE A O 1
ATOM 2802 N N . GLU A 1 355 ? 21.733 -16.822 -15.313 1.00 85.50 355 GLU A N 1
ATOM 2803 C CA . GLU A 1 355 ? 22.743 -17.880 -15.397 1.00 85.50 355 GLU A CA 1
ATOM 2804 C C . GLU A 1 355 ? 22.225 -19.220 -14.851 1.00 85.50 355 GLU A C 1
ATOM 2806 O O . GLU A 1 355 ? 22.503 -20.258 -15.455 1.00 85.50 355 GLU A O 1
ATOM 2811 N N . SER A 1 356 ? 21.422 -19.213 -13.779 1.00 81.62 356 SER A N 1
ATOM 2812 C CA . SER A 1 356 ? 20.831 -20.430 -13.199 1.00 81.62 356 SER A CA 1
ATOM 2813 C C . SER A 1 356 ? 19.868 -21.160 -14.139 1.00 81.62 356 SER A C 1
ATOM 2815 O O . SER A 1 356 ? 19.770 -22.383 -14.067 1.00 81.62 356 SER A O 1
ATOM 2817 N N . LEU A 1 357 ? 19.190 -20.437 -15.036 1.00 79.88 357 LEU A N 1
ATOM 2818 C CA . LEU A 1 357 ? 18.192 -21.005 -15.949 1.00 79.88 357 LEU A CA 1
ATOM 2819 C C . LEU A 1 357 ? 18.801 -21.671 -17.189 1.00 79.88 357 LEU A C 1
ATOM 2821 O O . LEU A 1 357 ? 18.157 -22.504 -17.821 1.00 79.88 357 LEU A O 1
ATOM 2825 N N . GLY A 1 358 ? 20.005 -21.263 -17.609 1.00 73.38 358 GLY A N 1
ATOM 2826 C CA . GLY A 1 358 ? 20.630 -21.726 -18.859 1.00 73.38 358 GLY A CA 1
ATOM 2827 C C . GLY A 1 358 ? 19.854 -21.388 -20.149 1.00 73.38 358 GLY A C 1
ATOM 2828 O O . GLY A 1 358 ? 20.276 -21.777 -21.241 1.00 73.38 358 GLY A O 1
ATOM 2829 N N . ALA A 1 359 ? 18.736 -20.664 -20.046 1.00 70.00 359 ALA A N 1
ATOM 2830 C CA . ALA A 1 359 ? 17.821 -20.377 -21.141 1.00 70.00 359 ALA A CA 1
ATOM 2831 C C . ALA A 1 359 ? 18.322 -19.225 -22.030 1.00 70.00 359 ALA A C 1
ATOM 2833 O O . ALA A 1 359 ? 18.771 -18.185 -21.552 1.00 70.00 359 ALA A O 1
ATOM 2834 N N . SER A 1 360 ? 18.194 -19.386 -23.350 1.00 70.75 360 SER A N 1
ATOM 2835 C CA . SER A 1 360 ? 18.538 -18.351 -24.341 1.00 70.75 360 SER A CA 1
ATOM 2836 C C . SER A 1 360 ? 17.344 -17.518 -24.818 1.00 70.75 360 SER A C 1
ATOM 2838 O O . SER A 1 360 ? 17.534 -16.571 -25.579 1.00 70.75 360 SER A O 1
ATOM 2840 N N . ASN A 1 361 ? 16.129 -17.866 -24.385 1.00 78.56 361 ASN A N 1
ATOM 2841 C CA . ASN A 1 361 ? 14.901 -17.133 -24.668 1.00 78.56 361 ASN A CA 1
ATOM 2842 C C . ASN A 1 361 ? 14.098 -16.977 -23.373 1.00 78.56 361 ASN A C 1
ATOM 2844 O O . ASN A 1 361 ? 13.583 -17.958 -22.831 1.00 78.56 361 ASN A O 1
ATOM 2848 N N . TYR A 1 362 ? 14.030 -15.744 -22.888 1.00 84.31 362 TYR A N 1
ATOM 2849 C CA . TYR A 1 362 ? 13.386 -15.365 -21.640 1.00 84.31 362 TYR A CA 1
ATOM 2850 C C . TYR A 1 362 ? 12.818 -13.945 -21.748 1.00 84.31 362 TYR A C 1
ATOM 2852 O O . TYR A 1 362 ? 13.237 -13.183 -22.606 1.00 84.31 362 TYR A O 1
ATOM 2860 N N . GLN A 1 363 ? 11.914 -13.561 -20.854 1.00 85.31 363 GLN A N 1
ATOM 2861 C CA . GLN A 1 363 ? 11.452 -12.194 -20.619 1.00 85.31 363 GLN A CA 1
ATOM 2862 C C . GLN A 1 363 ? 11.701 -11.867 -19.148 1.00 85.31 363 GLN A C 1
ATOM 2864 O O . GLN A 1 363 ? 11.287 -12.637 -18.283 1.00 85.31 363 GLN A O 1
ATOM 2869 N N . ILE A 1 364 ? 12.331 -10.724 -18.865 1.00 87.31 364 ILE A N 1
ATOM 2870 C CA . ILE A 1 364 ? 12.617 -10.285 -17.491 1.00 87.31 364 ILE A CA 1
ATOM 2871 C C . ILE A 1 364 ? 11.732 -9.101 -17.135 1.00 87.31 364 ILE A C 1
ATOM 2873 O O . ILE A 1 364 ? 11.683 -8.127 -17.892 1.00 87.31 364 ILE A O 1
ATOM 2877 N N . ASP A 1 365 ? 11.109 -9.163 -15.960 1.00 86.56 365 ASP A N 1
ATOM 2878 C CA . ASP A 1 365 ? 10.545 -7.991 -15.301 1.00 86.56 365 ASP A CA 1
ATOM 2879 C C . ASP A 1 365 ? 11.237 -7.720 -13.959 1.00 86.56 365 ASP A C 1
ATOM 2881 O O . ASP A 1 365 ? 11.637 -8.640 -13.247 1.00 86.56 365 ASP A O 1
ATOM 2885 N N . MET A 1 366 ? 11.404 -6.443 -13.627 1.00 89.44 366 MET A N 1
ATOM 2886 C CA . MET A 1 366 ? 11.942 -5.981 -12.352 1.00 89.44 366 MET A CA 1
ATOM 2887 C C . MET A 1 366 ? 11.031 -4.875 -11.843 1.00 89.44 366 MET A C 1
ATOM 2889 O O . MET A 1 366 ? 10.956 -3.810 -12.460 1.00 89.44 366 MET A O 1
ATOM 2893 N N . TYR A 1 367 ? 10.400 -5.087 -10.691 1.00 83.50 367 TYR A N 1
ATOM 2894 C CA . TYR A 1 367 ? 9.572 -4.065 -10.060 1.00 83.50 367 TYR A CA 1
ATOM 2895 C C . TYR A 1 367 ? 9.812 -3.967 -8.554 1.00 83.50 367 TYR A C 1
ATOM 2897 O O . TYR A 1 367 ? 10.301 -4.885 -7.897 1.00 83.50 367 TYR A O 1
ATOM 2905 N N . LYS A 1 368 ? 9.470 -2.805 -7.998 1.00 85.94 368 LYS A N 1
ATOM 2906 C CA . LYS A 1 368 ? 9.554 -2.526 -6.568 1.00 85.94 368 LYS A CA 1
ATOM 2907 C C . LYS A 1 368 ? 8.315 -3.096 -5.890 1.00 85.94 368 LYS A C 1
ATOM 2909 O O . LYS A 1 368 ? 7.247 -2.501 -5.991 1.00 85.94 368 LYS A O 1
ATOM 2914 N N . ALA A 1 369 ? 8.457 -4.253 -5.253 1.00 79.25 369 ALA A N 1
ATOM 2915 C CA . ALA A 1 369 ? 7.364 -4.929 -4.559 1.00 79.25 369 ALA A CA 1
ATOM 2916 C C . ALA A 1 369 ? 7.014 -4.248 -3.228 1.00 79.25 369 ALA A C 1
ATOM 2918 O O . ALA A 1 369 ? 5.859 -4.259 -2.818 1.00 79.25 369 ALA A O 1
ATOM 2919 N N . TYR A 1 370 ? 8.000 -3.631 -2.572 1.00 79.00 370 TYR A N 1
ATOM 2920 C CA . TYR A 1 370 ? 7.818 -2.939 -1.299 1.00 79.00 370 TYR A CA 1
ATOM 2921 C C . TYR A 1 370 ? 8.856 -1.830 -1.112 1.00 79.00 370 TYR A C 1
ATOM 2923 O O . TYR A 1 370 ? 9.990 -1.949 -1.583 1.00 79.00 370 TYR A O 1
ATOM 2931 N N . GLN A 1 371 ? 8.484 -0.766 -0.399 1.00 77.62 371 GLN A N 1
ATOM 2932 C CA . GLN A 1 371 ? 9.414 0.217 0.155 1.00 77.62 371 GLN A CA 1
ATOM 2933 C C . GLN A 1 371 ? 8.794 0.891 1.383 1.00 77.62 371 GLN A C 1
ATOM 2935 O O . GLN A 1 371 ? 7.683 1.400 1.292 1.00 77.62 371 GLN A O 1
ATOM 2940 N N . SER A 1 372 ? 9.541 0.974 2.484 1.00 72.00 372 SER A N 1
ATOM 2941 C CA . SER A 1 372 ? 9.193 1.786 3.654 1.00 72.00 372 SER A CA 1
ATOM 2942 C C . SER A 1 372 ? 10.461 2.363 4.278 1.00 72.00 372 SER A C 1
ATOM 2944 O O . SER A 1 372 ? 11.392 1.626 4.611 1.00 72.00 372 SER A O 1
ATOM 2946 N N . GLY A 1 373 ? 10.519 3.694 4.388 1.00 74.75 373 GLY A N 1
ATOM 2947 C CA . GLY A 1 373 ? 11.718 4.420 4.816 1.00 74.75 373 GLY A CA 1
ATOM 2948 C C . GLY A 1 373 ? 12.970 3.999 4.036 1.00 74.75 373 GLY A C 1
ATOM 2949 O O . GLY A 1 373 ? 12.934 3.906 2.807 1.00 74.75 373 GLY A O 1
ATOM 2950 N N . ASP A 1 374 ? 14.034 3.695 4.784 1.00 83.06 374 ASP A N 1
ATOM 2951 C CA . ASP A 1 374 ? 15.346 3.241 4.301 1.00 83.06 374 ASP A CA 1
ATOM 2952 C C . ASP A 1 374 ? 15.343 1.807 3.705 1.00 83.06 374 ASP A C 1
ATOM 2954 O O . ASP A 1 374 ? 16.408 1.293 3.368 1.00 83.06 374 ASP A O 1
ATOM 2958 N N . TYR A 1 375 ? 14.197 1.125 3.575 1.00 84.81 375 TYR A N 1
ATOM 2959 C CA . TYR A 1 375 ? 14.121 -0.288 3.168 1.00 84.81 375 TYR A CA 1
ATOM 2960 C C . TYR A 1 375 ? 13.267 -0.513 1.920 1.00 84.81 375 TYR A C 1
ATOM 2962 O O . TYR A 1 375 ? 12.219 0.111 1.761 1.00 84.81 375 TYR A O 1
ATOM 2970 N N . ALA A 1 376 ? 13.669 -1.450 1.055 1.00 87.00 376 ALA A N 1
ATOM 2971 C CA . ALA A 1 376 ? 12.864 -1.885 -0.091 1.00 87.00 376 ALA A CA 1
ATOM 2972 C C . ALA A 1 376 ? 13.079 -3.351 -0.483 1.00 87.00 376 ALA A C 1
ATOM 2974 O O . ALA A 1 376 ? 14.136 -3.928 -0.234 1.00 87.00 376 ALA A O 1
ATOM 2975 N N . THR A 1 377 ? 12.092 -3.906 -1.185 1.00 89.25 377 THR A N 1
ATOM 2976 C CA . THR A 1 377 ? 12.177 -5.195 -1.879 1.00 89.25 377 THR A CA 1
ATOM 2977 C C . THR A 1 377 ? 11.953 -4.986 -3.365 1.00 89.25 377 THR A C 1
ATOM 2979 O O . THR A 1 377 ? 10.914 -4.466 -3.781 1.00 89.25 377 THR A O 1
ATOM 2982 N N . ILE A 1 378 ? 12.920 -5.416 -4.173 1.00 91.75 378 ILE A N 1
ATOM 2983 C CA . ILE A 1 378 ? 12.790 -5.492 -5.628 1.00 91.75 378 ILE A CA 1
ATOM 2984 C C . ILE A 1 378 ? 12.557 -6.945 -6.016 1.00 91.75 378 ILE A C 1
ATOM 2986 O O . ILE A 1 378 ? 13.399 -7.791 -5.730 1.00 91.75 378 ILE A O 1
ATOM 2990 N N . GLN A 1 379 ? 11.441 -7.224 -6.680 1.00 89.62 379 GLN A N 1
ATOM 2991 C CA . GLN A 1 379 ? 11.148 -8.543 -7.225 1.00 89.62 379 GLN A CA 1
ATOM 2992 C C . GLN A 1 379 ? 11.645 -8.601 -8.671 1.00 89.62 379 GLN A C 1
ATOM 2994 O O . GLN A 1 379 ? 11.384 -7.693 -9.466 1.00 89.62 379 GLN A O 1
ATOM 2999 N N . ILE A 1 380 ? 12.387 -9.654 -8.996 1.00 90.69 380 ILE A N 1
ATOM 3000 C CA . ILE A 1 380 ? 12.871 -9.970 -10.338 1.00 90.69 380 ILE A CA 1
ATOM 3001 C C . ILE A 1 380 ? 12.130 -11.223 -10.795 1.00 90.69 380 ILE A C 1
ATOM 3003 O O . ILE A 1 380 ? 12.289 -12.273 -10.181 1.00 90.69 380 ILE A O 1
ATOM 3007 N N . TYR A 1 381 ? 11.356 -11.119 -11.871 1.00 88.44 381 TYR A N 1
ATOM 3008 C CA . TYR A 1 381 ? 10.704 -12.250 -12.530 1.00 88.44 381 TYR A CA 1
ATOM 3009 C C . TYR A 1 381 ? 11.408 -12.565 -13.834 1.00 88.44 381 TYR A C 1
ATOM 3011 O O . TYR A 1 381 ? 11.714 -11.655 -14.606 1.00 88.44 381 TYR A O 1
ATOM 3019 N N . ILE A 1 382 ? 11.582 -13.850 -14.129 1.00 87.38 382 ILE A N 1
ATOM 3020 C CA . ILE A 1 382 ? 11.978 -14.315 -15.455 1.00 87.38 382 ILE A CA 1
ATOM 3021 C C . ILE A 1 382 ? 10.960 -15.341 -15.935 1.00 87.38 382 ILE A C 1
ATOM 3023 O O . ILE A 1 382 ? 10.823 -16.397 -15.337 1.00 87.38 382 ILE A O 1
ATOM 3027 N N . ASN A 1 383 ? 10.274 -15.048 -17.038 1.00 86.69 383 ASN A N 1
ATOM 3028 C CA . ASN A 1 383 ? 9.497 -16.038 -17.786 1.00 86.69 383 ASN A CA 1
ATOM 3029 C C . ASN A 1 383 ? 10.396 -16.600 -18.888 1.00 86.69 383 ASN A C 1
ATOM 3031 O O . ASN A 1 383 ? 11.077 -15.824 -19.553 1.00 86.69 383 ASN A O 1
ATOM 3035 N N . TYR A 1 384 ? 10.417 -17.906 -19.122 1.00 86.00 384 TYR A N 1
ATOM 3036 C CA . TYR A 1 384 ? 11.308 -18.519 -20.110 1.00 86.00 384 TYR A CA 1
ATOM 3037 C C . TYR A 1 384 ? 10.693 -19.770 -20.739 1.00 86.00 384 TYR A C 1
ATOM 3039 O O . TYR A 1 384 ? 9.665 -20.272 -20.289 1.00 86.00 384 TYR A O 1
ATOM 3047 N N . ILE A 1 385 ? 11.304 -20.254 -21.823 1.00 83.62 385 ILE A N 1
ATOM 3048 C CA . ILE A 1 385 ? 10.927 -21.531 -22.440 1.00 83.62 385 ILE A CA 1
ATOM 3049 C C . ILE A 1 385 ? 11.952 -22.593 -22.034 1.00 83.62 385 ILE A C 1
ATOM 3051 O O . ILE A 1 385 ? 13.134 -22.459 -22.358 1.00 83.62 385 ILE A O 1
ATOM 3055 N N . ALA A 1 386 ? 11.496 -23.631 -21.333 1.00 81.38 386 ALA A N 1
ATOM 3056 C CA . ALA A 1 386 ? 12.321 -24.753 -20.891 1.00 81.38 386 ALA A CA 1
ATOM 3057 C C . ALA A 1 386 ? 12.738 -25.669 -22.063 1.00 81.38 386 ALA A C 1
ATOM 3059 O O . ALA A 1 386 ? 12.211 -25.569 -23.176 1.00 81.38 386 ALA A O 1
ATOM 3060 N N . GLU A 1 387 ? 13.680 -26.595 -21.832 1.00 82.00 387 GLU A N 1
ATOM 3061 C CA . GLU A 1 387 ? 14.196 -27.500 -22.882 1.00 82.00 387 GLU A CA 1
ATOM 3062 C C . GLU A 1 387 ? 13.113 -28.385 -23.531 1.00 82.00 387 GLU A C 1
ATOM 3064 O O . GLU A 1 387 ? 13.260 -28.801 -24.683 1.00 82.00 387 GLU A O 1
ATOM 3069 N N . ASP A 1 388 ? 12.020 -28.672 -22.818 1.00 83.00 388 ASP A N 1
ATOM 3070 C CA . ASP A 1 388 ? 10.887 -29.460 -23.315 1.00 83.00 388 ASP A CA 1
ATOM 3071 C C . ASP A 1 388 ? 9.847 -28.627 -24.099 1.00 83.00 388 ASP A C 1
ATOM 3073 O O . ASP A 1 388 ? 8.901 -29.180 -24.673 1.00 83.00 388 ASP A O 1
ATOM 3077 N N . GLY A 1 389 ? 10.043 -27.306 -24.166 1.00 81.75 389 GLY A N 1
ATOM 3078 C CA . GLY A 1 389 ? 9.171 -26.351 -24.840 1.00 81.75 389 GLY A CA 1
ATOM 3079 C C . GLY A 1 389 ? 8.001 -25.826 -24.003 1.00 81.75 389 GLY A C 1
ATOM 3080 O O . GLY A 1 389 ? 7.161 -25.120 -24.567 1.00 81.75 389 GLY A O 1
ATOM 3081 N N . GLN A 1 390 ? 7.905 -26.145 -22.706 1.00 82.19 390 GLN A N 1
ATOM 3082 C CA . GLN A 1 390 ? 6.946 -25.488 -21.813 1.00 82.19 390 GLN A CA 1
ATOM 3083 C C . GLN A 1 390 ? 7.364 -24.049 -21.498 1.00 82.19 390 GLN A C 1
ATOM 3085 O O . GLN A 1 390 ? 8.546 -23.705 -21.505 1.00 82.19 390 GLN A O 1
ATOM 3090 N N . ALA A 1 391 ? 6.368 -23.207 -21.218 1.00 81.81 391 ALA A N 1
ATOM 3091 C CA . ALA A 1 391 ? 6.593 -21.899 -20.622 1.00 81.81 391 ALA A CA 1
ATOM 3092 C C . ALA A 1 391 ? 6.693 -22.061 -19.102 1.00 81.81 391 ALA A C 1
ATOM 3094 O O . ALA A 1 391 ? 5.751 -22.536 -18.465 1.00 81.81 391 ALA A O 1
ATOM 3095 N N . GLU A 1 392 ? 7.824 -21.650 -18.547 1.00 82.69 392 GLU A N 1
ATOM 3096 C CA . GLU A 1 392 ? 8.115 -21.660 -17.118 1.00 82.69 392 GLU A CA 1
ATOM 3097 C C . GLU A 1 392 ? 8.433 -20.243 -16.633 1.00 82.69 392 GLU A C 1
ATOM 3099 O O . GLU A 1 392 ? 8.611 -19.313 -17.427 1.00 82.69 392 GLU A O 1
ATOM 3104 N N . TYR A 1 393 ? 8.487 -20.069 -15.316 1.00 85.06 393 TYR A N 1
ATOM 3105 C CA . TYR A 1 393 ? 8.962 -18.838 -14.706 1.00 85.06 393 TYR A CA 1
ATOM 3106 C C . TYR A 1 393 ? 9.763 -19.130 -13.439 1.00 85.06 393 TYR A C 1
ATOM 3108 O O . TYR A 1 393 ? 9.565 -20.159 -12.794 1.00 85.06 393 TYR A O 1
ATOM 3116 N N . ASP A 1 394 ? 10.648 -18.202 -13.104 1.00 84.00 394 ASP A N 1
ATOM 3117 C CA . ASP A 1 394 ? 11.433 -18.179 -11.874 1.00 84.00 394 ASP A CA 1
ATOM 3118 C C . ASP A 1 394 ? 11.414 -16.754 -11.294 1.00 84.00 394 ASP A C 1
ATOM 3120 O O . ASP A 1 394 ? 11.190 -15.778 -12.024 1.00 84.00 394 ASP A O 1
ATOM 3124 N N . GLU A 1 395 ? 11.610 -16.620 -9.985 1.00 86.44 395 GLU A N 1
ATOM 3125 C CA . GLU A 1 395 ? 11.562 -15.332 -9.294 1.00 86.44 395 GLU A CA 1
ATOM 3126 C C . GLU A 1 395 ? 12.626 -15.180 -8.203 1.00 86.44 395 GLU A C 1
ATOM 3128 O O . GLU A 1 395 ? 13.007 -16.128 -7.518 1.00 86.44 395 GLU A O 1
ATOM 3133 N N . LYS A 1 396 ? 13.081 -13.941 -8.000 1.00 87.75 396 LYS A N 1
ATOM 3134 C CA . LYS A 1 396 ? 14.042 -13.581 -6.955 1.00 87.75 396 LYS A CA 1
ATOM 3135 C C . LYS A 1 396 ? 13.719 -12.221 -6.359 1.00 87.75 396 LYS A C 1
ATOM 3137 O O . LYS A 1 396 ? 13.740 -11.205 -7.054 1.00 87.75 396 LYS A O 1
ATOM 3142 N N . ALA A 1 397 ? 13.489 -12.203 -5.059 1.00 90.06 397 ALA A N 1
ATOM 3143 C CA . ALA A 1 397 ? 13.394 -11.004 -4.257 1.00 90.06 397 ALA A CA 1
ATOM 3144 C C . ALA A 1 397 ? 14.790 -10.504 -3.868 1.00 90.06 397 ALA A C 1
ATOM 3146 O O . ALA A 1 397 ? 15.692 -11.268 -3.516 1.00 90.06 397 ALA A O 1
ATOM 3147 N N . VAL A 1 398 ? 14.968 -9.188 -3.913 1.00 92.75 398 VAL A N 1
ATOM 3148 C CA . VAL A 1 398 ? 16.199 -8.496 -3.539 1.00 92.75 398 VAL A CA 1
ATOM 3149 C C . VAL A 1 398 ? 15.846 -7.449 -2.493 1.00 92.75 398 VAL A C 1
ATOM 3151 O O . VAL A 1 398 ? 15.348 -6.370 -2.819 1.00 92.75 398 VAL A O 1
ATOM 3154 N N . ASN A 1 399 ? 16.090 -7.778 -1.225 1.00 91.94 399 ASN A N 1
ATOM 3155 C CA . ASN A 1 399 ? 15.854 -6.875 -0.100 1.00 91.94 399 ASN A CA 1
ATOM 3156 C C . ASN A 1 399 ? 17.057 -5.964 0.104 1.00 91.94 399 ASN A C 1
ATOM 3158 O O . ASN A 1 399 ? 18.206 -6.407 0.076 1.00 91.94 399 ASN A O 1
ATOM 3162 N N . LEU A 1 400 ? 16.795 -4.683 0.309 1.00 91.75 400 LEU A N 1
ATOM 3163 C CA . LEU A 1 400 ? 17.804 -3.639 0.311 1.00 91.75 400 LEU A CA 1
ATOM 3164 C C . LEU A 1 400 ? 17.611 -2.724 1.512 1.00 91.75 400 LEU A C 1
ATOM 3166 O O . LEU A 1 400 ? 16.506 -2.253 1.773 1.00 91.75 400 LEU A O 1
ATOM 3170 N N . ASP A 1 401 ? 18.721 -2.426 2.175 1.00 89.62 401 ASP A N 1
ATOM 3171 C CA . ASP A 1 401 ? 18.879 -1.222 2.982 1.00 89.62 401 ASP A CA 1
ATOM 3172 C C . ASP A 1 401 ? 19.439 -0.141 2.045 1.00 89.62 401 ASP A C 1
ATOM 3174 O O . ASP A 1 401 ? 20.564 -0.234 1.533 1.00 89.62 401 ASP A O 1
ATOM 3178 N N . LEU A 1 402 ? 18.596 0.851 1.769 1.00 88.31 402 LEU A N 1
ATOM 3179 C CA . LEU A 1 402 ? 18.791 1.934 0.810 1.00 88.31 402 LEU A CA 1
ATOM 3180 C C . LEU A 1 402 ? 19.687 3.054 1.339 1.00 88.31 402 LEU A C 1
ATOM 3182 O O . LEU A 1 402 ? 20.206 3.837 0.546 1.00 88.31 402 LEU A O 1
ATOM 3186 N N . LYS A 1 403 ? 19.903 3.106 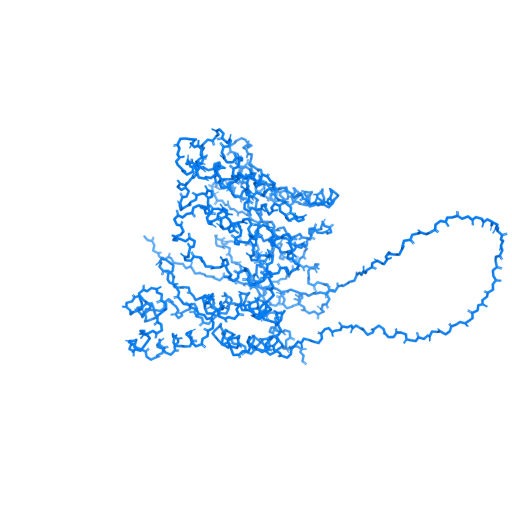2.655 1.00 86.75 403 LYS A N 1
ATOM 3187 C CA . LYS A 1 403 ? 20.760 4.075 3.343 1.00 86.75 403 LYS A CA 1
ATOM 3188 C C . LYS A 1 403 ? 22.216 3.637 3.313 1.00 86.75 403 LYS A C 1
ATOM 3190 O O . LYS A 1 403 ? 23.102 4.398 2.929 1.00 86.75 403 LYS A O 1
ATOM 3195 N N . ASN A 1 404 ? 22.472 2.386 3.679 1.00 88.50 404 ASN A N 1
ATOM 3196 C CA . ASN A 1 404 ? 23.808 1.797 3.667 1.00 88.50 404 ASN A CA 1
ATOM 3197 C C . ASN A 1 404 ? 24.176 1.249 2.276 1.00 88.50 404 ASN A C 1
ATOM 3199 O O . ASN A 1 404 ? 25.361 1.155 1.927 1.00 88.50 404 ASN A O 1
ATOM 3203 N N . GLY A 1 405 ? 23.180 0.941 1.443 1.00 91.00 405 GLY A N 1
ATOM 3204 C CA . GLY A 1 405 ? 23.358 0.368 0.113 1.00 91.00 405 GLY A CA 1
ATOM 3205 C C . GLY A 1 405 ? 23.873 -1.064 0.182 1.00 91.00 405 GLY A C 1
ATOM 3206 O O . GLY A 1 405 ? 24.886 -1.381 -0.449 1.00 91.00 405 GLY A O 1
ATOM 3207 N N . ILE A 1 406 ? 23.216 -1.892 0.997 1.00 90.62 406 ILE A N 1
ATOM 3208 C CA . ILE A 1 406 ? 23.573 -3.295 1.244 1.00 90.62 406 ILE A CA 1
ATOM 3209 C C . ILE A 1 406 ? 22.406 -4.228 0.909 1.00 90.62 406 ILE A C 1
ATOM 3211 O O . ILE A 1 406 ? 21.238 -3.866 1.048 1.00 90.62 406 ILE A O 1
ATOM 3215 N N . LEU A 1 407 ? 22.745 -5.445 0.478 1.00 90.62 407 LEU A N 1
ATOM 3216 C CA . LEU A 1 407 ? 21.792 -6.541 0.332 1.00 90.62 407 LEU A CA 1
ATOM 3217 C C . LEU A 1 407 ? 21.428 -7.050 1.728 1.00 90.62 407 LEU A C 1
ATOM 3219 O O . LEU A 1 407 ? 22.310 -7.467 2.482 1.00 90.62 407 LEU A O 1
ATOM 3223 N N . LEU A 1 408 ? 20.140 -7.053 2.047 1.00 86.19 408 LEU A N 1
ATOM 3224 C CA . LEU A 1 408 ? 19.628 -7.687 3.249 1.00 86.19 408 LEU A CA 1
ATOM 3225 C C . LEU A 1 408 ? 19.398 -9.170 2.975 1.00 86.19 408 LEU A C 1
ATOM 3227 O O . LEU A 1 408 ? 18.581 -9.561 2.145 1.00 86.19 408 LEU A O 1
ATOM 3231 N N . THR A 1 409 ? 20.116 -9.996 3.721 1.00 81.88 409 THR A N 1
ATOM 3232 C CA . THR A 1 409 ? 19.789 -11.410 3.905 1.00 81.88 409 THR A CA 1
ATOM 3233 C C . THR A 1 409 ? 18.826 -11.560 5.082 1.00 81.88 409 THR A C 1
ATOM 3235 O O . THR A 1 409 ? 18.835 -10.736 6.003 1.00 81.88 409 THR A O 1
ATOM 3238 N N . LEU A 1 410 ? 18.053 -12.646 5.106 1.00 74.12 410 LEU A N 1
ATOM 3239 C CA . LEU A 1 410 ? 17.211 -12.999 6.250 1.00 74.12 410 LEU A CA 1
ATOM 3240 C C . LEU A 1 410 ? 18.063 -13.080 7.532 1.00 74.12 410 LEU A C 1
ATOM 3242 O O . LEU A 1 410 ? 17.740 -12.484 8.553 1.00 74.12 410 LEU A O 1
ATOM 3246 N N . ASN A 1 411 ? 19.251 -13.678 7.423 1.00 72.06 411 ASN A N 1
ATOM 3247 C CA . ASN A 1 411 ? 20.243 -13.761 8.494 1.00 72.06 411 ASN A CA 1
ATOM 3248 C C . ASN A 1 411 ? 20.638 -12.376 9.054 1.00 72.06 411 ASN A C 1
ATOM 3250 O O . ASN A 1 411 ? 20.695 -12.205 10.264 1.00 72.06 411 ASN A O 1
ATOM 3254 N N . THR A 1 412 ? 20.875 -11.369 8.205 1.00 72.44 412 THR A N 1
ATOM 3255 C CA . THR A 1 412 ? 21.208 -9.996 8.649 1.00 72.44 412 THR A CA 1
ATOM 3256 C C . THR A 1 412 ? 20.023 -9.229 9.235 1.00 72.44 412 THR A C 1
ATOM 3258 O O . THR A 1 412 ? 20.243 -8.384 10.095 1.00 72.44 412 THR A O 1
ATOM 3261 N N . LEU A 1 413 ? 18.791 -9.522 8.803 1.00 71.31 413 LEU A N 1
ATOM 3262 C CA . LEU A 1 413 ? 17.568 -8.934 9.364 1.00 71.31 413 LEU A CA 1
ATOM 3263 C C . LEU A 1 413 ? 17.245 -9.494 10.757 1.00 71.31 413 LEU A C 1
ATOM 3265 O O . LEU A 1 413 ? 16.874 -8.739 11.650 1.00 71.31 413 LEU A O 1
ATOM 3269 N N . LEU A 1 414 ? 17.409 -10.806 10.948 1.00 70.06 414 LEU A N 1
ATOM 3270 C CA . LEU A 1 414 ? 17.054 -11.489 12.196 1.00 70.06 414 LEU A CA 1
ATOM 3271 C C . LEU A 1 414 ? 18.179 -11.436 13.250 1.00 70.06 414 LEU A C 1
ATOM 3273 O O . LEU A 1 414 ? 17.897 -11.441 14.445 1.00 70.06 414 LEU A O 1
ATOM 3277 N N . LYS A 1 415 ? 19.455 -11.345 12.838 1.00 59.47 415 LYS A N 1
ATOM 3278 C CA . LYS A 1 415 ? 20.605 -11.280 13.765 1.00 59.47 415 LYS A CA 1
ATOM 3279 C C . LYS A 1 415 ? 20.761 -9.972 14.521 1.00 59.47 415 LYS A C 1
ATOM 3281 O O . LYS A 1 415 ? 21.650 -9.917 15.370 1.00 59.47 415 LYS A O 1
ATOM 3286 N N . SER A 1 416 ? 20.009 -8.916 14.200 1.00 49.53 416 SER A N 1
ATOM 3287 C CA . SER A 1 416 ? 20.369 -7.615 14.758 1.00 49.53 416 SER A CA 1
ATOM 3288 C C . SER A 1 416 ? 20.217 -7.549 16.283 1.00 49.53 416 SER A C 1
ATOM 3290 O O . SER A 1 416 ? 21.037 -6.854 16.871 1.00 49.53 416 SER A O 1
ATOM 3292 N N . GLY A 1 417 ? 19.359 -8.359 16.939 1.00 46.91 417 GLY A N 1
ATOM 3293 C CA . GLY A 1 417 ? 19.506 -8.555 18.396 1.00 46.91 417 GLY A CA 1
ATOM 3294 C C . GLY A 1 417 ? 18.377 -9.153 19.250 1.00 46.91 417 GLY A C 1
ATOM 3295 O O . GLY A 1 417 ? 18.128 -8.641 20.336 1.00 46.91 417 GLY A O 1
ATOM 3296 N N . GLU A 1 418 ? 17.776 -10.288 18.878 1.00 51.12 418 GLU A N 1
ATOM 3297 C CA . GLU A 1 418 ? 17.280 -11.241 19.895 1.00 51.12 418 GLU A CA 1
ATOM 3298 C C . GLU A 1 418 ? 17.653 -12.680 19.507 1.00 51.12 418 GLU A C 1
ATOM 3300 O O . GLU A 1 418 ? 17.287 -13.162 18.433 1.00 51.12 418 GLU A O 1
ATOM 3305 N N . ASP A 1 419 ? 18.362 -13.381 20.400 1.00 50.25 419 ASP A N 1
ATOM 3306 C CA . ASP A 1 419 ? 18.672 -14.808 20.259 1.00 50.25 419 ASP A CA 1
ATOM 3307 C C . ASP A 1 419 ? 17.369 -15.633 20.308 1.00 50.25 419 ASP A C 1
ATOM 3309 O O . ASP A 1 419 ? 16.872 -15.969 21.386 1.00 50.25 419 ASP A O 1
ATOM 3313 N N . GLY A 1 420 ? 16.797 -15.963 19.144 1.00 54.75 420 GLY A N 1
ATOM 3314 C CA . GLY A 1 420 ? 15.662 -16.889 19.060 1.00 54.75 420 GLY A CA 1
ATOM 3315 C C . GLY A 1 420 ? 14.812 -16.841 17.787 1.00 54.75 420 GLY A C 1
ATOM 3316 O O . GLY A 1 420 ? 14.304 -17.889 17.393 1.00 54.75 420 GLY A O 1
ATOM 3317 N N . LEU A 1 421 ? 14.677 -15.692 17.108 1.00 59.16 421 LEU A N 1
ATOM 3318 C CA . LEU A 1 421 ? 13.773 -15.600 15.941 1.00 59.16 421 LEU A CA 1
ATOM 3319 C C . LEU A 1 421 ? 14.255 -16.380 14.717 1.00 59.16 421 LEU A C 1
ATOM 3321 O O . LEU A 1 421 ? 13.435 -16.854 13.940 1.00 59.16 421 LEU A O 1
ATOM 3325 N N . LEU A 1 422 ? 15.563 -16.598 14.582 1.00 62.19 422 LEU A N 1
ATOM 3326 C CA . LEU A 1 422 ? 16.119 -17.489 13.563 1.00 62.19 422 LEU A CA 1
ATOM 3327 C C . LEU A 1 422 ? 15.572 -18.923 13.720 1.00 62.19 422 LEU A C 1
ATOM 3329 O O . LEU A 1 422 ? 15.084 -19.517 12.764 1.00 62.19 422 LEU A O 1
ATOM 3333 N N . ASP A 1 423 ? 15.597 -19.457 14.946 1.00 63.50 423 ASP A N 1
ATOM 3334 C CA . ASP A 1 423 ? 15.064 -20.785 15.283 1.00 63.50 423 ASP A CA 1
ATOM 3335 C C . ASP A 1 423 ? 13.533 -20.837 15.173 1.00 63.50 423 ASP A C 1
ATOM 3337 O O . ASP A 1 423 ? 12.957 -21.896 14.925 1.00 63.50 423 ASP A O 1
ATOM 3341 N N . GLU A 1 424 ? 12.858 -19.708 15.381 1.00 65.69 424 GLU A N 1
ATOM 3342 C CA . GLU A 1 424 ? 11.406 -19.593 15.259 1.00 65.69 424 GLU A CA 1
ATOM 3343 C C . GLU A 1 424 ? 10.957 -19.620 13.794 1.00 65.69 424 GLU A C 1
ATOM 3345 O O . GLU A 1 424 ? 10.095 -20.421 13.439 1.00 65.69 424 GLU A O 1
ATOM 3350 N N . VAL A 1 425 ? 11.625 -18.853 12.929 1.00 66.56 425 VAL A N 1
ATOM 3351 C CA . VAL A 1 425 ? 11.434 -18.889 11.472 1.00 66.56 425 VAL A CA 1
ATOM 3352 C C . VAL A 1 425 ? 11.742 -20.282 10.908 1.00 66.56 425 VAL A C 1
ATOM 3354 O O . VAL A 1 425 ? 10.923 -20.814 10.167 1.00 66.56 425 VAL A O 1
ATOM 3357 N N . ASN A 1 426 ? 12.836 -20.929 11.337 1.00 66.00 426 ASN A N 1
ATOM 3358 C CA . ASN A 1 426 ? 13.119 -22.345 11.031 1.00 66.00 426 ASN A CA 1
ATOM 3359 C C . ASN A 1 426 ? 11.970 -23.291 11.433 1.00 66.00 426 ASN A C 1
ATOM 3361 O O . ASN A 1 426 ? 11.653 -24.244 10.729 1.00 66.00 426 ASN A O 1
ATOM 3365 N N . THR A 1 427 ? 11.359 -23.057 12.599 1.00 66.62 427 THR A N 1
ATOM 3366 C CA . THR A 1 427 ? 10.272 -23.910 13.109 1.00 66.62 427 THR A CA 1
ATOM 3367 C C . THR A 1 427 ? 8.992 -23.737 12.290 1.00 66.62 427 THR A C 1
ATOM 3369 O O . THR A 1 427 ? 8.269 -24.707 12.087 1.00 66.62 427 THR A O 1
ATOM 3372 N N . LEU A 1 428 ? 8.710 -22.516 11.832 1.00 65.88 428 LEU A N 1
ATOM 3373 C CA . LEU A 1 428 ? 7.475 -22.161 11.129 1.00 65.88 428 LEU A CA 1
ATOM 3374 C C . LEU A 1 428 ? 7.549 -22.393 9.612 1.00 65.88 428 LEU A C 1
ATOM 3376 O O . LEU A 1 428 ? 6.518 -22.645 8.998 1.00 65.88 428 LEU A O 1
ATOM 3380 N N . ALA A 1 429 ? 8.746 -22.362 9.022 1.00 62.59 429 ALA A N 1
ATOM 3381 C CA . ALA A 1 429 ? 8.970 -22.735 7.625 1.00 62.59 429 ALA A CA 1
ATOM 3382 C C . ALA A 1 429 ? 9.001 -24.262 7.393 1.00 62.59 429 ALA A C 1
ATOM 3384 O O . ALA A 1 429 ? 8.972 -24.702 6.254 1.00 62.59 429 ALA A O 1
ATOM 3385 N N . GLU A 1 430 ? 9.110 -25.079 8.451 1.00 64.94 430 GLU A N 1
ATOM 3386 C CA . GLU A 1 430 ? 9.373 -26.534 8.388 1.00 64.94 430 GLU A CA 1
ATOM 3387 C C . GLU A 1 430 ? 10.658 -26.938 7.609 1.00 64.94 430 GLU A C 1
ATOM 3389 O O . GLU A 1 430 ? 10.937 -28.128 7.428 1.00 64.94 430 GLU A O 1
ATOM 3394 N N . SER A 1 431 ? 11.489 -25.962 7.225 1.00 60.78 431 SER A N 1
ATOM 3395 C CA . SER A 1 431 ? 12.716 -26.099 6.436 1.00 60.78 431 SER A CA 1
ATOM 3396 C C . SER A 1 431 ? 13.911 -25.375 7.086 1.00 60.78 431 SER A C 1
ATOM 3398 O O . SER A 1 431 ? 13.760 -24.549 7.986 1.00 60.78 431 SER A O 1
ATOM 3400 N N . ASP A 1 432 ? 15.135 -25.729 6.677 1.00 59.78 432 ASP A N 1
ATOM 3401 C CA . ASP A 1 432 ? 16.370 -25.132 7.213 1.00 59.78 432 ASP A CA 1
ATOM 3402 C C . ASP A 1 432 ? 16.624 -23.770 6.545 1.00 59.78 432 ASP A C 1
ATOM 3404 O O . ASP A 1 432 ? 16.857 -23.705 5.335 1.00 59.78 432 ASP A O 1
ATOM 3408 N N . PHE A 1 433 ? 16.587 -22.672 7.305 1.00 59.19 433 PHE A N 1
ATOM 3409 C CA . PHE A 1 433 ? 16.648 -21.308 6.768 1.00 59.19 433 PHE A CA 1
ATOM 3410 C C . PHE A 1 433 ? 17.943 -21.008 5.996 1.00 59.19 433 PHE A C 1
ATOM 3412 O O . PHE A 1 433 ? 17.933 -20.117 5.146 1.00 59.19 433 PHE A O 1
ATOM 3419 N N . GLU A 1 434 ? 19.049 -21.730 6.247 1.00 53.78 434 GLU A N 1
ATOM 3420 C CA . GLU A 1 434 ? 20.278 -21.582 5.445 1.00 53.78 434 GLU A CA 1
ATOM 3421 C C . GLU A 1 434 ? 20.058 -22.008 3.981 1.00 53.78 434 GLU A C 1
ATOM 3423 O O . GLU A 1 434 ? 20.871 -21.685 3.113 1.00 53.78 434 GLU A O 1
ATOM 3428 N N . THR A 1 435 ? 18.946 -22.698 3.700 1.00 52.84 435 THR A N 1
ATOM 3429 C CA . THR A 1 435 ? 18.529 -23.151 2.370 1.00 52.84 435 THR A CA 1
ATOM 3430 C C . THR A 1 435 ? 17.409 -22.321 1.738 1.00 52.84 435 THR A C 1
ATOM 3432 O O . THR A 1 435 ? 17.209 -22.463 0.534 1.00 52.84 435 THR A O 1
ATOM 3435 N N . ILE A 1 436 ? 16.723 -21.431 2.476 1.00 59.69 436 ILE A N 1
ATOM 3436 C CA . ILE A 1 436 ? 15.659 -20.567 1.925 1.00 59.69 436 ILE A CA 1
ATOM 3437 C C . ILE A 1 436 ? 16.320 -19.433 1.119 1.00 59.69 436 ILE A C 1
ATOM 3439 O O . ILE A 1 436 ? 16.889 -18.507 1.706 1.00 59.69 436 ILE A O 1
ATOM 3443 N N . PRO A 1 437 ? 16.280 -19.467 -0.227 1.00 60.84 437 PRO A N 1
ATOM 3444 C CA . PRO A 1 437 ? 17.098 -18.587 -1.056 1.00 60.84 437 PRO A CA 1
ATOM 3445 C C . PRO A 1 437 ? 16.408 -17.249 -1.344 1.00 60.84 437 PRO A C 1
ATOM 3447 O O . PRO A 1 437 ? 17.039 -16.331 -1.868 1.00 60.84 437 PRO A O 1
ATOM 3450 N N . ASN A 1 438 ? 15.108 -17.155 -1.050 1.00 75.75 438 ASN A N 1
ATOM 3451 C CA . ASN A 1 438 ? 14.225 -16.111 -1.534 1.00 75.75 438 ASN A CA 1
ATOM 3452 C C . ASN A 1 438 ? 13.227 -15.699 -0.440 1.00 75.75 438 ASN A C 1
ATOM 3454 O O . ASN A 1 438 ? 12.510 -16.533 0.113 1.00 75.75 438 ASN A O 1
ATOM 3458 N N . PHE A 1 439 ? 13.200 -14.409 -0.112 1.00 82.81 439 PHE A N 1
ATOM 3459 C CA . PHE A 1 439 ? 12.256 -13.824 0.839 1.00 82.81 439 PHE A CA 1
ATOM 3460 C C . PHE A 1 439 ? 12.006 -12.356 0.489 1.00 82.81 439 PHE A C 1
ATOM 3462 O O . PHE A 1 439 ? 12.895 -11.720 -0.063 1.00 82.81 439 PHE A O 1
ATOM 3469 N N . SER A 1 440 ? 10.869 -11.786 0.869 1.00 85.75 440 SER A N 1
ATOM 3470 C CA . SER A 1 440 ? 10.484 -10.398 0.580 1.00 85.75 440 SER A CA 1
ATOM 3471 C C . SER A 1 440 ? 10.090 -9.656 1.850 1.00 85.75 440 SER A C 1
ATOM 3473 O O . SER A 1 440 ? 9.458 -10.241 2.717 1.00 85.75 440 SER A O 1
ATOM 3475 N N . LEU A 1 441 ? 10.401 -8.366 1.963 1.00 81.25 441 LEU A N 1
ATOM 3476 C CA . LEU A 1 441 ? 9.716 -7.461 2.890 1.00 81.25 441 LEU A CA 1
ATOM 3477 C C . LEU A 1 441 ? 8.405 -6.992 2.230 1.00 81.25 441 LEU A C 1
ATOM 3479 O O . LEU A 1 441 ? 8.342 -6.784 1.020 1.00 81.25 441 LEU A O 1
ATOM 3483 N N . THR A 1 442 ? 7.356 -6.839 3.028 1.00 73.44 442 THR A N 1
ATOM 3484 C CA . THR A 1 442 ? 5.985 -6.470 2.646 1.00 73.44 442 THR A CA 1
ATOM 3485 C C . THR A 1 442 ? 5.363 -5.622 3.760 1.00 73.44 442 THR A C 1
ATOM 3487 O O . THR A 1 442 ? 5.879 -5.587 4.879 1.00 73.44 442 THR A O 1
ATOM 3490 N N . THR A 1 443 ? 4.218 -4.988 3.494 1.00 62.34 443 THR A N 1
ATOM 3491 C CA . THR A 1 443 ? 3.454 -4.205 4.488 1.00 62.34 443 THR A CA 1
ATOM 3492 C C . THR A 1 443 ? 3.020 -5.026 5.704 1.00 62.34 443 THR A C 1
ATOM 3494 O O . THR A 1 443 ? 3.004 -4.513 6.817 1.00 62.34 443 THR A O 1
ATOM 3497 N N . THR A 1 444 ? 2.715 -6.313 5.512 1.00 59.34 444 THR A N 1
ATOM 3498 C CA . THR A 1 444 ? 2.352 -7.228 6.610 1.00 59.34 444 THR A CA 1
ATOM 3499 C C . THR A 1 444 ? 3.558 -7.907 7.254 1.00 59.34 444 THR A C 1
ATOM 3501 O O . THR A 1 444 ? 3.399 -8.542 8.296 1.00 59.34 444 THR A O 1
ATOM 3504 N N . GLY A 1 445 ? 4.755 -7.814 6.651 1.00 70.44 445 GLY A N 1
ATOM 3505 C CA . GLY A 1 445 ? 5.916 -8.562 7.118 1.00 70.44 445 GLY A CA 1
ATOM 3506 C C . GLY A 1 445 ? 6.960 -9.011 6.105 1.00 70.44 445 GLY A C 1
ATOM 3507 O O . GLY A 1 445 ? 6.907 -8.658 4.939 1.00 70.44 445 GLY A O 1
ATOM 3508 N N . LEU A 1 446 ? 7.880 -9.872 6.549 1.00 76.44 446 LEU A N 1
ATOM 3509 C CA . LEU A 1 446 ? 8.558 -10.836 5.674 1.00 76.44 446 LEU A CA 1
ATOM 3510 C C . LEU A 1 446 ? 7.545 -11.653 4.831 1.00 76.44 446 LEU A C 1
ATOM 3512 O O . LEU A 1 446 ? 6.345 -11.621 5.072 1.00 76.44 446 LEU A O 1
ATOM 3516 N N . LEU A 1 447 ? 8.043 -12.365 3.829 1.00 76.62 447 LEU A N 1
ATOM 3517 C CA . LEU A 1 447 ? 7.346 -13.365 3.025 1.00 76.62 447 LEU A CA 1
ATOM 3518 C C . LEU A 1 447 ? 8.425 -14.331 2.556 1.00 76.62 447 LEU A C 1
ATOM 3520 O O . LEU A 1 447 ? 9.377 -13.862 1.939 1.00 76.62 447 LEU A O 1
ATOM 3524 N N . LEU A 1 448 ? 8.350 -15.626 2.872 1.00 75.25 448 LEU A N 1
ATOM 3525 C CA . LEU A 1 448 ? 9.346 -16.587 2.395 1.00 75.25 448 LEU A CA 1
ATOM 3526 C C . LEU A 1 448 ? 8.816 -17.295 1.143 1.00 75.25 448 LEU A C 1
ATOM 3528 O O . LEU A 1 448 ? 7.628 -17.596 1.014 1.00 75.25 448 LEU A O 1
ATOM 3532 N N . THR A 1 449 ? 9.713 -17.554 0.200 1.00 69.69 449 THR A N 1
ATOM 3533 C CA . THR A 1 449 ? 9.391 -18.300 -1.014 1.00 69.69 449 THR A CA 1
ATOM 3534 C C . THR A 1 449 ? 10.273 -19.535 -1.041 1.00 69.69 449 THR A C 1
ATOM 3536 O O . THR A 1 449 ? 11.485 -19.441 -1.254 1.00 69.69 449 THR A O 1
ATOM 3539 N N . GLU A 1 450 ? 9.671 -20.699 -0.800 1.00 58.62 450 GLU A N 1
ATOM 3540 C CA . GLU A 1 450 ? 10.396 -21.963 -0.857 1.00 58.62 450 GLU A CA 1
ATOM 3541 C C . GLU A 1 450 ? 10.705 -22.348 -2.315 1.00 58.62 450 GLU A C 1
ATOM 3543 O O . GLU A 1 450 ? 9.841 -22.233 -3.193 1.00 58.62 450 GLU A O 1
ATOM 3548 N N . PRO A 1 451 ? 11.931 -22.813 -2.613 1.00 50.91 451 PRO A N 1
ATOM 3549 C CA . PRO A 1 451 ? 12.283 -23.271 -3.947 1.00 50.91 451 PRO A CA 1
ATOM 3550 C C . PRO A 1 451 ? 11.616 -24.626 -4.225 1.00 50.91 451 PRO A C 1
ATOM 3552 O O . PRO A 1 451 ? 11.785 -25.595 -3.486 1.00 50.91 451 PRO A O 1
ATOM 3555 N N . LYS A 1 452 ? 10.869 -24.715 -5.327 1.00 53.38 452 LYS A N 1
ATOM 3556 C CA . LYS A 1 452 ? 10.211 -25.956 -5.762 1.00 53.38 452 LYS A CA 1
ATOM 3557 C C . LYS A 1 452 ? 11.209 -27.037 -6.171 1.00 53.38 452 LYS A C 1
ATOM 3559 O O . LYS A 1 452 ? 12.133 -26.769 -6.931 1.00 53.38 452 LYS A O 1
ATOM 3564 N N . GLU A 1 453 ? 10.866 -28.294 -5.876 1.00 44.91 453 GLU A N 1
ATOM 3565 C CA . GLU A 1 453 ? 11.397 -29.449 -6.620 1.00 44.91 453 GLU A CA 1
ATOM 3566 C C . GLU A 1 453 ? 10.438 -30.019 -7.694 1.00 44.91 453 GLU A C 1
ATOM 3568 O O . GLU A 1 453 ? 10.910 -30.759 -8.554 1.00 44.91 453 GLU A O 1
ATOM 3573 N N . SER A 1 454 ? 9.110 -29.757 -7.687 1.00 35.34 454 SER A N 1
ATOM 3574 C CA . SER A 1 454 ? 8.200 -30.408 -8.679 1.00 35.34 454 SER A CA 1
ATOM 3575 C C . SER A 1 454 ? 6.753 -29.886 -8.906 1.00 35.34 454 SER A C 1
ATOM 3577 O O . SER A 1 454 ? 6.012 -30.519 -9.661 1.00 35.34 454 SER A O 1
ATOM 3579 N N . SER A 1 455 ? 6.297 -28.772 -8.314 1.00 37.44 455 SER A N 1
ATOM 3580 C CA . SER A 1 455 ? 4.897 -28.290 -8.462 1.00 37.44 455 SER A CA 1
ATOM 3581 C C . SER A 1 455 ? 4.739 -27.163 -9.505 1.00 37.44 455 SER A C 1
ATOM 3583 O O . SER A 1 455 ? 5.630 -26.323 -9.620 1.00 37.44 455 SER A O 1
ATOM 3585 N N . PRO A 1 456 ? 3.607 -27.038 -10.233 1.00 38.22 456 PRO A N 1
ATOM 3586 C CA . PRO A 1 456 ? 3.302 -25.829 -11.007 1.00 38.22 456 PRO A CA 1
ATOM 3587 C C . PRO A 1 456 ? 2.884 -24.634 -10.125 1.00 38.22 456 PRO A C 1
ATOM 3589 O O . PRO A 1 456 ? 3.145 -23.492 -10.499 1.00 38.22 456 PRO A O 1
ATOM 3592 N N . ASN A 1 457 ? 2.347 -24.859 -8.922 1.00 39.94 457 ASN A N 1
ATOM 3593 C CA . ASN A 1 457 ? 1.974 -23.792 -7.981 1.00 39.94 457 ASN A CA 1
ATOM 3594 C C . ASN A 1 457 ? 3.141 -23.501 -7.028 1.00 39.94 457 ASN A C 1
ATOM 3596 O O . ASN A 1 457 ? 3.738 -24.452 -6.526 1.00 39.94 457 ASN A O 1
ATOM 3600 N N . ILE A 1 458 ? 3.498 -22.228 -6.812 1.00 46.75 458 ILE A N 1
ATOM 3601 C CA . ILE A 1 458 ? 4.408 -21.863 -5.713 1.00 46.75 458 ILE A CA 1
ATOM 3602 C C . ILE A 1 458 ? 3.608 -21.960 -4.420 1.00 46.75 458 ILE A C 1
ATOM 3604 O O . ILE A 1 458 ? 2.579 -21.300 -4.279 1.00 46.75 458 ILE A O 1
ATOM 3608 N N . ASP A 1 459 ? 4.090 -22.790 -3.504 1.00 48.44 459 ASP A N 1
ATOM 3609 C CA . ASP A 1 459 ? 3.619 -22.802 -2.130 1.00 48.44 459 ASP A CA 1
ATOM 3610 C C . ASP A 1 459 ? 4.421 -21.718 -1.395 1.00 48.44 459 ASP A C 1
ATOM 3612 O O . ASP A 1 459 ? 5.634 -21.829 -1.211 1.00 48.44 459 ASP A O 1
ATOM 3616 N N . HIS A 1 460 ? 3.762 -20.607 -1.067 1.00 53.78 460 HIS A N 1
ATOM 3617 C CA . HIS A 1 460 ? 4.385 -19.524 -0.312 1.00 53.78 460 HIS A CA 1
ATOM 3618 C C . HIS A 1 460 ? 4.240 -19.838 1.182 1.00 53.78 460 HIS A C 1
ATOM 3620 O O . HIS A 1 460 ? 3.113 -19.938 1.676 1.00 53.78 460 HIS A O 1
ATOM 3626 N N . ALA A 1 461 ? 5.366 -19.967 1.890 1.00 52.53 461 ALA A N 1
ATOM 3627 C CA . ALA A 1 461 ? 5.432 -20.125 3.343 1.00 52.53 461 ALA A CA 1
ATOM 3628 C C . ALA A 1 461 ? 5.755 -18.771 3.984 1.00 52.53 461 ALA A C 1
ATOM 3630 O O . ALA A 1 461 ? 6.740 -18.114 3.664 1.00 52.53 461 ALA A O 1
ATOM 3631 N N . VAL A 1 462 ? 4.871 -18.277 4.833 1.00 56.47 462 VAL A N 1
ATOM 3632 C CA . VAL A 1 462 ? 4.807 -16.854 5.167 1.00 56.47 462 VAL A CA 1
ATOM 3633 C C . VAL A 1 462 ? 4.367 -16.828 6.682 1.00 56.47 462 VAL A C 1
ATOM 3635 O O . VAL A 1 462 ? 3.649 -17.738 7.106 1.00 56.47 462 VAL A O 1
ATOM 3638 N N . ILE A 1 463 ? 4.917 -15.951 7.564 1.00 62.47 463 ILE A N 1
ATOM 3639 C CA . ILE A 1 463 ? 5.062 -16.192 9.048 1.00 62.47 463 ILE A CA 1
ATOM 3640 C C . ILE A 1 463 ? 4.889 -14.960 10.035 1.00 62.47 463 ILE A C 1
ATOM 3642 O O . ILE A 1 463 ? 5.859 -14.308 10.370 1.00 62.47 463 ILE A O 1
ATOM 3646 N N . THR A 1 464 ? 3.710 -14.556 10.557 1.00 60.75 464 THR A N 1
ATOM 3647 C CA . THR A 1 464 ? 3.336 -13.178 11.086 1.00 60.75 464 THR A CA 1
ATOM 3648 C C . THR A 1 464 ? 4.157 -12.408 12.086 1.00 60.75 464 THR A C 1
ATOM 3650 O O . THR A 1 464 ? 4.835 -12.956 12.927 1.00 60.75 464 THR A O 1
ATOM 3653 N N . MET A 1 465 ? 3.879 -11.095 12.087 1.00 58.41 465 MET A N 1
ATOM 3654 C CA . MET A 1 465 ? 3.924 -10.280 13.288 1.00 58.41 465 MET A CA 1
ATOM 3655 C C . MET A 1 465 ? 3.107 -10.989 14.382 1.00 58.41 465 MET A C 1
ATOM 3657 O O . MET A 1 465 ? 3.683 -11.429 15.351 1.00 58.41 465 MET A O 1
ATOM 3661 N N . ASP A 1 466 ? 1.819 -11.280 14.180 1.00 55.31 466 ASP A N 1
ATOM 3662 C CA . ASP A 1 466 ? 1.024 -12.276 14.946 1.00 55.31 466 ASP A CA 1
ATOM 3663 C C . ASP A 1 466 ? 1.732 -13.627 15.287 1.00 55.31 466 ASP A C 1
ATOM 3665 O O . ASP A 1 466 ? 1.940 -13.877 16.470 1.00 55.31 466 ASP A O 1
ATOM 3669 N N . GLN A 1 467 ? 2.143 -14.491 14.342 1.00 59.78 467 GLN A N 1
ATOM 3670 C CA . GLN A 1 467 ? 2.804 -15.774 14.631 1.00 59.78 467 GLN A CA 1
ATOM 3671 C C . GLN A 1 467 ? 4.136 -15.639 15.393 1.00 59.78 467 GLN A C 1
ATOM 3673 O O . GLN A 1 467 ? 4.357 -16.407 16.325 1.00 59.78 467 GLN A O 1
ATOM 3678 N N . LEU A 1 468 ? 5.001 -14.679 15.055 1.00 60.94 468 LEU A N 1
ATOM 3679 C CA . LEU A 1 468 ? 6.325 -14.491 15.671 1.00 60.94 468 LEU A CA 1
ATOM 3680 C C . LEU A 1 468 ? 6.292 -13.618 16.936 1.00 60.94 468 LEU A C 1
ATOM 3682 O O . LEU A 1 468 ? 7.182 -13.697 17.781 1.00 60.94 468 LEU A O 1
ATOM 3686 N N . LEU A 1 469 ? 5.225 -12.843 17.148 1.00 54.50 469 LEU A N 1
ATOM 3687 C CA . LEU A 1 469 ? 4.876 -12.340 18.476 1.00 54.50 469 LEU A CA 1
ATOM 3688 C C . LEU A 1 469 ? 4.467 -13.510 19.387 1.00 54.50 469 LEU A C 1
ATOM 3690 O O . LEU A 1 469 ? 4.815 -13.508 20.570 1.00 54.50 469 LEU A O 1
ATOM 3694 N N . LYS A 1 470 ? 3.765 -14.521 18.854 1.00 57.19 470 LYS A N 1
ATOM 3695 C CA . LYS A 1 470 ? 3.184 -15.618 19.646 1.00 57.19 470 LYS A CA 1
ATOM 3696 C C . LYS A 1 470 ? 4.201 -16.627 20.179 1.00 57.19 470 LYS A C 1
ATOM 3698 O O . LYS A 1 470 ? 4.219 -16.833 21.396 1.00 57.19 470 LYS A O 1
ATOM 3703 N N . ASN A 1 471 ? 5.081 -17.242 19.375 1.00 50.53 471 ASN A N 1
ATOM 3704 C CA . ASN A 1 471 ? 5.982 -18.262 19.962 1.00 50.53 471 ASN A CA 1
ATOM 3705 C C . ASN A 1 471 ? 7.100 -17.662 20.829 1.00 50.53 471 ASN A C 1
ATOM 3707 O O . ASN A 1 471 ? 7.601 -18.358 21.721 1.00 50.53 471 ASN A O 1
ATOM 3711 N N . LYS A 1 472 ? 7.392 -16.361 20.695 1.00 48.12 472 LYS A N 1
ATOM 3712 C CA . LYS A 1 472 ? 8.211 -15.590 21.646 1.00 48.12 472 LYS A CA 1
ATOM 3713 C C . LYS A 1 472 ? 7.717 -15.683 23.100 1.00 48.12 472 LYS A C 1
ATOM 3715 O O . LYS A 1 472 ? 8.534 -15.586 24.020 1.00 48.12 472 LYS A O 1
ATOM 3720 N N . GLN A 1 473 ? 6.420 -15.912 23.345 1.00 42.00 473 GLN A N 1
ATOM 3721 C CA . GLN A 1 473 ? 5.901 -16.152 24.701 1.00 42.00 473 GLN A CA 1
ATOM 3722 C C . GLN A 1 473 ? 6.072 -17.596 25.191 1.00 42.00 473 GLN A C 1
ATOM 3724 O O . GLN A 1 473 ? 6.316 -17.800 26.376 1.00 42.00 473 GLN A O 1
ATOM 3729 N N . HIS A 1 474 ? 6.009 -18.608 24.321 1.00 45.25 474 HIS A N 1
ATOM 3730 C CA . HIS A 1 474 ? 6.091 -20.022 24.730 1.00 45.25 474 HIS A CA 1
ATOM 3731 C C . HIS A 1 474 ? 7.478 -20.470 25.238 1.00 45.25 474 HIS A C 1
ATOM 3733 O O . HIS A 1 474 ? 7.640 -21.624 25.644 1.00 45.25 474 HIS A O 1
ATOM 3739 N N . LYS A 1 475 ? 8.476 -19.576 25.225 1.00 41.72 475 LYS A N 1
ATOM 3740 C CA . LYS A 1 475 ? 9.851 -19.812 25.700 1.00 41.72 475 LYS A CA 1
ATOM 3741 C C . LYS A 1 475 ? 10.281 -18.894 26.866 1.00 41.72 475 LYS A C 1
ATOM 3743 O O . LYS A 1 475 ? 11.455 -18.933 27.237 1.00 41.72 475 LYS A O 1
ATOM 3748 N N . LYS A 1 476 ? 9.368 -18.100 27.446 1.00 37.00 476 LYS A N 1
ATOM 3749 C CA . LYS A 1 476 ? 9.573 -17.353 28.708 1.00 37.00 476 LYS A CA 1
ATOM 3750 C C . LYS A 1 476 ? 8.864 -18.032 29.883 1.00 37.00 476 LYS A C 1
ATOM 3752 O O . LYS A 1 476 ? 9.412 -17.920 31.002 1.00 37.00 476 LYS A O 1
#

Foldseek 3Di:
DDDDDDDDDDAADDDADDDDDDDDDDDDDDDDDDDDDDDDDDDDDPPPPPPPPPPPPDDPLVVVLLVCLQVLDALLRLQLS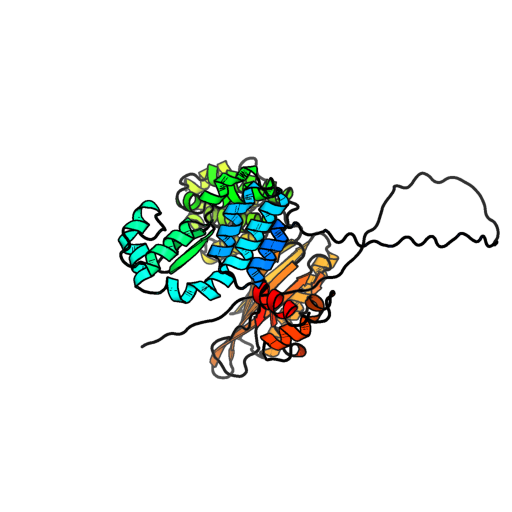LVVCLLVDAQVVNVVSVLVSQLCNVVRCVVPPPVPQPDPLLLCCCCVQVNQWQDPVRLVVRPDPVSSVVSVSQVSGQWIWGHDPNGIDIGGNLVVVLVVLVRHDPLVSLLSVLPPVVVLVVPPAPLVLLVNLVVLLVSLQVDPPQSSNQSSLLSNLVSLCCLCQNVVRVCLVVLQDPPHPSVVSLVVSLPPVCVDLSSVLSVCSNPDPDSDSVVSVQSSQQSSQAPVNDLKGKGWDWDDPDVEIEIDIAIDGPDPVLSVLLRVLRVVVQVVVCVVQVAPAKYKHWDWQDDTHQKTKIKIKIWGQHPVRDIDIDIAIFIARSVNNDTDDPCNRHPNDDPDVQVLCCVQQVHNSVQQRHWGQDSNHIKTWRDDPDDRDTHTRHAHVSRSSHVVVVVD

Secondary structure (DSSP, 8-state):
-----------------------------------------------------------HHHHHHHHHHHTT--HHHHHHHHHHHTTTS-HHHHHHHHHHHHHHHHHHHHHHTHHHHTSHHHHHIIIIII-SB--GGGGGG---HHHHHHHHHHHTTTEEEEEETTEEEEEE-HHHHHTTGGGS-HHHHHHHHH--HHHHHH---HHHHHHHHHHHHHHHTT---HHHHHHHHHHHHHHHHHHHH-GGGTTHHHHT-TTSHHHHHHHHHTTT-TTSHHHHHHHHHHH-----HHHHHHHHHHHHH--TT-SEEEEEEEEE-SS-EEEEEEEEES-HHHHHHHHHHHHHHHHHHHHHH--SSEEEEEEEEEEETTEEEEEEEEEEE-TTS-EEEEEEEEEEETTTTEEPPHHHHHTTT-TTHHHHHHHHHSS-GGG--EEEEETTEEEEEPPPSS-SS--EE---HHHHHHHTTTT-

Radius of gyration: 26.43 Å; chains: 1; bounding box: 91×62×69 Å

Sequence (476 aa):
MKYNLVKIGTIAMFIFILSGCAVNNPPKEAEGSDANSASQEEVINQEEASDEEVQQVKSPLIQNLENLLLDDADSVMVAAYVQDHIKEASPEEADQMIEILLQMQTALIQKSHEGLLYDSAYMEALNNTMGGVLDPEKINEIENEAVRSFYQSVVDSELTMVRYEETPVLETNWESIQAYQATFTEPFQMVIDFQDYNNLLRAEDVEDLVNRVYAMEEMLLKSSNGFAKSELTELYSTYVSRILAGPEGSYLYRLGDASDDYYKKMVVAIEGHEKSGFAKETQVMMAEETKTFNHLIDIVDAYRSNNPYGEHRWEKSVKEEGDVKVVTLSYEGEDASVSKRINAILQSAKAELIESLGASNYQIDMYKAYQSGDYATIQIYINYIAEDGQAEYDEKAVNLDLKNGILLTLNTLLKSGEDGLLDEVNTLAESDFETIPNFSLTTTGLLLTEPKESSPNIDHAVITMDQLLKNKQHKK

pLDDT: mean 72.58, std 20.7, range [20.19, 96.0]